Protein AF-A0A967CWK0-F1 (afdb_monomer)

Solvent-accessible surface area (backbone atoms only — not comparable to full-atom values): 31375 Å² total; per-residue (Å²): 132,84,83,87,78,74,75,62,47,34,50,54,44,72,67,56,54,50,52,50,52,51,23,53,53,64,68,41,52,66,60,40,43,67,44,40,36,73,80,15,38,43,35,36,60,64,51,96,44,101,83,12,30,82,33,66,23,46,69,48,46,38,55,54,49,50,56,49,41,71,51,25,74,66,44,36,68,54,73,76,48,75,49,72,56,63,35,23,36,38,39,32,30,33,40,35,30,44,42,84,87,68,47,76,45,78,35,36,28,33,40,40,38,31,41,50,77,72,16,36,40,34,38,42,41,46,60,61,51,83,69,86,66,60,23,59,32,31,40,35,59,11,37,33,40,84,77,83,80,68,83,69,46,79,30,22,42,31,26,41,96,93,35,82,76,47,77,36,90,75,86,66,56,45,81,34,77,43,87,26,66,97,36,79,40,58,70,62,37,70,45,78,74,35,77,46,65,61,49,53,60,68,39,39,57,43,64,95,41,37,81,79,48,33,41,32,39,25,22,12,41,50,6,53,34,78,28,28,33,50,84,92,46,48,71,59,51,41,43,32,44,26,57,61,70,70,43,56,49,69,55,48,66,73,38,50,80,85,84,48,43,44,45,60,46,41,52,57,50,59,69,69,45,66,63,73,47,47,79,46,36,30,44,6,34,26,19,41,39,36,56,73,59,34,78,53,20,57,79,41,65,76,50,75,67,47,45,51,53,50,22,49,52,51,44,51,31,44,74,77,63,31,52,23,40,11,26,24,45,30,79,79,50,28,33,75,86,70,43,62,33,32,35,54,51,52,53,71,68,54,54,49,48,39,47,42,39,32,36,76,69,75,45,47,33,44,32,36,28,54,56,52,50,56,64,71,68,26,51,53,50,52,52,50,51,40,48,53,31,64,78,37,70,38,56,74,44,73,69,62,94,55,62,51,90,94,55,71,69,62,70,57,48,57,54,51,48,52,41,51,52,50,50,31,63,75,69,71,54,76,82,79,85,67,81,93,75,83,74,82,84,71,93,72,84,90,76,86,83,91,80,80,91,76,84,83,87,79,82,88,78,86,86,84,82,88,86,86,88,81,88,78,89,84,81,87,86,89,81,85,91,87,87,86,86,87,81,90,84,85,84,88,83,84,91,76,95,77,84,90,78,88,78,86,79,82,80,87,84,80,80,92,87,78,85,83,84,86,86,85,85,83,84,88,81,81,88,81,87,91,133

Sequence (531 aa):
MPDITAANADVATPELMKSISAAFNSRDVDRIVDCFTDDATFWLARGPEPVGRTLRGKAEIRRTLADRFKVIPDMRWDHKEYIYAGNRAISVWTVRGKGADGEDLNYQGCDIYTFRGGKHLLENRRAEGPPLMTLDLVIRGGTVVDGSGKDRFTADVGIAGGRIVEIGRISTVADRTIDADGLIVSPGFIDGHTHMDAQVAWDPLGTCSCWHGVTSVIMSNCGFALAPCKPEDRDWYARCLSAVEDIPTAAMAAGIDWTWETFPEYLATVERLPKAINYGMYIGHSALRMYVMGKRALTEKASEDDMSRMAAAVKEALRVGAMGFSSSRASTHVTPDNTPVASRIAGWEEIDRIVAAMAELHAGIFQVGPDIGSGALHRAFLERLRKVALDYKRPIMFGVLAVRPGHDPLDQRHLLVEVLLAVRRSAGVAPDPRPADCRAETTAGRSGGSARPGGSRSRHEAARQGGAGGGSCHDRPAQTRLRQSVRHEGDRLERSDRGRACAQQWTASGRDHARPVVGQREPSLHPADSE

Mean predicted aligned error: 19.61 Å

pLDDT: mean 74.17, std 26.2, range [21.83, 98.75]

Nearest PDB structures (foldseek):
  3ebt-assembly1_A-2  TM=8.840E-01  e=2.440E-07  Burkholderia pseudomallei K96243
  6wf4-assembly1_A  TM=8.604E-01  e=1.559E-07  Streptomyces sp. RM-5-8
  5aig-assembly2_B  TM=8.682E-01  e=1.538E-05  unidentified
  3f14-assembly1_A-2  TM=7.577E-01  e=4.745E-06  Cytophaga hutchinsonii ATCC 33406
  2imj-assembly2_D  TM=7.901E-01  e=1.375E-05  Pseudomonas protegens Pf-5

Radius of gyration: 37.07 Å; Cα contacts (8 Å, |Δi|>4): 814; chains: 1; bounding box: 67×135×102 Å

Secondary structure (DSSP, 8-state):
-----S--TTS--HHHHHHHHHHHHHT-HHHHHHTEEEEEEEEEEEEEETTEEEEEHHHHHHHHHHHHHHH-TT-EEEEEEEEEETTEEEEEEEEEEE-TTSPEEEEEEEEEEEEETTEEEEEEEEEES-----EEEEEEEEEE--SSSSPPEEEEEEEETTEEEEEE---S-EEEEEE-TTSEE-PPEEES---TTTGGGT-TT-HHHHTTTEEEEEESGGG--S-S--GGGHHHHHHHHHHHH---HHHHHHH-----SSHHHHHHHHHHS--SSEEEEPEEHHHHHHHHHGGGGGTSPPPHHHHHHHHHHHHHHHHHT--EEEEE--TT-B-TTSPBPHHHH--HHHHHHHHHHHHHTT--EEEEE-S-SSHHHHHHHHHHHHHHHHHH---EEES-----TTS-TTHHHHHHHHHHHHHHHHTT-PPP---S------------------------------------------------------------------------------PPPP--PPPP-------

Foldseek 3Di:
DDDPPPPQLLFDDPVLVVQQQVQVQVLPLVSNLVQADQQAWEADCDDPDPRHDIATGSVRSSVVSVVVCVFWVNKHWAWDDWDTDGNKIKTWTWIFTAGNVRDTGTWIWIWIAGGDSSHGRYIHIGTPDPDLPAFQEKEAQAFEDEVPPDDTDTWIWTHHPNDTDDTHHDPRHYPYYHYHRVHYDYPQDEAEADACQQVLQAPQAPVVAVVVRHQEYEHCAALLHQPQADPVCNLQSLQLCCQQVVDDSVSSVVRDDPPHNHLLRSVVVSVPGRHRHHYAYANGNLRLQCSQPNPCLLPDEDDPVSLVSSLVSQLVNVVSHHQAYHHELDQSSAGNVSGHGSRNNYDLVSVLSNLLSCLVVVGHEYEYEANDQDDDVRVVRLVSVLVSCLVSVHHYHYNDRDHPPPDDSCVVVVSVVVSVVSSCVSVVNDDDPDPPDDDDPDDDDDDDDDDDDDDDDDDDDDDDDDDDDDDDDDDDDDDDDDDDDDDDDDDDDDDDDDDDDDDPDDDDDDDDDDDDDDDDDDDDDDDDDDD

Structure (mmCIF, N/CA/C/O backbone):
data_AF-A0A967CWK0-F1
#
_entry.id   AF-A0A967CWK0-F1
#
loop_
_atom_site.group_PDB
_atom_site.id
_atom_site.type_symbol
_atom_site.label_atom_id
_atom_site.label_alt_id
_atom_site.label_comp_id
_atom_site.label_asym_id
_atom_site.label_entity_id
_atom_site.label_seq_id
_atom_site.pdbx_PDB_ins_code
_atom_site.Cartn_x
_atom_site.Cartn_y
_atom_site.Cartn_z
_atom_site.occupancy
_atom_site.B_iso_or_equiv
_atom_site.auth_seq_id
_atom_site.auth_comp_id
_atom_site.auth_asym_id
_atom_site.auth_atom_id
_atom_site.pdbx_PDB_model_num
ATOM 1 N N . MET A 1 1 ? -15.024 66.962 28.556 1.00 33.16 1 MET A N 1
ATOM 2 C CA . MET A 1 1 ? -14.882 65.534 28.903 1.00 33.16 1 MET A CA 1
ATOM 3 C C . MET A 1 1 ? -16.048 64.803 28.266 1.00 33.16 1 MET A C 1
ATOM 5 O O . MET A 1 1 ? -17.166 65.227 28.532 1.00 33.16 1 MET A O 1
ATOM 9 N N . PRO A 1 2 ? -15.832 63.828 27.369 1.00 35.41 2 PRO A N 1
ATOM 10 C CA . PRO A 1 2 ? -16.929 63.048 26.814 1.00 35.41 2 PRO A CA 1
ATOM 11 C C . PRO A 1 2 ? -17.511 62.126 27.891 1.00 35.41 2 PRO A C 1
ATOM 13 O O . PRO A 1 2 ? -16.777 61.592 28.719 1.00 35.41 2 PRO A O 1
ATOM 16 N N . ASP A 1 3 ? -18.830 62.008 27.866 1.00 32.19 3 ASP A N 1
ATOM 17 C CA . ASP A 1 3 ? -19.709 61.280 28.779 1.00 32.19 3 ASP A CA 1
ATOM 18 C C . ASP A 1 3 ? -19.391 59.767 28.836 1.00 32.19 3 ASP A C 1
ATOM 20 O O . ASP A 1 3 ? -19.340 59.097 27.806 1.00 32.19 3 ASP A O 1
ATOM 24 N N . ILE A 1 4 ? -19.147 59.237 30.042 1.00 38.22 4 ILE A N 1
ATOM 25 C CA . ILE A 1 4 ? -18.705 57.851 30.331 1.00 38.22 4 ILE A CA 1
ATOM 26 C C . ILE A 1 4 ? -19.903 56.921 30.649 1.00 38.22 4 ILE A C 1
ATOM 28 O O . ILE A 1 4 ? -19.723 55.814 31.145 1.00 38.22 4 ILE A O 1
ATOM 32 N N . THR A 1 5 ? -21.152 57.314 30.377 1.00 40.16 5 THR A N 1
ATOM 33 C CA . THR A 1 5 ? -22.317 56.574 30.916 1.00 40.16 5 THR A CA 1
ATOM 34 C C . THR A 1 5 ? -23.108 55.697 29.941 1.00 40.16 5 THR A C 1
ATOM 36 O O . THR A 1 5 ? -24.008 54.979 30.376 1.00 40.16 5 THR A O 1
ATOM 39 N N . ALA A 1 6 ? -22.736 55.612 28.661 1.00 42.03 6 ALA A N 1
ATOM 40 C CA . ALA A 1 6 ? -23.249 54.553 27.788 1.00 42.03 6 ALA A CA 1
ATOM 41 C C . ALA A 1 6 ? -22.345 53.317 27.903 1.00 42.03 6 ALA A C 1
ATOM 43 O O . ALA A 1 6 ? -21.315 53.230 27.233 1.00 42.03 6 ALA A O 1
ATOM 44 N N . ALA A 1 7 ? -22.711 52.367 28.773 1.00 50.12 7 ALA A N 1
ATOM 45 C CA . ALA A 1 7 ? -22.095 51.043 28.796 1.00 50.12 7 ALA A CA 1
ATOM 46 C C . ALA A 1 7 ? -22.108 50.494 27.366 1.00 50.12 7 ALA A C 1
ATOM 48 O O . ALA A 1 7 ? -23.172 50.277 26.786 1.00 50.12 7 ALA A O 1
ATOM 49 N N . ASN A 1 8 ? -20.927 50.364 26.771 1.00 57.22 8 ASN A N 1
ATOM 50 C CA . ASN A 1 8 ? -20.788 49.926 25.396 1.00 57.22 8 ASN A CA 1
ATOM 51 C C . ASN A 1 8 ? -21.359 48.502 25.330 1.00 57.22 8 ASN A C 1
ATOM 53 O O . ASN A 1 8 ? -20.756 47.580 25.875 1.00 57.22 8 ASN A O 1
ATOM 57 N N . ALA A 1 9 ? -22.563 48.346 24.766 1.00 61.09 9 ALA A N 1
ATOM 58 C CA . ALA A 1 9 ? -23.364 47.118 24.851 1.00 61.09 9 ALA A CA 1
ATOM 59 C C . ALA A 1 9 ? -22.665 45.904 24.220 1.00 61.09 9 ALA A C 1
ATOM 61 O O . ALA A 1 9 ? -23.080 44.766 24.416 1.00 61.09 9 ALA A O 1
ATOM 62 N N . ASP A 1 10 ? -21.589 46.143 23.479 1.00 70.38 10 ASP A N 1
ATOM 63 C CA . ASP A 1 10 ? -20.758 45.111 22.886 1.00 70.38 10 ASP A CA 1
ATOM 64 C C . ASP A 1 10 ? -19.649 44.617 23.824 1.00 70.38 10 ASP A C 1
ATOM 66 O O . ASP A 1 10 ? -19.030 43.610 23.520 1.00 70.38 10 ASP A O 1
ATOM 70 N N . VAL A 1 11 ? -19.377 45.261 24.962 1.00 81.00 11 VAL A N 1
ATOM 71 C CA . VAL A 1 11 ? -18.294 44.855 25.873 1.00 81.00 11 VAL A CA 1
ATOM 72 C C . VAL A 1 11 ? -18.726 43.686 26.754 1.00 81.00 11 VAL A C 1
ATOM 74 O O . VAL A 1 11 ? -19.791 43.701 27.369 1.00 81.00 11 VAL A O 1
ATOM 77 N N . ALA A 1 12 ? -17.865 42.675 26.858 1.00 85.06 12 ALA A N 1
ATOM 78 C CA . ALA A 1 12 ? -18.079 41.561 27.765 1.00 85.06 12 ALA A CA 1
ATOM 79 C C . ALA A 1 12 ? -17.875 42.010 29.220 1.00 85.06 12 ALA A C 1
ATOM 81 O O . ALA A 1 12 ? -16.780 42.437 29.590 1.00 85.06 12 ALA A O 1
ATOM 82 N N . THR A 1 13 ? -18.910 41.886 30.055 1.00 87.50 13 THR A N 1
ATOM 83 C CA . THR A 1 13 ? -18.853 42.250 31.479 1.00 87.50 13 THR A CA 1
ATOM 84 C C . THR A 1 13 ? -19.020 41.033 32.394 1.00 87.50 13 THR A C 1
ATOM 86 O O . THR A 1 13 ? -19.634 40.033 31.998 1.00 87.50 13 THR A O 1
ATOM 89 N N . PRO A 1 14 ? -18.515 41.089 33.641 1.00 87.94 14 PRO A N 1
ATOM 90 C CA . PRO A 1 14 ? -18.753 40.041 34.630 1.00 87.94 14 PRO A CA 1
ATOM 91 C C . PRO A 1 14 ? -20.234 39.778 34.913 1.00 87.94 14 PRO A C 1
ATOM 93 O O . PRO A 1 14 ? -20.630 38.630 35.115 1.00 87.94 14 PRO A O 1
ATOM 96 N N . GLU A 1 15 ? -21.066 40.817 34.917 1.00 87.88 15 GLU A N 1
ATOM 97 C CA . GLU A 1 15 ? -22.509 40.719 35.145 1.00 87.88 15 GLU A CA 1
ATOM 98 C C . GLU A 1 15 ? -23.186 39.960 34.004 1.00 87.88 15 GLU A C 1
ATOM 100 O O . GLU A 1 15 ? -23.989 39.055 34.251 1.00 87.88 15 GLU A O 1
ATOM 105 N N . LEU A 1 16 ? -22.801 40.271 32.761 1.00 87.31 16 LEU A N 1
ATOM 106 C CA . LEU A 1 16 ? -23.281 39.575 31.575 1.00 87.31 16 LEU A CA 1
ATOM 107 C C . LEU A 1 16 ? -22.907 38.089 31.638 1.00 87.31 16 LEU A C 1
ATOM 109 O O . LEU A 1 16 ? -23.791 37.235 31.565 1.00 87.31 16 LEU A O 1
ATOM 113 N N . MET A 1 17 ? -21.635 37.766 31.892 1.00 90.44 17 MET A N 1
ATOM 114 C CA . MET A 1 17 ? -21.170 36.376 31.990 1.00 90.44 17 MET A CA 1
ATOM 115 C C . MET A 1 17 ? -21.852 35.584 33.112 1.00 90.44 17 MET A C 1
ATOM 117 O O . MET A 1 17 ? -22.215 34.420 32.918 1.00 90.44 17 MET A O 1
ATOM 121 N N . LYS A 1 18 ? -22.089 36.208 34.274 1.00 89.75 18 LYS A N 1
ATOM 122 C CA . LYS A 1 18 ? -22.857 35.592 35.369 1.00 89.75 18 LYS A CA 1
ATOM 123 C C . LYS A 1 18 ? -24.301 35.310 34.957 1.00 89.75 18 LYS A C 1
ATOM 125 O O . LYS A 1 18 ? -24.814 34.237 35.267 1.00 89.75 18 LYS A O 1
ATOM 130 N N . SER A 1 19 ? -24.946 36.244 34.255 1.00 90.12 19 SER A N 1
ATOM 131 C CA . SER A 1 19 ? -26.334 36.079 33.803 1.00 90.12 19 SER A CA 1
ATOM 132 C C . SER A 1 19 ? -26.490 34.923 32.808 1.00 90.12 19 SER A C 1
ATOM 134 O O . SER A 1 19 ? -27.403 34.110 32.955 1.00 90.12 19 SER A O 1
ATOM 136 N N . ILE A 1 20 ? -25.545 34.789 31.875 1.00 90.69 20 ILE A N 1
ATOM 137 C CA . ILE A 1 20 ? -25.480 33.707 30.886 1.00 90.69 20 ILE A CA 1
ATOM 138 C C . ILE A 1 20 ? -25.272 32.365 31.580 1.00 90.69 20 ILE A C 1
ATOM 140 O O . ILE A 1 20 ? -26.007 31.409 31.347 1.00 90.69 20 ILE A O 1
ATOM 144 N N . SER A 1 21 ? -24.309 32.299 32.494 1.00 91.19 21 SER A N 1
ATOM 145 C CA . SER A 1 21 ? -24.005 31.067 33.226 1.00 91.19 21 SER A CA 1
ATOM 146 C C . SER A 1 21 ? -25.194 30.613 34.077 1.00 91.19 21 SER A C 1
ATOM 148 O O . SER A 1 21 ? -25.504 29.425 34.152 1.00 91.19 21 SER A O 1
ATOM 150 N N . ALA A 1 22 ? -25.921 31.564 34.673 1.00 92.38 22 ALA A N 1
ATOM 151 C CA . ALA A 1 22 ? -27.171 31.286 35.371 1.00 92.38 22 ALA A CA 1
ATOM 152 C C . ALA A 1 22 ? -28.273 30.788 34.419 1.00 92.38 22 ALA A C 1
ATOM 154 O O . ALA A 1 22 ? -29.030 29.895 34.798 1.00 92.38 22 ALA A O 1
ATOM 155 N N . ALA A 1 23 ? -28.356 31.316 33.192 1.00 93.25 23 ALA A N 1
ATOM 156 C CA . ALA A 1 23 ? -29.273 30.810 32.174 1.00 93.25 23 ALA A CA 1
ATOM 157 C C . ALA A 1 23 ? -28.947 29.351 31.814 1.00 93.25 23 ALA A C 1
ATOM 159 O O . ALA A 1 23 ? -29.820 28.492 31.932 1.00 93.25 23 ALA A O 1
ATOM 160 N N . PHE A 1 24 ? -27.689 29.028 31.499 1.00 91.62 24 PHE A N 1
ATOM 161 C CA . PHE A 1 24 ? -27.274 27.653 31.191 1.00 91.62 24 PHE A CA 1
ATOM 162 C C . PHE A 1 24 ? -27.528 26.680 32.350 1.00 91.62 24 PHE A C 1
ATOM 164 O O . PHE A 1 24 ? -28.114 25.618 32.142 1.00 91.62 24 PHE A O 1
ATOM 171 N N . ASN A 1 25 ? -27.185 27.057 33.584 1.00 93.50 25 ASN A N 1
ATOM 172 C CA . ASN A 1 25 ? -27.411 26.214 34.765 1.00 93.50 25 ASN A CA 1
ATOM 173 C C . ASN A 1 25 ? -28.890 26.085 35.172 1.00 93.50 25 ASN A C 1
ATOM 175 O O . ASN A 1 25 ? -29.268 25.119 35.847 1.00 93.50 25 ASN A O 1
ATOM 179 N N . SER A 1 26 ? -29.750 27.012 34.737 1.00 94.12 26 SER A N 1
ATOM 180 C CA . SER A 1 26 ? -31.200 26.866 34.901 1.00 94.12 26 SER A CA 1
ATOM 181 C C . SER A 1 26 ? -31.781 25.749 34.033 1.00 94.12 26 SER A C 1
ATOM 183 O O . SER A 1 26 ? -32.836 25.226 34.378 1.00 94.12 26 SER A O 1
ATOM 185 N N . ARG A 1 27 ? -31.078 25.359 32.952 1.00 93.19 27 ARG A N 1
ATOM 186 C CA . ARG A 1 27 ? -31.524 24.383 31.937 1.00 93.19 27 ARG A CA 1
ATOM 187 C C . ARG A 1 27 ? -32.836 24.775 31.241 1.00 93.19 27 ARG A C 1
ATOM 189 O O . ARG A 1 27 ? -33.453 23.957 30.564 1.00 93.19 27 ARG A O 1
ATOM 196 N N . ASP A 1 28 ? -33.235 26.039 31.370 1.00 93.81 28 ASP A N 1
ATOM 197 C CA . ASP A 1 28 ? -34.345 26.643 30.644 1.00 93.81 28 ASP A CA 1
ATOM 198 C C . ASP A 1 28 ? -33.863 27.052 29.246 1.00 93.81 28 ASP A C 1
ATOM 200 O O . ASP A 1 28 ? -33.075 27.985 29.073 1.00 93.81 28 ASP A O 1
ATOM 204 N N . VAL A 1 29 ? -34.321 26.315 28.235 1.00 92.06 29 VAL A N 1
ATOM 205 C CA . VAL A 1 29 ? -33.901 26.511 26.844 1.00 92.06 29 VAL A CA 1
ATOM 206 C C . VAL A 1 29 ? -34.363 27.865 26.302 1.00 92.06 29 VAL A C 1
ATOM 208 O O . VAL A 1 29 ? -33.679 28.446 25.461 1.00 92.06 29 VAL A O 1
ATOM 211 N N . ASP A 1 30 ? -35.498 28.398 26.753 1.00 93.44 30 ASP A N 1
ATOM 212 C CA . ASP A 1 30 ? -35.963 29.724 26.338 1.00 93.44 30 ASP A CA 1
ATOM 213 C C . ASP A 1 30 ? -35.031 30.798 26.884 1.00 93.44 30 ASP A C 1
ATOM 215 O O . ASP A 1 30 ? -34.479 31.583 26.108 1.00 93.44 30 ASP A O 1
ATOM 219 N N . ARG A 1 31 ? -34.722 30.717 28.179 1.00 94.06 31 ARG A N 1
ATOM 220 C CA . ARG A 1 31 ? -33.795 31.639 28.838 1.00 94.06 31 ARG A CA 1
ATOM 221 C C . ARG A 1 31 ? -32.385 31.603 28.247 1.00 94.06 31 ARG A C 1
ATOM 223 O O . ARG A 1 31 ? -31.749 32.647 28.140 1.00 94.06 31 ARG A O 1
ATOM 230 N N . ILE A 1 32 ? -31.884 30.424 27.871 1.00 93.31 32 ILE A N 1
ATOM 231 C CA . ILE A 1 32 ? -30.559 30.285 27.242 1.00 93.31 32 ILE A CA 1
ATOM 232 C C . ILE A 1 32 ? -30.559 30.901 25.844 1.00 93.31 32 ILE A C 1
ATOM 234 O O . ILE A 1 32 ? -29.658 31.659 25.497 1.00 93.31 32 ILE A O 1
ATOM 238 N N . VAL A 1 33 ? -31.569 30.591 25.031 1.00 92.94 33 VAL A N 1
ATOM 239 C CA . VAL A 1 33 ? -31.654 31.065 23.643 1.00 92.94 33 VAL A CA 1
ATOM 240 C C . VAL A 1 33 ? -31.817 32.588 23.575 1.00 92.94 33 VAL A C 1
ATOM 242 O O . VAL A 1 33 ? -31.314 33.213 22.639 1.00 92.94 33 VAL A O 1
ATOM 245 N N . ASP A 1 34 ? -32.434 33.209 24.580 1.00 93.88 34 ASP A N 1
ATOM 246 C CA . ASP A 1 34 ? -32.561 34.668 24.675 1.00 93.88 34 ASP A CA 1
ATOM 247 C C . ASP A 1 34 ? -31.223 35.400 24.829 1.00 93.88 34 ASP A C 1
ATOM 249 O O . ASP A 1 34 ? -31.113 36.564 24.411 1.00 93.88 34 ASP A O 1
ATOM 253 N N . CYS A 1 35 ? -30.199 34.707 25.340 1.00 92.62 35 CYS A N 1
ATOM 254 C CA . CYS A 1 35 ? -28.832 35.208 25.413 1.00 92.62 35 CYS A CA 1
ATOM 255 C C . CYS A 1 35 ? -28.151 35.292 24.036 1.00 92.62 35 CYS A C 1
ATOM 257 O O . CYS A 1 35 ? -27.129 35.959 23.934 1.00 92.62 35 CYS A O 1
ATOM 259 N N . PHE A 1 36 ? -28.675 34.661 22.977 1.00 92.25 36 PHE A N 1
ATOM 260 C CA . PHE A 1 36 ? -28.081 34.671 21.632 1.00 92.25 36 PHE A CA 1
ATOM 261 C C . PHE A 1 36 ? -28.667 35.770 20.730 1.00 92.25 36 PHE A C 1
ATOM 263 O O . PHE A 1 36 ? -29.826 36.176 20.870 1.00 92.25 36 PHE A O 1
ATOM 270 N N . THR A 1 37 ? -27.882 36.255 19.765 1.00 91.88 37 THR A N 1
ATOM 271 C CA . THR A 1 37 ? -28.405 37.019 18.622 1.00 91.88 37 THR A CA 1
ATOM 272 C C . THR A 1 37 ? -29.183 36.092 17.682 1.00 91.88 37 THR A C 1
ATOM 274 O O . THR A 1 37 ? -29.052 34.869 17.740 1.00 91.88 37 THR A O 1
ATOM 277 N N . ASP A 1 38 ? -30.041 36.645 16.823 1.00 88.19 38 ASP A N 1
ATOM 278 C CA . ASP A 1 38 ? -30.875 35.820 15.932 1.00 88.19 38 ASP A CA 1
ATOM 279 C C . ASP A 1 38 ? -30.044 35.066 14.876 1.00 88.19 38 ASP A C 1
ATOM 281 O O . ASP A 1 38 ? -30.387 33.948 14.496 1.00 88.19 38 ASP A O 1
ATOM 285 N N . ASP A 1 39 ? -28.913 35.651 14.477 1.00 88.88 39 ASP A N 1
ATOM 286 C CA . ASP A 1 39 ? -27.907 35.132 13.542 1.00 88.88 39 ASP A CA 1
ATOM 287 C C . ASP A 1 39 ? -26.731 34.415 14.234 1.00 88.88 39 ASP A C 1
ATOM 289 O O . ASP A 1 39 ? -25.696 34.175 13.606 1.00 88.88 39 ASP A O 1
ATOM 293 N N . ALA A 1 40 ? -26.851 34.093 15.525 1.00 90.62 40 ALA A N 1
ATOM 294 C CA . ALA A 1 40 ? -25.731 33.555 16.281 1.00 90.62 40 ALA A CA 1
ATOM 295 C C . ALA A 1 40 ? -25.228 32.215 15.727 1.00 90.62 40 ALA A C 1
ATOM 297 O O . ALA A 1 40 ? -26.001 31.376 15.260 1.00 90.62 40 ALA A O 1
ATOM 298 N N . THR A 1 41 ? -23.921 31.986 15.826 1.00 89.88 41 THR A N 1
ATOM 299 C CA . THR A 1 41 ? -23.307 30.685 15.543 1.00 89.88 41 THR A CA 1
ATOM 300 C C . THR A 1 41 ? -22.800 30.066 16.841 1.00 89.88 41 THR A C 1
ATOM 302 O O . THR A 1 41 ? -22.044 30.696 17.579 1.00 89.88 41 THR A O 1
ATOM 305 N N . PHE A 1 42 ? -23.190 28.821 17.110 1.00 89.62 42 PHE A N 1
ATOM 306 C CA . PHE A 1 42 ? -22.768 28.081 18.295 1.00 89.62 42 PHE A CA 1
ATOM 307 C C . PHE A 1 42 ? -22.018 26.810 17.891 1.00 89.62 42 PHE A C 1
ATOM 309 O O . PHE A 1 42 ? -22.569 25.938 17.216 1.00 89.62 42 PHE A O 1
ATOM 316 N N . TRP A 1 43 ? -20.753 26.709 18.293 1.00 85.62 43 TRP A N 1
ATOM 317 C CA . TRP A 1 43 ? -19.911 25.542 18.053 1.00 85.62 43 TRP A CA 1
ATOM 318 C C . TRP A 1 43 ? -19.856 24.663 19.295 1.00 85.62 43 TRP A C 1
ATOM 320 O O . TRP A 1 43 ? -19.305 25.034 20.333 1.00 85.62 43 TRP A O 1
ATOM 330 N N . LEU A 1 44 ? -20.421 23.468 19.171 1.00 80.44 44 LEU A N 1
ATOM 331 C CA . LEU A 1 44 ? -20.357 22.441 20.193 1.00 80.44 44 LEU A CA 1
ATOM 332 C C . LEU A 1 44 ? -19.074 21.630 20.028 1.00 80.44 44 LEU A C 1
ATOM 334 O O . LEU A 1 44 ? -18.811 21.112 18.946 1.00 80.44 44 LEU A O 1
ATOM 338 N N . ALA A 1 45 ? -18.359 21.410 21.134 1.00 70.12 45 ALA A N 1
ATOM 339 C CA . ALA A 1 45 ? -17.169 20.552 21.186 1.00 70.12 45 ALA A CA 1
ATOM 340 C C . ALA A 1 45 ? -17.409 19.103 20.719 1.00 70.12 45 ALA A C 1
ATOM 342 O O . ALA A 1 45 ? -16.456 18.382 20.452 1.00 70.12 45 ALA A O 1
ATOM 343 N N . ARG A 1 46 ? -18.668 18.645 20.674 1.00 67.62 46 ARG A N 1
ATOM 344 C CA . ARG A 1 46 ? -19.044 17.300 20.226 1.00 67.62 46 ARG A CA 1
ATOM 345 C C . ARG A 1 46 ? -20.007 17.363 19.055 1.00 67.62 46 ARG A C 1
ATOM 347 O O . ARG A 1 46 ? -20.952 18.152 19.065 1.00 67.62 46 ARG A O 1
ATOM 354 N N . GLY A 1 47 ? -19.794 16.476 18.094 1.00 64.25 47 GLY A N 1
ATOM 355 C CA . GLY A 1 47 ? -20.599 16.348 16.893 1.00 64.25 47 GLY A CA 1
ATOM 356 C C . GLY A 1 47 ? -20.038 15.289 15.949 1.00 64.25 47 GLY A C 1
ATOM 357 O O . GLY A 1 47 ? -18.995 14.719 16.253 1.00 64.25 47 GLY A O 1
ATOM 358 N N . PRO A 1 48 ? -20.734 15.031 14.831 1.00 57.03 48 PRO A N 1
ATOM 359 C CA . PRO A 1 48 ? -20.308 14.049 13.835 1.00 57.03 48 PRO A CA 1
ATOM 360 C C . PRO A 1 48 ? -19.071 14.494 13.039 1.00 57.03 48 PRO A C 1
ATOM 362 O O . PRO A 1 48 ? -18.429 13.664 12.409 1.00 57.03 48 PRO A O 1
ATOM 365 N N . GLU A 1 49 ? -18.731 15.787 13.054 1.00 65.12 49 GLU A N 1
ATOM 366 C CA . GLU A 1 49 ? -17.572 16.309 12.331 1.00 65.12 49 GLU A CA 1
ATOM 367 C C . GLU A 1 49 ? -16.315 16.300 13.215 1.00 65.12 49 GLU A C 1
ATOM 369 O O . GLU A 1 49 ? -16.419 16.491 14.433 1.00 65.12 49 GLU A O 1
ATOM 374 N N . PRO A 1 50 ? -15.105 16.226 12.623 1.00 53.75 50 PRO A N 1
ATOM 375 C CA . PRO A 1 50 ? -13.837 16.318 13.357 1.00 53.75 50 PRO A CA 1
ATOM 376 C C . PRO A 1 50 ? -13.684 17.581 14.223 1.00 53.75 50 PRO A C 1
ATOM 378 O O . PRO A 1 50 ? -12.900 17.604 15.167 1.00 53.75 50 PRO A O 1
ATOM 381 N N . VAL A 1 51 ? -14.430 18.643 13.900 1.00 63.19 51 VAL A N 1
ATOM 382 C CA . VAL A 1 51 ? -14.438 19.929 14.620 1.00 63.19 51 VAL A CA 1
ATOM 383 C C . VAL A 1 51 ? -15.611 20.074 15.601 1.00 63.19 51 VAL A C 1
ATOM 385 O O . VAL A 1 51 ? -15.806 21.149 16.164 1.00 63.19 51 VAL A O 1
ATOM 388 N N . GLY A 1 52 ? -16.409 19.021 15.801 1.00 77.00 52 GLY A N 1
ATOM 389 C CA . GLY A 1 52 ? -17.619 19.040 16.621 1.00 77.00 52 GLY A CA 1
ATOM 390 C C . GLY A 1 52 ? -18.893 19.272 15.802 1.00 77.00 52 GLY A C 1
ATOM 391 O O . GLY A 1 52 ? -19.078 18.685 14.740 1.00 77.00 52 GLY A O 1
ATOM 392 N N . ARG A 1 53 ? -19.836 20.081 16.297 1.00 81.75 53 ARG A N 1
ATOM 393 C CA . ARG A 1 53 ? -21.069 20.437 15.562 1.00 81.75 53 ARG A CA 1
ATOM 394 C C . ARG A 1 53 ? -21.243 21.948 15.525 1.00 81.75 53 ARG A C 1
ATOM 396 O O . ARG A 1 53 ? -21.143 22.607 16.555 1.00 81.75 53 ARG A O 1
ATOM 403 N N . THR A 1 54 ? -21.565 22.486 14.351 1.00 87.88 54 THR A N 1
ATOM 404 C CA . THR A 1 54 ? -21.917 23.902 14.177 1.00 87.88 54 THR A CA 1
ATOM 405 C C . THR A 1 54 ? -23.427 24.063 14.120 1.00 87.88 54 THR A C 1
ATOM 407 O O . THR A 1 54 ? -24.058 23.416 13.294 1.00 87.88 54 THR A O 1
ATOM 410 N N . LEU A 1 55 ? -23.980 24.937 14.960 1.00 87.75 55 LEU A N 1
ATOM 411 C CA . LEU A 1 55 ? -25.391 25.323 14.958 1.00 87.75 55 LEU A CA 1
ATOM 412 C C . LEU A 1 55 ? -25.520 26.789 14.544 1.00 87.75 55 LEU A C 1
ATOM 414 O O . LEU A 1 55 ? -24.737 27.628 15.003 1.00 87.75 55 LEU A O 1
ATOM 418 N N . ARG A 1 56 ? -26.501 27.114 13.701 1.00 91.31 56 ARG A N 1
ATOM 419 C CA . ARG A 1 56 ? -26.728 28.472 13.196 1.00 91.31 56 ARG A CA 1
ATOM 420 C C . ARG A 1 56 ? -28.147 28.942 13.495 1.00 91.31 56 ARG A C 1
ATOM 422 O O . ARG A 1 56 ? -29.134 28.336 13.087 1.00 91.31 56 ARG A O 1
ATOM 429 N N . GLY A 1 57 ? -28.229 30.077 14.176 1.00 90.19 57 GLY A N 1
ATOM 430 C CA . GLY A 1 57 ? -29.470 30.725 14.567 1.00 90.19 57 GLY A CA 1
ATOM 431 C C . GLY A 1 57 ? -30.172 30.060 15.751 1.00 90.19 57 GLY A C 1
ATOM 432 O O . GLY A 1 57 ? -29.942 28.903 16.118 1.00 90.19 57 GLY A O 1
ATOM 433 N N . LYS A 1 58 ? -31.084 30.818 16.361 1.00 92.94 58 LYS A N 1
ATOM 434 C CA . LYS A 1 58 ? -31.776 30.427 17.599 1.00 92.94 58 LYS A CA 1
ATOM 435 C C . LYS A 1 58 ? -32.576 29.135 17.498 1.00 92.94 58 LYS A C 1
ATOM 437 O O . LYS A 1 58 ? -32.633 28.388 18.469 1.00 92.94 58 LYS A O 1
ATOM 442 N N . ALA A 1 59 ? -33.196 28.862 16.350 1.00 90.38 59 ALA A N 1
ATOM 443 C CA . ALA A 1 59 ? -34.037 27.680 16.173 1.00 90.38 59 ALA A CA 1
ATOM 444 C C . ALA A 1 59 ? -33.231 26.374 16.294 1.00 90.38 59 ALA A C 1
ATOM 446 O O . ALA A 1 59 ? -33.659 25.434 16.967 1.00 90.38 59 ALA A O 1
ATOM 447 N N . GLU A 1 60 ? -32.042 26.326 15.688 1.00 89.06 60 GLU A N 1
ATOM 448 C CA . GLU A 1 60 ? -31.182 25.143 15.726 1.00 89.06 60 GLU A CA 1
ATOM 449 C C . GLU A 1 60 ? -30.541 24.948 17.108 1.00 89.06 60 GLU A C 1
ATOM 451 O O . GLU A 1 60 ? -30.496 23.827 17.630 1.00 89.06 60 GLU A O 1
ATOM 456 N N . ILE A 1 61 ? -30.121 26.055 17.732 1.00 91.44 61 ILE A N 1
ATOM 457 C CA . ILE A 1 61 ? -29.600 26.084 19.105 1.00 91.44 61 ILE A CA 1
ATOM 458 C C . ILE A 1 61 ? -30.663 25.571 20.084 1.00 91.44 61 ILE A C 1
ATOM 460 O O . ILE A 1 61 ? -30.388 24.660 20.866 1.00 91.44 61 ILE A O 1
ATOM 464 N N . ARG A 1 62 ? -31.898 26.083 19.985 1.00 92.25 62 ARG A N 1
ATOM 465 C CA . ARG A 1 62 ? -33.046 25.672 20.805 1.00 92.25 62 ARG A CA 1
ATOM 466 C C . ARG A 1 62 ? -33.285 24.169 20.729 1.00 92.25 62 ARG A C 1
ATOM 468 O O . ARG A 1 62 ? -33.302 23.504 21.762 1.00 92.25 62 ARG A O 1
ATOM 475 N N . ARG A 1 63 ? -33.443 23.627 19.514 1.00 87.19 63 ARG A N 1
ATOM 476 C CA . ARG A 1 63 ? -33.709 22.192 19.310 1.00 87.19 63 ARG A CA 1
ATOM 477 C C . ARG A 1 63 ? -32.611 21.336 19.939 1.00 87.19 63 ARG A C 1
ATOM 479 O O . ARG A 1 63 ? -32.898 20.416 20.696 1.00 87.19 63 ARG A O 1
ATOM 486 N N . THR A 1 64 ? -31.354 21.683 19.668 1.00 84.94 64 THR A N 1
ATOM 487 C CA . THR A 1 64 ? -30.202 20.894 20.117 1.00 84.94 64 THR A CA 1
ATOM 488 C C . THR A 1 64 ? -30.035 20.917 21.638 1.00 84.94 64 THR A C 1
ATOM 490 O O . THR A 1 64 ? -29.763 19.878 22.239 1.00 84.94 64 THR A O 1
ATOM 493 N N . LEU A 1 65 ? -30.224 22.074 22.280 1.00 88.12 65 LEU A N 1
ATOM 494 C CA . LEU A 1 65 ? -30.170 22.184 23.740 1.00 88.12 65 LEU A CA 1
ATOM 495 C C . LEU A 1 65 ? -31.337 21.454 24.413 1.00 88.12 65 LEU A C 1
ATOM 497 O O . LEU A 1 65 ? -31.118 20.759 25.404 1.00 88.12 65 LEU A O 1
ATOM 501 N N . ALA A 1 66 ? -32.548 21.549 23.855 1.00 86.88 66 ALA A N 1
ATOM 502 C CA . ALA A 1 66 ? -33.712 20.833 24.370 1.00 86.88 66 ALA A CA 1
ATOM 503 C C . ALA A 1 66 ? -33.491 19.316 24.370 1.00 86.88 66 ALA A C 1
ATOM 505 O O . ALA A 1 66 ? -33.743 18.657 25.377 1.00 86.88 66 ALA A O 1
ATOM 506 N N . ASP A 1 67 ? -32.966 18.758 23.279 1.00 83.25 67 ASP A N 1
ATOM 507 C CA . ASP A 1 67 ? -32.653 17.330 23.216 1.00 83.25 67 ASP A CA 1
ATOM 508 C C . ASP A 1 67 ? -31.530 16.951 24.188 1.00 83.25 67 ASP A C 1
ATOM 510 O O . ASP A 1 67 ? -31.606 15.919 24.854 1.00 83.25 67 ASP A O 1
ATOM 514 N N . ARG A 1 68 ? -30.523 17.816 24.359 1.00 81.19 68 ARG A N 1
ATOM 515 C CA . ARG A 1 68 ? -29.426 17.570 25.302 1.00 81.19 68 ARG A CA 1
ATOM 516 C C . ARG A 1 68 ? -29.903 17.492 26.753 1.00 81.19 68 ARG A C 1
ATOM 518 O O . ARG A 1 68 ? -29.465 16.597 27.473 1.00 81.19 68 ARG A O 1
ATOM 525 N N . PHE A 1 69 ? -30.788 18.391 27.179 1.00 86.19 69 PHE A N 1
ATOM 526 C CA . PHE A 1 69 ? -31.304 18.396 28.552 1.00 86.19 69 PHE A CA 1
ATOM 527 C C . PHE A 1 69 ? -32.328 17.288 28.824 1.00 86.19 69 PHE A C 1
ATOM 529 O O . PHE A 1 69 ? -32.483 16.898 29.977 1.00 86.19 69 PHE A O 1
ATOM 536 N N . LYS A 1 70 ? -32.969 16.711 27.795 1.00 83.44 70 LYS A N 1
ATOM 537 C CA . LYS A 1 70 ? -33.738 15.461 27.959 1.00 83.44 70 LYS A CA 1
ATOM 538 C C . LYS A 1 70 ? -32.833 14.282 28.319 1.00 83.44 70 LYS A C 1
ATOM 540 O O . LYS A 1 70 ? -33.220 13.443 29.121 1.00 83.44 70 LYS A O 1
ATOM 545 N N . VAL A 1 71 ? -31.644 14.222 27.714 1.00 78.00 71 VAL A N 1
ATOM 546 C CA . VAL A 1 71 ? -30.673 13.136 27.928 1.00 78.00 71 VAL A CA 1
ATOM 547 C C . VAL A 1 71 ? -29.918 13.300 29.251 1.00 78.00 71 VAL A C 1
ATOM 549 O O . VAL A 1 71 ? -29.624 12.305 29.901 1.00 78.00 71 VAL A O 1
ATOM 552 N N . ILE A 1 72 ? -29.595 14.538 29.647 1.00 81.94 72 ILE A N 1
ATOM 553 C CA . ILE A 1 72 ? -28.819 14.850 30.862 1.00 81.94 72 ILE A CA 1
ATOM 554 C C . ILE A 1 72 ? -29.550 15.948 31.662 1.00 81.94 72 ILE A C 1
ATOM 556 O O . ILE A 1 72 ? -29.204 17.131 31.556 1.00 81.94 72 ILE A O 1
ATOM 560 N N . PRO A 1 73 ? -30.591 15.596 32.436 1.00 85.44 73 PRO A N 1
ATOM 561 C CA . PRO A 1 73 ? -31.470 16.575 33.088 1.00 85.44 73 PRO A CA 1
ATOM 562 C C . PRO A 1 73 ? -30.810 17.333 34.253 1.00 85.44 73 PRO A C 1
ATOM 564 O O . PRO A 1 73 ? -31.236 18.433 34.620 1.00 85.44 73 PRO A O 1
ATOM 567 N N . ASP A 1 74 ? -29.754 16.780 34.845 1.00 88.69 74 ASP A N 1
ATOM 568 C CA . ASP A 1 74 ? -28.986 17.377 35.942 1.00 88.69 74 ASP A CA 1
ATOM 569 C C . ASP A 1 74 ? -27.704 18.090 35.471 1.00 88.69 74 ASP A C 1
ATOM 571 O O . ASP A 1 74 ? -26.872 18.470 36.298 1.00 88.69 74 ASP A O 1
ATOM 575 N N . MET A 1 75 ? -27.550 18.306 34.156 1.00 87.56 75 MET A N 1
ATOM 576 C CA . MET A 1 75 ? -26.349 18.919 33.590 1.00 87.56 75 MET A CA 1
ATOM 577 C C . MET A 1 75 ? -26.122 20.338 34.132 1.00 87.56 75 MET A C 1
ATOM 579 O O . MET A 1 75 ? -27.009 21.191 34.063 1.00 87.56 75 MET A O 1
ATOM 583 N N . ARG A 1 76 ? -24.916 20.606 34.636 1.00 91.44 76 ARG A N 1
ATOM 584 C CA . ARG A 1 76 ? -24.504 21.907 35.177 1.00 91.44 76 ARG A CA 1
ATOM 585 C C . ARG A 1 76 ? -23.042 22.213 34.883 1.00 91.44 76 ARG A C 1
ATOM 587 O O . ARG A 1 76 ? -22.233 21.306 34.707 1.00 91.44 76 ARG A O 1
ATOM 594 N N . TRP A 1 77 ? -22.695 23.489 34.916 1.00 90.88 77 TRP A N 1
ATOM 595 C CA . TRP A 1 77 ? -21.351 24.008 34.717 1.00 90.88 77 TRP A CA 1
ATOM 596 C C . TRP A 1 77 ? -20.876 24.754 35.962 1.00 90.88 77 TRP A C 1
ATOM 598 O O . TRP A 1 77 ? -21.472 25.746 36.390 1.00 90.88 77 TRP A O 1
ATOM 608 N N . ASP A 1 78 ? -19.770 24.277 36.525 1.00 90.88 78 ASP A N 1
ATOM 609 C CA . ASP A 1 78 ? -19.049 24.919 37.616 1.00 90.88 78 ASP A CA 1
ATOM 610 C C . ASP A 1 78 ? -17.961 25.823 37.018 1.00 90.88 78 ASP A C 1
ATOM 612 O O . ASP A 1 78 ? -16.842 25.374 36.748 1.00 90.88 78 ASP A O 1
ATOM 616 N N . HIS A 1 79 ? -18.285 27.094 36.787 1.00 88.19 79 HIS A N 1
ATOM 617 C CA . HIS A 1 79 ? -17.350 28.066 36.217 1.00 88.19 79 HIS A CA 1
ATOM 618 C C . HIS A 1 79 ? -16.242 28.428 37.218 1.00 88.19 79 HIS A C 1
ATOM 620 O O . HIS A 1 79 ? -16.510 28.732 38.381 1.00 88.19 79 HIS A O 1
ATOM 626 N N . LYS A 1 80 ? -14.990 28.362 36.764 1.00 86.25 80 LYS A N 1
ATOM 627 C CA . LYS A 1 80 ? -13.766 28.563 37.552 1.00 86.25 80 LYS A CA 1
ATOM 628 C C . LYS A 1 80 ? -13.142 29.926 37.314 1.00 86.25 80 LYS A C 1
ATOM 630 O O . LYS A 1 80 ? -12.697 30.561 38.262 1.00 86.25 80 LYS A O 1
ATOM 635 N N . GLU A 1 81 ? -13.125 30.367 36.063 1.00 88.00 81 GLU A N 1
ATOM 636 C CA . GLU A 1 81 ? -12.433 31.583 35.655 1.00 88.00 81 GLU A CA 1
ATOM 637 C C . GLU A 1 81 ? -13.163 32.249 34.490 1.00 88.00 81 GLU A C 1
ATOM 639 O O . GLU A 1 81 ? -13.773 31.575 33.656 1.00 88.00 81 GLU A O 1
ATOM 644 N N . TYR A 1 82 ? -13.083 33.578 34.435 1.00 90.69 82 TYR A N 1
ATOM 645 C CA . TYR A 1 82 ? -13.486 34.357 33.272 1.00 90.69 82 TYR A CA 1
ATOM 646 C C . TYR A 1 82 ? -12.367 35.314 32.872 1.00 90.69 82 TYR A C 1
ATOM 648 O O . TYR A 1 82 ? -11.831 36.026 33.720 1.00 90.69 82 TYR A O 1
ATOM 656 N N . ILE A 1 83 ? -12.072 35.369 31.577 1.00 89.50 83 ILE A N 1
ATOM 657 C CA . ILE A 1 83 ? -11.093 36.277 30.973 1.00 89.50 83 ILE A CA 1
ATOM 658 C C . ILE A 1 83 ? -11.842 37.172 29.988 1.00 89.50 83 ILE A C 1
ATOM 660 O O . ILE A 1 83 ? -12.631 36.671 29.191 1.00 89.50 83 ILE A O 1
ATOM 664 N N . TYR A 1 84 ? -11.599 38.482 30.019 1.00 89.44 84 TYR A N 1
ATOM 665 C CA . TYR A 1 84 ? -12.336 39.468 29.221 1.00 89.44 84 TYR A CA 1
ATOM 666 C C . TYR A 1 84 ? -11.387 40.242 28.305 1.00 89.44 84 TYR A C 1
ATOM 668 O O . TYR A 1 84 ? -10.307 40.651 28.730 1.00 89.44 84 TYR A O 1
ATOM 676 N N . ALA A 1 85 ? -11.797 40.470 27.057 1.00 85.56 85 ALA A N 1
ATOM 677 C CA . ALA A 1 85 ? -11.053 41.267 26.086 1.00 85.56 85 ALA A CA 1
ATOM 678 C C . ALA A 1 85 ? -12.018 41.974 25.121 1.00 85.56 85 ALA A C 1
ATOM 680 O O . ALA A 1 85 ? -12.444 41.404 24.115 1.00 85.56 85 ALA A O 1
ATOM 681 N N . GLY A 1 86 ? -12.371 43.228 25.424 1.00 87.75 86 GLY A N 1
ATOM 682 C CA . GLY A 1 86 ? -13.308 44.011 24.611 1.00 87.75 86 GLY A CA 1
ATOM 683 C C . GLY A 1 86 ? -14.674 43.329 24.514 1.00 87.75 86 GLY A C 1
ATOM 684 O O . GLY A 1 86 ? -15.311 43.076 25.533 1.00 87.75 86 GLY A O 1
ATOM 685 N N . ASN A 1 87 ? -15.107 42.994 23.297 1.00 89.88 87 ASN A N 1
ATOM 686 C CA . ASN A 1 87 ? -16.353 42.263 23.053 1.00 89.88 87 ASN A CA 1
ATOM 687 C C . ASN A 1 87 ? -16.227 40.737 23.136 1.00 89.88 87 ASN A C 1
ATOM 689 O O . ASN A 1 87 ? -17.122 40.015 22.695 1.00 89.88 87 ASN A O 1
ATOM 693 N N . ARG A 1 88 ? -15.115 40.221 23.663 1.00 89.94 88 ARG A N 1
ATOM 694 C CA . ARG A 1 88 ? -14.888 38.788 23.837 1.00 89.94 88 ARG A CA 1
ATOM 695 C C . ARG A 1 88 ? -14.737 38.426 25.302 1.00 89.94 88 ARG A C 1
ATOM 697 O O . ARG A 1 88 ? -14.184 39.196 26.088 1.00 89.94 88 ARG A O 1
ATOM 704 N N . ALA A 1 89 ? -15.169 37.218 25.639 1.00 91.44 89 ALA A N 1
ATOM 705 C CA . ALA A 1 89 ? -14.847 36.592 26.912 1.00 91.44 89 ALA A CA 1
ATOM 706 C C . ALA A 1 89 ? -14.468 35.128 26.719 1.00 91.44 89 ALA A C 1
ATOM 708 O O . ALA A 1 89 ? -14.902 34.488 25.767 1.00 91.44 89 ALA A O 1
ATOM 709 N N . ILE A 1 90 ? -13.690 34.592 27.647 1.00 89.62 90 ILE A N 1
ATOM 710 C CA . ILE A 1 90 ? -13.466 33.160 27.809 1.00 89.62 90 ILE A CA 1
ATOM 711 C C . ILE A 1 90 ? -14.013 32.793 29.179 1.00 89.62 90 ILE A C 1
ATOM 713 O O . ILE A 1 90 ? -13.694 33.465 30.156 1.00 89.62 90 ILE A O 1
ATOM 717 N N . SER A 1 91 ? -14.823 31.744 29.263 1.00 90.06 91 SER A N 1
ATOM 718 C CA . SER A 1 91 ? -15.203 31.138 30.537 1.00 90.06 91 SER A CA 1
ATOM 719 C C . SER A 1 91 ? -14.576 29.764 30.647 1.00 90.06 91 SER A C 1
ATOM 721 O O . SER A 1 91 ? -14.806 28.953 29.764 1.00 90.06 91 SER A O 1
ATOM 723 N N . VAL A 1 92 ? -13.827 29.489 31.711 1.00 88.06 92 VAL A N 1
ATOM 724 C CA . VAL A 1 92 ? -13.301 28.154 32.033 1.00 88.06 92 VAL A CA 1
ATOM 725 C C . VAL A 1 92 ? -14.222 27.509 33.060 1.00 88.06 92 VAL A C 1
ATOM 727 O O . VAL A 1 92 ? -14.564 28.136 34.062 1.00 88.06 92 VAL A O 1
ATOM 730 N N . TRP A 1 93 ? -14.622 26.260 32.851 1.00 89.44 93 TRP A N 1
ATOM 731 C CA . TRP A 1 93 ? -15.607 25.567 33.679 1.00 89.44 93 TRP A CA 1
ATOM 732 C C . TRP A 1 93 ? -15.339 24.069 33.793 1.00 89.44 93 TRP A C 1
ATOM 734 O O . TRP A 1 93 ? -14.555 23.493 33.045 1.00 89.44 93 TRP A O 1
ATOM 744 N N . THR A 1 94 ? -16.032 23.420 34.725 1.00 85.50 94 THR A N 1
ATOM 745 C CA . THR A 1 94 ? -16.173 21.960 34.784 1.00 85.50 94 THR A CA 1
ATOM 746 C C . THR A 1 94 ? -17.639 21.593 34.581 1.00 85.50 94 THR A C 1
ATOM 748 O O . THR A 1 94 ? -18.487 22.075 35.328 1.00 85.50 94 THR A O 1
ATOM 751 N N . VAL A 1 95 ? -17.958 20.751 33.595 1.00 86.88 95 VAL A N 1
ATOM 752 C CA . VAL A 1 95 ? -19.328 20.253 33.400 1.00 86.88 95 VAL A CA 1
ATOM 753 C C . VAL A 1 95 ? -19.563 19.018 34.261 1.00 86.88 95 VAL A C 1
ATOM 755 O O . VAL A 1 95 ? -18.698 18.143 34.343 1.00 86.88 95 VAL A O 1
ATOM 758 N N . ARG A 1 96 ? -20.741 18.949 34.881 1.00 87.00 96 ARG A N 1
ATOM 759 C CA . ARG A 1 96 ? -21.223 17.820 35.678 1.00 87.00 96 ARG A CA 1
ATOM 760 C C . ARG A 1 96 ? -22.628 17.410 35.269 1.00 87.00 96 ARG A C 1
ATOM 762 O O . ARG A 1 96 ? -23.384 18.246 34.788 1.00 87.00 96 ARG A O 1
ATOM 769 N N . GLY A 1 97 ? -22.970 16.149 35.489 1.00 86.44 97 GLY A N 1
ATOM 770 C CA . GLY A 1 97 ? -24.301 15.579 35.267 1.00 86.44 97 GLY A CA 1
ATOM 771 C C . GLY A 1 97 ? -24.218 14.063 35.113 1.00 86.44 97 GLY A C 1
ATOM 772 O O . GLY A 1 97 ? -23.113 13.523 35.050 1.00 86.44 97 GLY A O 1
ATOM 773 N N . LYS A 1 98 ? -25.361 13.389 35.019 1.00 83.50 98 LYS A N 1
ATOM 774 C CA . LYS A 1 98 ? -25.449 11.950 34.761 1.00 83.50 98 LYS A CA 1
ATOM 775 C C . LYS A 1 98 ? -25.982 11.672 33.361 1.00 83.50 98 LYS A C 1
ATOM 777 O O . LYS A 1 98 ? -27.075 12.106 33.001 1.00 83.50 98 LYS A O 1
ATOM 782 N N . GLY A 1 99 ? -25.188 10.960 32.563 1.00 72.56 99 GLY A N 1
ATOM 783 C CA . GLY A 1 99 ? -25.591 10.498 31.236 1.00 72.56 99 GLY A CA 1
ATOM 784 C C . GLY A 1 99 ? -26.709 9.452 31.294 1.00 72.56 99 GLY A C 1
ATOM 785 O O . GLY A 1 99 ? -26.997 8.898 32.355 1.00 72.56 99 GLY A O 1
ATOM 786 N N . ALA A 1 100 ? -27.306 9.141 30.139 1.00 64.62 100 ALA A N 1
ATOM 787 C CA . ALA A 1 100 ? -28.381 8.147 30.026 1.00 64.62 100 ALA A CA 1
ATOM 788 C C . ALA A 1 100 ? -27.987 6.750 30.552 1.00 64.62 100 ALA A C 1
ATOM 790 O O . ALA A 1 100 ? -28.835 6.044 31.090 1.00 64.62 100 ALA A O 1
ATOM 791 N N . ASP A 1 101 ? -26.699 6.400 30.480 1.00 64.50 101 ASP A N 1
ATOM 792 C CA . ASP A 1 101 ? -26.154 5.113 30.934 1.00 64.50 101 ASP A CA 1
ATOM 793 C C . ASP A 1 101 ? -25.662 5.144 32.399 1.00 64.50 101 ASP A C 1
ATOM 795 O O . ASP A 1 101 ? -25.021 4.209 32.876 1.00 64.50 101 ASP A O 1
ATOM 799 N N . GLY A 1 102 ? -25.934 6.233 33.132 1.00 71.38 102 GLY A N 1
ATOM 800 C CA . GLY A 1 102 ? -25.534 6.419 34.533 1.00 71.38 102 GLY A CA 1
ATOM 801 C C . GLY A 1 102 ? -24.105 6.937 34.748 1.00 71.38 102 GLY A C 1
ATOM 802 O O . GLY A 1 102 ? -23.707 7.141 35.898 1.00 71.38 102 GLY A O 1
ATOM 803 N N . GLU A 1 103 ? -23.356 7.184 33.669 1.00 66.62 103 GLU A N 1
ATOM 804 C CA . GLU A 1 103 ? -21.999 7.740 33.700 1.00 66.62 103 GLU A CA 1
ATOM 805 C C . GLU A 1 103 ? -21.964 9.164 34.284 1.00 66.62 103 GLU A C 1
ATOM 807 O O . GLU A 1 103 ? -22.788 10.013 33.936 1.00 66.62 103 GLU A O 1
ATOM 812 N N . ASP A 1 104 ? -20.974 9.439 35.139 1.00 77.19 104 ASP A N 1
ATOM 813 C CA . ASP A 1 104 ? -20.712 10.772 35.680 1.00 77.19 104 ASP A CA 1
ATOM 814 C C . ASP A 1 104 ? -19.919 11.636 34.690 1.00 77.19 104 ASP A C 1
ATOM 816 O O . ASP A 1 104 ? -18.751 11.379 34.398 1.00 77.19 104 ASP A O 1
ATOM 820 N N . LEU A 1 105 ? -20.522 12.732 34.227 1.00 76.00 105 LEU A N 1
ATOM 821 C CA . LEU A 1 105 ? -19.804 13.762 33.485 1.00 76.00 105 LEU A CA 1
ATOM 822 C C . LEU A 1 105 ? -18.921 14.552 34.461 1.00 76.00 105 LEU A C 1
ATOM 824 O O . LEU A 1 105 ? -19.405 15.079 35.464 1.00 76.00 105 LEU A O 1
ATOM 828 N N . ASN A 1 106 ? -17.626 14.663 34.162 1.00 82.06 106 ASN A N 1
ATOM 829 C CA . ASN A 1 106 ? -16.683 15.478 34.931 1.00 82.06 106 ASN A CA 1
ATOM 830 C C . ASN A 1 106 ? -15.532 15.954 34.034 1.00 82.06 106 ASN A C 1
ATOM 832 O O . ASN A 1 106 ? -14.400 15.488 34.153 1.00 82.06 106 ASN A O 1
ATOM 836 N N . TYR A 1 107 ? -15.835 16.864 33.109 1.00 78.50 107 TYR A N 1
ATOM 837 C CA . TYR A 1 107 ? -14.861 17.366 32.133 1.00 78.50 107 TYR A CA 1
ATOM 838 C C . TYR A 1 107 ? -14.604 18.847 32.352 1.00 78.50 107 TYR A C 1
ATOM 840 O O . TYR A 1 107 ? -15.547 19.615 32.562 1.00 78.50 107 TYR A O 1
ATOM 848 N N . GLN A 1 108 ? -13.340 19.255 32.278 1.00 81.81 108 GLN A N 1
ATOM 849 C CA . GLN A 1 108 ? -12.997 20.665 32.218 1.00 81.81 108 GLN A CA 1
ATOM 850 C C . GLN A 1 108 ? -13.203 21.171 30.791 1.00 81.81 108 GLN A C 1
ATOM 852 O O . GLN A 1 108 ? -13.153 20.414 29.826 1.00 81.81 108 GLN A O 1
ATOM 857 N N . GLY A 1 109 ? -13.477 22.454 30.643 1.00 81.62 109 GLY A N 1
ATOM 858 C CA . GLY A 1 109 ? -13.569 23.087 29.346 1.00 81.62 109 GLY A CA 1
ATOM 859 C C . GLY A 1 109 ? -13.541 24.590 29.444 1.00 81.62 109 GLY A C 1
ATOM 860 O O . GLY A 1 109 ? -13.485 25.159 30.533 1.00 81.62 109 GLY A O 1
ATOM 861 N N . CYS A 1 110 ? -13.588 25.227 28.289 1.00 86.56 110 CYS A N 1
ATOM 862 C CA . CYS A 1 110 ? -13.841 26.633 28.161 1.00 86.56 110 CYS A CA 1
ATOM 863 C C . CYS A 1 110 ? -14.831 26.923 27.036 1.00 86.56 110 CYS A C 1
ATOM 865 O O . CYS A 1 110 ? -14.903 26.199 26.045 1.00 86.56 110 CYS A O 1
ATOM 867 N N . ASP A 1 111 ? -15.586 28.001 27.195 1.00 87.19 111 ASP A N 1
ATOM 868 C CA . ASP A 1 111 ? -16.381 28.600 26.132 1.00 87.19 111 ASP A CA 1
ATOM 869 C C . ASP A 1 111 ? -15.748 29.951 25.763 1.00 87.19 111 ASP A C 1
ATOM 871 O O . ASP A 1 111 ? -15.402 30.746 26.641 1.00 87.19 111 ASP A O 1
ATOM 875 N N . ILE A 1 112 ? -15.567 30.207 24.467 1.00 88.81 112 ILE A N 1
ATOM 876 C CA . ILE A 1 112 ? -15.062 31.474 23.925 1.00 88.81 112 ILE A CA 1
ATOM 877 C C . ILE A 1 112 ? -16.233 32.218 23.302 1.00 88.81 112 ILE A C 1
ATOM 879 O O . ILE A 1 112 ? -16.813 31.763 22.321 1.00 88.81 112 ILE A O 1
ATOM 883 N N . TYR A 1 113 ? -16.533 33.387 23.840 1.00 89.88 113 TYR A N 1
ATOM 884 C CA . TYR A 1 113 ? -17.666 34.214 23.473 1.00 89.88 113 TYR A CA 1
ATOM 885 C C . TYR A 1 113 ? -17.234 35.419 22.644 1.00 89.88 113 TYR A C 1
ATOM 887 O O . TYR A 1 113 ? -16.209 36.043 22.916 1.00 89.88 113 TYR A O 1
ATOM 895 N N . THR A 1 114 ? -18.060 35.787 21.669 1.00 90.56 114 THR A N 1
ATOM 896 C CA . THR A 1 114 ? -18.080 37.116 21.047 1.00 90.56 114 THR A CA 1
ATOM 897 C C . THR A 1 114 ? -19.468 37.714 21.222 1.00 90.56 114 THR A C 1
ATOM 899 O O . THR A 1 114 ? -20.463 37.062 20.892 1.00 90.56 114 THR A O 1
ATOM 902 N N . PHE A 1 115 ? -19.529 38.945 21.723 1.00 89.12 115 PHE A N 1
ATOM 903 C CA . PHE A 1 115 ? -20.765 39.651 22.032 1.00 89.12 115 PHE A CA 1
ATOM 904 C C . PHE A 1 115 ? -21.100 40.724 20.999 1.00 89.12 115 PHE A C 1
ATOM 906 O O . PHE A 1 115 ? -20.214 41.360 20.421 1.00 89.12 115 PHE A O 1
ATOM 913 N N . ARG A 1 116 ? -22.407 40.911 20.792 1.00 88.50 116 ARG A N 1
ATOM 914 C CA . ARG A 1 116 ? -22.999 42.033 20.062 1.00 88.50 116 ARG A CA 1
ATOM 915 C C . ARG A 1 116 ? -24.343 42.392 20.696 1.00 88.50 116 ARG A C 1
ATOM 917 O O . ARG A 1 116 ? -25.204 41.524 20.830 1.00 88.50 116 ARG A O 1
ATOM 924 N N . GLY A 1 117 ? -24.525 43.645 21.100 1.00 83.25 117 GLY A N 1
ATOM 925 C CA . GLY A 1 117 ? -25.742 44.141 21.746 1.00 83.25 117 GLY A CA 1
ATOM 926 C C . GLY A 1 117 ? -26.106 43.389 23.031 1.00 83.25 117 GLY A C 1
ATOM 927 O O . GLY A 1 117 ? -27.275 43.084 23.248 1.00 83.25 117 GLY A O 1
ATOM 928 N N . GLY A 1 118 ? -25.111 43.021 23.843 1.00 79.62 118 GLY A N 1
ATOM 929 C CA . GLY A 1 118 ? -25.289 42.283 25.097 1.00 79.62 118 GLY A CA 1
ATOM 930 C C . GLY A 1 118 ? -25.656 40.807 24.920 1.00 79.62 118 GLY A C 1
ATOM 931 O O . GLY A 1 118 ? -26.089 40.173 25.878 1.00 79.62 118 GLY A O 1
ATOM 932 N N . LYS A 1 119 ? -25.515 40.255 23.707 1.00 83.38 119 LYS A N 1
ATOM 933 C CA . LYS A 1 119 ? -25.889 38.876 23.361 1.00 83.38 119 LYS A CA 1
ATOM 934 C C . LYS A 1 119 ? -24.760 38.122 22.667 1.00 83.38 119 LYS A C 1
ATOM 936 O O . LYS A 1 119 ? -23.888 38.732 22.052 1.00 83.38 119 LYS A O 1
ATOM 941 N N . HIS A 1 120 ? -24.791 36.795 22.741 1.00 82.75 120 HIS A N 1
ATOM 942 C CA . HIS A 1 120 ? -23.875 35.898 22.045 1.00 82.75 120 HIS A CA 1
ATOM 943 C C . HIS A 1 120 ? -24.074 35.979 20.539 1.00 82.75 120 HIS A C 1
ATOM 945 O O . HIS A 1 120 ? -25.135 35.625 20.031 1.00 82.75 120 HIS A O 1
ATOM 951 N N . LEU A 1 121 ? -23.029 36.384 19.830 1.00 80.69 121 LEU A N 1
ATOM 952 C CA . LEU A 1 121 ? -22.951 36.279 18.378 1.00 80.69 121 LEU A CA 1
ATOM 953 C C . LEU A 1 121 ? -22.220 34.998 17.956 1.00 80.69 121 LEU A C 1
ATOM 955 O O . LEU A 1 121 ? -22.618 34.324 17.008 1.00 80.69 121 LEU A O 1
ATOM 959 N N . LEU A 1 122 ? -21.145 34.664 18.671 1.00 70.44 122 LEU A N 1
ATOM 960 C CA . LEU A 1 122 ? -20.338 33.474 18.430 1.00 70.44 122 LEU A CA 1
ATOM 961 C C . LEU A 1 122 ? -19.941 32.851 19.765 1.00 70.44 122 LEU A C 1
ATOM 963 O O . LEU A 1 122 ? -19.407 33.552 20.624 1.00 70.44 122 LEU A O 1
ATOM 967 N N . GLU A 1 123 ? -20.154 31.549 19.912 1.00 76.06 123 GLU A N 1
ATOM 968 C CA . GLU A 1 123 ? -19.681 30.782 21.064 1.00 76.06 123 GLU A CA 1
ATOM 969 C C . GLU A 1 123 ? -18.922 29.534 20.597 1.00 76.06 123 GLU A C 1
ATOM 971 O O . GLU A 1 123 ? -19.431 28.758 19.786 1.00 76.06 123 GLU A O 1
ATOM 976 N N . ASN A 1 124 ? -17.695 29.352 21.092 1.00 71.81 124 ASN A N 1
ATOM 977 C CA . ASN A 1 124 ? -16.85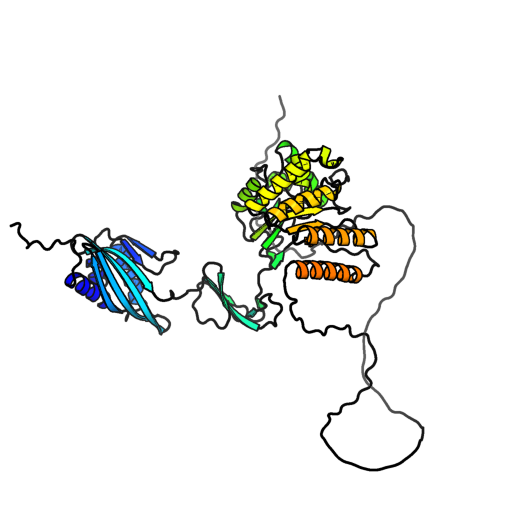3 28.189 20.818 1.00 71.81 124 ASN A CA 1
ATOM 978 C C . ASN A 1 124 ? -16.598 27.390 22.090 1.00 71.81 124 ASN A C 1
ATOM 980 O O . ASN A 1 124 ? -15.873 27.867 22.961 1.00 71.81 124 ASN A O 1
ATOM 984 N N . ARG A 1 125 ? -17.123 26.169 22.162 1.00 67.75 125 ARG A N 1
ATOM 985 C CA . ARG A 1 125 ? -16.885 25.267 23.286 1.00 67.75 125 ARG A CA 1
ATOM 986 C C . ARG A 1 125 ? -15.659 24.390 23.038 1.00 67.75 125 ARG A C 1
ATOM 988 O O . ARG A 1 125 ? -15.634 23.623 22.080 1.00 67.75 125 ARG A O 1
ATOM 995 N N . ARG A 1 126 ? -14.677 24.420 23.940 1.00 58.47 126 ARG A N 1
ATOM 996 C CA . ARG A 1 126 ? -13.532 23.495 23.983 1.00 58.47 126 ARG A CA 1
ATOM 997 C C . ARG A 1 126 ? -13.469 22.806 25.338 1.00 58.47 126 ARG A C 1
ATOM 999 O O . ARG A 1 126 ? -13.106 23.430 26.320 1.00 58.47 126 ARG A O 1
ATOM 1006 N N . ALA A 1 127 ? -13.810 21.524 25.411 1.00 54.69 127 ALA A N 1
ATOM 1007 C CA . ALA A 1 127 ? -13.550 20.740 26.616 1.00 54.69 127 ALA A CA 1
ATOM 1008 C C . ALA A 1 127 ? -12.078 20.285 26.637 1.00 54.69 127 ALA A C 1
ATOM 1010 O O . ALA A 1 127 ? -11.615 19.717 25.651 1.00 54.69 127 ALA A O 1
ATOM 1011 N N . GLU A 1 128 ? -11.361 20.510 27.740 1.00 42.09 128 GLU A N 1
ATOM 1012 C CA . GLU A 1 128 ? -10.134 19.780 28.066 1.00 42.09 128 GLU A CA 1
ATOM 1013 C C . GLU A 1 128 ? -10.491 18.606 28.981 1.00 42.09 128 GLU A C 1
ATOM 1015 O O . GLU A 1 128 ? -10.694 18.695 30.191 1.00 42.09 128 GLU A O 1
ATOM 1020 N N . GLY A 1 129 ? -10.638 17.481 28.310 1.00 44.56 129 GLY A N 1
ATOM 1021 C CA . GLY A 1 129 ? -10.961 16.160 28.804 1.00 44.56 129 GLY A CA 1
ATOM 1022 C C . GLY A 1 129 ? -11.160 15.323 27.548 1.00 44.56 129 GLY A C 1
ATOM 1023 O O . GLY A 1 129 ? -11.624 15.880 26.544 1.00 44.56 129 GLY A O 1
ATOM 1024 N N . PRO A 1 130 ? -10.774 14.037 27.528 1.00 39.88 130 PRO A N 1
ATOM 1025 C CA . PRO A 1 130 ? -11.001 13.236 26.338 1.00 39.88 130 PRO A CA 1
ATOM 1026 C C . PRO A 1 130 ? -12.493 13.355 25.983 1.00 39.88 130 PRO A C 1
ATOM 1028 O O . PRO A 1 130 ? -13.335 13.296 26.892 1.00 39.88 130 PRO A O 1
ATOM 1031 N N . PRO A 1 131 ? -12.862 13.591 24.707 1.00 43.28 131 PRO A N 1
ATOM 1032 C CA . PRO A 1 131 ? -14.250 13.392 24.307 1.00 43.28 131 PRO A CA 1
ATOM 1033 C C . PRO A 1 131 ? -14.680 12.021 24.845 1.00 43.28 131 PRO A C 1
ATOM 1035 O O . PRO A 1 131 ? -13.836 11.131 24.947 1.00 43.28 131 PRO A O 1
ATOM 1038 N N . LEU A 1 132 ? -15.956 11.836 25.219 1.00 46.62 132 LEU A N 1
ATOM 1039 C CA . LEU A 1 132 ? -16.467 10.467 25.340 1.00 46.62 132 LEU A CA 1
ATOM 1040 C C . LEU A 1 132 ? -16.160 9.849 23.992 1.00 46.62 132 LEU A C 1
ATOM 1042 O O . LEU A 1 132 ? -16.752 10.269 22.994 1.00 46.62 132 LEU A O 1
ATOM 1046 N N . MET A 1 133 ? -15.141 8.997 23.963 1.00 50.81 133 MET A N 1
ATOM 1047 C CA . MET A 1 133 ? -14.738 8.321 22.756 1.00 50.81 133 MET A CA 1
ATOM 1048 C C . MET A 1 133 ? -15.909 7.406 22.490 1.00 50.81 133 MET A C 1
ATOM 1050 O O . MET A 1 133 ? -16.088 6.417 23.175 1.00 50.81 133 MET A O 1
ATOM 1054 N N . THR A 1 134 ? -16.799 7.818 21.605 1.00 68.75 134 THR A N 1
ATOM 1055 C CA . THR A 1 134 ? -17.691 6.856 20.986 1.00 68.75 134 THR A CA 1
ATOM 1056 C C . THR A 1 134 ? -16.817 6.183 19.947 1.00 68.75 134 THR A C 1
ATOM 1058 O O . THR A 1 134 ? -16.091 6.852 19.211 1.00 68.75 134 THR A O 1
ATOM 1061 N N . LEU A 1 135 ? -16.747 4.861 20.014 1.00 82.62 135 LEU A N 1
ATOM 1062 C CA . LEU A 1 135 ? -16.024 4.086 19.020 1.00 82.62 135 LEU A CA 1
ATOM 1063 C C . LEU A 1 135 ? -16.884 4.037 17.754 1.00 82.62 135 LEU A C 1
ATOM 1065 O O . LEU A 1 135 ? -18.097 3.871 17.840 1.00 82.62 135 LEU A O 1
ATOM 1069 N N . ASP A 1 136 ? -16.274 4.106 16.579 1.00 89.88 136 ASP A N 1
ATOM 1070 C CA . ASP A 1 136 ? -16.998 3.855 15.327 1.00 89.88 136 ASP A CA 1
ATOM 1071 C C . ASP A 1 136 ? -17.432 2.378 15.274 1.00 89.88 136 ASP A C 1
ATOM 1073 O O . ASP A 1 136 ? -18.511 2.017 14.800 1.00 89.88 136 ASP A O 1
ATOM 1077 N N . LEU A 1 137 ? -16.558 1.495 15.768 1.00 95.56 137 LEU A N 1
ATOM 1078 C CA . LEU A 1 137 ? -16.739 0.052 15.758 1.00 95.56 137 LEU A CA 1
ATOM 1079 C C . LEU A 1 137 ? -16.072 -0.582 16.981 1.00 95.56 137 LEU A C 1
ATOM 1081 O O . LEU A 1 137 ? -14.934 -0.265 17.319 1.00 95.56 137 LEU A O 1
ATOM 1085 N N . VAL A 1 138 ? -16.754 -1.548 17.591 1.00 97.19 138 VAL A N 1
ATOM 1086 C CA . VAL A 1 138 ? -16.149 -2.505 18.522 1.00 97.19 138 VAL A CA 1
ATOM 1087 C C . VAL A 1 138 ? -16.358 -3.933 18.022 1.00 97.19 138 VAL A C 1
ATOM 1089 O O . VAL A 1 138 ? -17.464 -4.318 17.644 1.00 97.19 138 VAL A O 1
ATOM 1092 N N . ILE A 1 139 ? -15.291 -4.726 18.016 1.00 98.19 139 ILE A N 1
ATOM 1093 C CA . ILE A 1 139 ? -15.325 -6.172 17.771 1.00 98.19 139 ILE A CA 1
ATOM 1094 C C . ILE A 1 139 ? -15.214 -6.848 19.135 1.00 98.19 139 ILE A C 1
ATOM 1096 O O . ILE A 1 139 ? -14.216 -6.632 19.816 1.00 98.19 139 ILE A O 1
ATOM 1100 N N . ARG A 1 140 ? -16.227 -7.607 19.565 1.00 97.25 140 ARG A N 1
ATOM 1101 C CA . ARG A 1 140 ? -16.343 -8.114 20.942 1.00 97.25 140 ARG A CA 1
ATOM 1102 C C . ARG A 1 140 ? -16.048 -9.599 21.072 1.00 97.25 140 ARG A C 1
ATOM 1104 O O . ARG A 1 140 ? -16.425 -10.375 20.203 1.00 97.25 140 ARG A O 1
ATOM 1111 N N . GLY A 1 141 ? -15.423 -9.982 22.185 1.00 94.25 141 GLY A N 1
ATOM 1112 C CA . GLY A 1 141 ? -15.257 -11.382 22.596 1.00 94.25 141 GLY A CA 1
ATOM 1113 C C . GLY A 1 141 ? -14.330 -12.221 21.710 1.00 94.25 141 GLY A C 1
ATOM 1114 O O . GLY A 1 141 ? -14.240 -13.432 21.894 1.00 94.25 141 GLY A O 1
ATOM 1115 N N . GLY A 1 142 ? -13.627 -11.595 20.765 1.00 97.56 142 GLY A N 1
ATOM 1116 C CA . GLY A 1 142 ? -12.790 -12.289 19.798 1.00 97.56 142 GLY A CA 1
ATOM 1117 C C . GLY A 1 142 ? -11.521 -12.882 20.404 1.00 97.56 142 GLY A C 1
ATOM 1118 O O . GLY A 1 142 ? -10.975 -12.391 21.395 1.00 97.56 142 GLY A O 1
ATOM 1119 N N . THR A 1 143 ? -10.999 -13.926 19.761 1.00 98.50 143 THR A N 1
ATOM 1120 C CA . THR A 1 143 ? -9.636 -14.404 20.018 1.00 98.50 143 THR A CA 1
ATOM 1121 C C . THR A 1 143 ? -8.661 -13.626 19.136 1.00 98.50 143 THR A C 1
ATOM 1123 O O . THR A 1 143 ? -8.553 -13.873 17.933 1.00 98.50 143 THR A O 1
ATOM 1126 N N . VAL A 1 144 ? -7.954 -12.671 19.732 1.00 98.25 144 VAL A N 1
ATOM 1127 C CA . VAL A 1 144 ? -7.021 -11.777 19.046 1.00 98.25 144 VAL A CA 1
ATOM 1128 C C . VAL A 1 144 ? -5.705 -12.491 18.737 1.00 98.25 144 VAL A C 1
ATOM 1130 O O . VAL A 1 144 ? -5.070 -13.080 19.616 1.00 98.25 144 VAL A O 1
ATOM 1133 N N . VAL A 1 145 ? -5.286 -12.399 17.474 1.00 97.94 145 VAL A N 1
ATOM 1134 C CA . VAL A 1 145 ? -3.954 -12.767 16.975 1.00 97.94 145 VAL A CA 1
ATOM 1135 C C . VAL A 1 145 ? -3.346 -11.514 16.351 1.00 97.94 1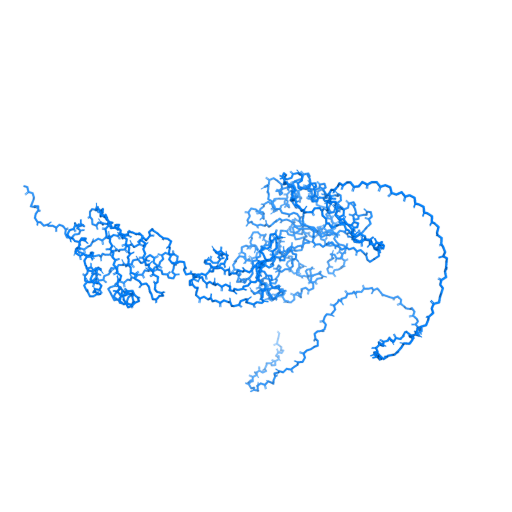45 VAL A C 1
ATOM 1137 O O . VAL A 1 145 ? -3.621 -11.190 15.200 1.00 97.94 145 VAL A O 1
ATOM 1140 N N . ASP A 1 146 ? -2.534 -10.787 17.117 1.00 93.88 146 ASP A N 1
ATOM 1141 C CA . ASP A 1 146 ? -2.094 -9.418 16.789 1.00 93.88 146 ASP A CA 1
ATOM 1142 C C . ASP A 1 146 ? -0.987 -9.321 15.716 1.00 93.88 146 ASP A C 1
ATOM 1144 O O . ASP A 1 146 ? -0.575 -8.225 15.341 1.00 93.88 146 ASP A O 1
ATOM 1148 N N . GLY A 1 147 ? -0.494 -10.459 15.218 1.00 93.19 147 GLY A N 1
ATOM 1149 C CA . GLY A 1 147 ? 0.580 -10.527 14.223 1.00 93.19 147 GLY A CA 1
ATOM 1150 C C . GLY A 1 147 ? 1.999 -10.369 14.788 1.00 93.19 147 GLY A C 1
ATOM 1151 O O . GLY A 1 147 ? 2.960 -10.486 14.032 1.00 93.19 147 GLY A O 1
ATOM 1152 N N . SER A 1 148 ? 2.166 -10.171 16.100 1.00 91.06 148 SER A N 1
ATOM 1153 C CA . SER A 1 148 ? 3.485 -10.052 16.746 1.00 91.06 148 SER A CA 1
ATOM 1154 C C . SER A 1 148 ? 4.232 -11.385 16.888 1.00 91.06 148 SER A C 1
ATOM 1156 O O . SER A 1 148 ? 5.415 -11.398 17.224 1.00 91.06 148 SER A O 1
ATOM 1158 N N . GLY A 1 149 ? 3.546 -12.508 16.658 1.00 91.62 149 GLY A N 1
ATOM 1159 C CA . GLY A 1 149 ? 4.062 -13.860 16.892 1.00 91.62 149 GLY A CA 1
ATOM 1160 C C . GLY A 1 149 ? 3.898 -14.360 18.332 1.00 91.62 149 GLY A C 1
ATOM 1161 O O . GLY A 1 149 ? 4.311 -15.479 18.624 1.00 91.62 149 GLY A O 1
ATOM 1162 N N . LYS A 1 150 ? 3.299 -13.557 19.221 1.00 92.38 150 LYS A N 1
ATOM 1163 C CA . LYS A 1 150 ? 2.917 -13.968 20.579 1.00 92.38 150 LYS A CA 1
ATOM 1164 C C . LYS A 1 150 ? 1.687 -14.881 20.576 1.00 92.38 150 LYS A C 1
ATOM 1166 O O . LYS A 1 150 ? 0.986 -15.009 19.571 1.00 92.38 150 LYS A O 1
ATOM 1171 N N . ASP A 1 151 ? 1.422 -15.486 21.732 1.00 95.25 151 ASP A N 1
ATOM 1172 C CA . ASP A 1 151 ? 0.223 -16.290 21.953 1.00 95.25 151 ASP A CA 1
ATOM 1173 C C . ASP A 1 151 ? -1.057 -15.466 21.764 1.00 95.25 151 ASP A C 1
ATOM 1175 O O . ASP A 1 151 ? -1.127 -14.282 22.103 1.00 95.25 151 ASP A O 1
ATOM 1179 N N . ARG A 1 152 ? -2.091 -16.128 21.240 1.00 97.25 152 ARG A N 1
ATOM 1180 C CA . ARG A 1 152 ? -3.431 -15.553 21.084 1.00 97.25 152 ARG A CA 1
ATOM 1181 C C . ARG A 1 152 ? -4.073 -15.267 22.447 1.00 97.25 152 ARG A C 1
ATOM 1183 O O . ARG A 1 152 ? -3.860 -16.024 23.394 1.00 97.25 152 ARG A O 1
ATOM 1190 N N . PHE A 1 153 ? -4.926 -14.251 22.529 1.00 97.12 153 PHE A N 1
ATOM 1191 C CA . PHE A 1 153 ? -5.644 -13.895 23.760 1.00 97.12 153 PHE A CA 1
ATOM 1192 C C . PHE A 1 153 ? -7.062 -13.396 23.467 1.00 97.12 153 PHE A C 1
ATOM 1194 O O . PHE A 1 153 ? -7.330 -12.877 22.389 1.00 97.12 153 PHE A O 1
ATOM 1201 N N . THR A 1 154 ? -7.986 -13.553 24.414 1.00 97.88 154 THR A N 1
ATOM 1202 C CA . THR A 1 154 ? -9.361 -13.052 24.265 1.00 97.88 154 THR A CA 1
ATOM 1203 C C . THR A 1 154 ? -9.426 -11.570 24.612 1.00 97.88 154 THR A C 1
ATOM 1205 O O . THR A 1 154 ? -8.997 -11.176 25.698 1.00 97.88 154 THR A O 1
ATOM 1208 N N . ALA A 1 155 ? -9.969 -10.757 23.708 1.00 95.94 155 ALA A N 1
ATOM 1209 C CA . ALA A 1 155 ? -10.169 -9.328 23.920 1.00 95.94 155 ALA A CA 1
ATOM 1210 C C . ALA A 1 155 ? -11.203 -8.751 22.942 1.00 95.94 155 ALA A C 1
ATOM 1212 O O . ALA A 1 155 ? -11.452 -9.301 21.870 1.00 95.94 155 ALA A O 1
ATOM 1213 N N . ASP A 1 156 ? -11.753 -7.599 23.307 1.00 96.94 156 ASP A N 1
ATOM 1214 C CA . ASP A 1 156 ? -12.441 -6.699 22.394 1.00 96.94 156 ASP A CA 1
ATOM 1215 C C . ASP A 1 156 ? -11.414 -5.803 21.671 1.00 96.94 156 ASP A C 1
ATOM 1217 O O . ASP A 1 156 ? -10.342 -5.498 22.207 1.00 96.94 156 ASP A O 1
ATOM 1221 N N . VAL A 1 157 ? -11.755 -5.345 20.465 1.00 97.62 157 VAL A N 1
ATOM 1222 C CA . VAL A 1 157 ? -10.959 -4.394 19.672 1.00 97.62 157 VAL A CA 1
ATOM 1223 C C . VAL A 1 157 ? -11.823 -3.189 19.315 1.00 97.62 157 VAL A C 1
ATOM 1225 O O . VAL A 1 157 ? -12.840 -3.331 18.634 1.00 97.62 157 VAL A O 1
ATOM 1228 N N . GLY A 1 158 ? -11.421 -2.008 19.781 1.00 95.19 158 GLY A N 1
ATOM 1229 C CA . GLY A 1 158 ? -12.120 -0.740 19.589 1.00 95.19 158 GLY A CA 1
ATOM 1230 C C . GLY A 1 158 ? -11.464 0.116 18.514 1.00 95.19 158 GLY A C 1
ATOM 1231 O O . GLY A 1 158 ? -10.242 0.294 18.501 1.00 95.19 158 GLY A O 1
ATOM 1232 N N . ILE A 1 159 ? -12.281 0.653 17.611 1.00 95.50 159 ILE A N 1
ATOM 1233 C CA . ILE A 1 159 ? -11.853 1.413 16.437 1.00 95.50 159 ILE A CA 1
ATOM 1234 C C . ILE A 1 159 ? -12.531 2.782 16.445 1.00 95.50 159 ILE A C 1
ATOM 1236 O O . ILE A 1 159 ? -13.744 2.869 16.626 1.00 95.50 159 ILE A O 1
ATOM 1240 N N . ALA A 1 160 ? -11.750 3.839 16.224 1.00 88.81 160 ALA A N 1
ATOM 1241 C CA . ALA A 1 160 ? -12.234 5.207 16.062 1.00 88.81 160 ALA A CA 1
ATOM 1242 C C . ALA A 1 160 ? -11.372 5.966 15.043 1.00 88.81 160 ALA A C 1
ATOM 1244 O O . ALA A 1 160 ? -10.144 5.830 15.026 1.00 88.81 160 ALA A O 1
ATOM 1245 N N . GLY A 1 161 ? -12.002 6.749 14.168 1.00 86.06 161 GLY A N 1
ATOM 1246 C CA . GLY A 1 161 ? -11.334 7.483 13.094 1.00 86.06 161 GLY A CA 1
ATOM 1247 C C . GLY A 1 161 ? -10.517 6.579 12.165 1.00 86.06 161 GLY A C 1
ATOM 1248 O O . GLY A 1 161 ? -9.423 6.957 11.744 1.00 86.06 161 GLY A O 1
ATOM 1249 N N . GLY A 1 162 ? -10.992 5.352 11.913 1.00 89.19 162 GLY A N 1
ATOM 1250 C CA . GLY A 1 162 ? -10.286 4.359 11.090 1.00 89.19 162 GLY A CA 1
ATOM 1251 C C . GLY A 1 162 ? -9.005 3.787 11.715 1.00 89.19 162 GLY A C 1
ATOM 1252 O O . GLY A 1 162 ? -8.200 3.174 11.014 1.00 89.19 162 GLY A O 1
ATOM 1253 N N . ARG A 1 163 ? -8.782 3.981 13.021 1.00 91.88 163 ARG A N 1
ATOM 1254 C CA . ARG A 1 163 ? -7.623 3.454 13.756 1.00 91.88 163 ARG A CA 1
ATOM 1255 C C . ARG A 1 163 ? -8.074 2.567 14.902 1.00 91.88 163 ARG A C 1
ATOM 1257 O O . ARG A 1 163 ? -9.099 2.827 15.519 1.00 91.88 163 ARG A O 1
ATOM 1264 N N . ILE A 1 164 ? -7.272 1.557 15.223 1.00 94.12 164 ILE A N 1
ATOM 1265 C CA . ILE A 1 164 ? -7.426 0.806 16.472 1.00 94.12 164 ILE A CA 1
ATOM 1266 C C . ILE A 1 164 ? -6.995 1.728 17.617 1.00 94.12 164 ILE A C 1
ATOM 1268 O O . ILE A 1 164 ? -5.860 2.206 17.618 1.00 94.12 164 ILE A O 1
ATOM 1272 N N . VAL A 1 165 ? -7.898 1.991 18.561 1.00 90.94 165 VAL A N 1
ATOM 1273 C CA . VAL A 1 165 ? -7.659 2.899 19.699 1.00 90.94 165 VAL A CA 1
ATOM 1274 C C . VAL A 1 165 ? -7.626 2.177 21.042 1.00 90.94 165 VAL A C 1
ATOM 1276 O O . VAL A 1 165 ? -7.040 2.690 21.991 1.00 90.94 165 VAL A O 1
ATOM 1279 N N . GLU A 1 166 ? -8.202 0.976 21.123 1.00 87.75 166 GLU A N 1
ATOM 1280 C CA . GLU A 1 166 ? -8.259 0.187 22.352 1.00 87.75 166 GLU A CA 1
ATOM 1281 C C . GLU A 1 166 ? -8.266 -1.316 22.029 1.00 87.75 166 GLU A C 1
ATOM 1283 O O . GLU A 1 166 ? -8.919 -1.752 21.080 1.00 87.75 166 GLU A O 1
ATOM 1288 N N . ILE A 1 167 ? -7.536 -2.115 22.813 1.00 93.31 167 ILE A N 1
ATOM 1289 C CA . ILE A 1 167 ? -7.582 -3.585 22.785 1.00 93.31 167 ILE A CA 1
ATOM 1290 C C . ILE A 1 167 ? -7.642 -4.064 24.232 1.00 93.31 167 ILE A C 1
ATOM 1292 O O . ILE A 1 167 ? -6.776 -3.718 25.036 1.00 93.31 167 ILE A O 1
ATOM 1296 N N . GLY A 1 168 ? -8.644 -4.869 24.569 1.00 90.69 168 GLY A N 1
ATOM 1297 C CA . GLY A 1 168 ? -8.844 -5.354 25.930 1.00 90.69 168 GLY A CA 1
ATOM 1298 C C . GLY A 1 168 ? -10.318 -5.533 26.240 1.00 90.69 168 GLY A C 1
ATOM 1299 O O . GLY A 1 168 ? -11.091 -5.924 25.379 1.00 90.69 168 GLY A O 1
ATOM 1300 N N . ARG A 1 169 ? -10.730 -5.263 27.477 1.00 88.81 169 ARG A N 1
ATOM 1301 C CA . ARG A 1 169 ? -12.151 -5.267 27.836 1.00 88.81 169 ARG A CA 1
ATOM 1302 C C . ARG A 1 169 ? -12.712 -3.864 27.650 1.00 88.81 169 ARG A C 1
ATOM 1304 O O . ARG A 1 169 ? -12.333 -2.976 28.405 1.00 88.81 169 ARG A O 1
ATOM 1311 N N . ILE A 1 170 ? -13.634 -3.689 26.707 1.00 85.56 170 ILE A N 1
ATOM 1312 C CA . ILE A 1 170 ? -14.086 -2.358 26.289 1.00 85.56 170 ILE A CA 1
ATOM 1313 C C . ILE A 1 170 ? -15.513 -2.108 26.780 1.00 85.56 170 ILE A C 1
ATOM 1315 O O . ILE A 1 170 ? -16.473 -2.700 26.281 1.00 85.56 170 ILE A O 1
ATOM 1319 N N . SER A 1 171 ? -15.672 -1.204 27.748 1.00 79.38 171 SER A N 1
ATOM 1320 C CA . SER A 1 171 ? -16.988 -0.707 28.196 1.00 79.38 171 SER A CA 1
ATOM 1321 C C . SER A 1 171 ? -17.485 0.496 27.393 1.00 79.38 171 SER A C 1
ATOM 1323 O O . SER A 1 171 ? -18.640 0.888 27.520 1.00 79.38 171 SER A O 1
ATOM 1325 N N . THR A 1 172 ? -16.611 1.076 26.578 1.00 79.56 172 THR A N 1
ATOM 1326 C CA . THR A 1 172 ? -16.877 2.231 25.727 1.00 79.56 172 THR A CA 1
ATOM 1327 C C . THR A 1 172 ? -17.997 1.938 24.720 1.00 79.56 172 THR A C 1
ATOM 1329 O O . THR A 1 172 ? -18.022 0.871 24.096 1.00 79.56 172 THR A O 1
ATOM 1332 N N . VAL A 1 173 ? -18.938 2.876 24.565 1.00 79.44 173 VAL A N 1
ATOM 1333 C CA . VAL A 1 173 ? -20.045 2.769 23.599 1.00 79.44 173 VAL A CA 1
ATOM 1334 C C . VAL A 1 173 ? -19.498 2.883 22.177 1.00 79.44 173 VAL A C 1
ATOM 1336 O O . VAL A 1 173 ? -18.619 3.703 21.912 1.00 79.44 173 VAL A O 1
ATOM 1339 N N . ALA A 1 174 ? -20.030 2.067 21.266 1.00 85.88 174 ALA A N 1
ATOM 1340 C CA . ALA A 1 174 ? -19.669 2.078 19.856 1.00 85.88 174 ALA A CA 1
ATOM 1341 C C . ALA A 1 174 ? -20.907 2.240 18.968 1.00 85.88 174 ALA A C 1
ATOM 1343 O O . ALA A 1 174 ? -21.949 1.658 19.276 1.00 85.88 174 ALA A O 1
ATOM 1344 N N . ASP A 1 175 ? -20.774 2.943 17.844 1.00 87.75 175 ASP A N 1
ATOM 1345 C CA . ASP A 1 175 ? -21.840 3.095 16.843 1.00 87.75 175 ASP A CA 1
ATOM 1346 C C . ASP A 1 175 ? -22.221 1.749 16.218 1.00 87.75 175 ASP A C 1
ATOM 1348 O O . ASP A 1 175 ? -23.384 1.485 15.900 1.00 87.75 175 ASP A O 1
ATOM 1352 N N . ARG A 1 176 ? -21.232 0.863 16.070 1.00 93.62 176 ARG A N 1
ATOM 1353 C CA . ARG A 1 176 ? -21.415 -0.489 15.558 1.00 93.62 176 ARG A CA 1
ATOM 1354 C C . ARG A 1 176 ? -20.696 -1.502 16.437 1.00 93.62 176 ARG A C 1
ATOM 1356 O O . ARG A 1 176 ? -19.568 -1.292 16.870 1.00 93.62 176 ARG A O 1
ATOM 1363 N N . THR A 1 177 ? -21.344 -2.637 16.672 1.00 96.00 177 THR A N 1
ATOM 1364 C CA . THR A 1 177 ? -20.760 -3.778 17.386 1.00 96.00 177 THR A CA 1
ATOM 1365 C C . THR A 1 177 ? -20.756 -5.001 16.476 1.00 96.00 177 THR A C 1
ATOM 1367 O O . THR A 1 177 ? -21.755 -5.285 15.818 1.00 96.00 177 THR A O 1
ATOM 1370 N N . ILE A 1 178 ? -19.635 -5.717 16.437 1.00 97.56 178 ILE A N 1
ATOM 1371 C CA . ILE A 1 178 ? -19.510 -7.045 15.831 1.00 97.56 178 ILE A CA 1
ATOM 1372 C C . ILE A 1 178 ? -19.276 -8.042 16.963 1.00 97.56 178 ILE A C 1
ATOM 1374 O O . ILE A 1 178 ? -18.349 -7.861 17.749 1.00 97.56 178 ILE A O 1
ATOM 1378 N N . ASP A 1 179 ? -20.101 -9.081 17.038 1.00 97.25 179 ASP A N 1
ATOM 1379 C CA . ASP A 1 179 ? -19.864 -10.223 17.920 1.00 97.25 179 ASP A CA 1
ATOM 1380 C C . ASP A 1 179 ? -18.881 -11.186 17.242 1.00 97.25 179 ASP A C 1
ATOM 1382 O O . ASP A 1 179 ? -19.131 -11.654 16.129 1.00 97.25 179 ASP A O 1
ATOM 1386 N N . ALA A 1 180 ? -17.738 -11.414 17.883 1.00 98.00 180 ALA A N 1
ATOM 1387 C CA . ALA A 1 180 ? -16.673 -12.282 17.404 1.00 98.00 180 ALA A CA 1
ATOM 1388 C C . ALA A 1 180 ? -16.401 -13.450 18.363 1.00 98.00 180 ALA A C 1
ATOM 1390 O O . ALA A 1 180 ? -15.323 -14.046 18.293 1.00 98.00 180 ALA A O 1
ATOM 1391 N N . ASP A 1 181 ? -17.352 -13.796 19.240 1.00 96.69 181 ASP A N 1
ATOM 1392 C CA . ASP A 1 181 ? -17.223 -14.985 20.080 1.00 96.69 181 ASP A CA 1
ATOM 1393 C C . ASP A 1 181 ? -16.987 -16.243 19.225 1.00 96.69 181 ASP A C 1
ATOM 1395 O O . ASP A 1 181 ? -17.593 -16.452 18.171 1.00 96.69 181 ASP A O 1
ATOM 1399 N N . GLY A 1 182 ? -16.024 -17.063 19.644 1.00 97.00 182 GLY A N 1
ATOM 1400 C CA . GLY A 1 182 ? -15.571 -18.232 18.883 1.00 97.00 182 GLY A CA 1
ATOM 1401 C C . GLY A 1 182 ? -14.818 -17.933 17.573 1.00 97.00 182 GLY A C 1
ATOM 1402 O O . GLY A 1 182 ? -14.413 -18.880 16.894 1.00 97.00 182 GLY A O 1
ATOM 1403 N N . LEU A 1 183 ? -14.584 -16.664 17.216 1.00 98.31 183 LEU A N 1
ATOM 1404 C CA . LEU A 1 183 ? -13.870 -16.252 16.000 1.00 98.31 183 LEU A CA 1
ATOM 1405 C C . LEU A 1 183 ? -12.469 -15.691 16.296 1.00 98.31 183 LEU A C 1
ATOM 1407 O O . LEU A 1 183 ? -12.122 -15.322 17.422 1.00 98.31 183 LEU A O 1
ATOM 1411 N N . ILE A 1 184 ? -11.644 -15.629 15.246 1.00 98.19 184 ILE A N 1
ATOM 1412 C CA . ILE A 1 184 ? -10.323 -14.993 15.275 1.00 98.19 184 ILE A CA 1
ATOM 1413 C C . ILE A 1 184 ? -10.445 -13.542 14.817 1.00 98.19 184 ILE A C 1
ATOM 1415 O O . ILE A 1 184 ? -11.061 -13.261 13.790 1.00 98.19 184 ILE A O 1
ATOM 1419 N N . VAL A 1 185 ? -9.787 -12.642 15.545 1.00 98.31 185 VAL A N 1
ATOM 1420 C CA . VAL A 1 185 ? -9.586 -11.247 15.141 1.00 98.31 185 VAL A CA 1
ATOM 1421 C C . VAL A 1 185 ? -8.098 -11.046 14.880 1.00 98.31 185 VAL A C 1
ATOM 1423 O O . VAL A 1 185 ? -7.280 -11.177 15.789 1.00 98.31 185 VAL A O 1
ATOM 1426 N N . SER A 1 186 ? -7.730 -10.752 13.636 1.00 98.19 186 SER A N 1
ATOM 1427 C CA . SER A 1 186 ? -6.342 -10.510 13.231 1.00 98.19 186 SER A CA 1
ATOM 1428 C C . SER A 1 186 ? -6.208 -9.173 12.505 1.00 98.19 186 SER A C 1
ATOM 1430 O O . SER A 1 186 ? -7.212 -8.629 12.034 1.00 98.19 186 SER A O 1
ATOM 1432 N N . PRO A 1 187 ? -4.980 -8.649 12.338 1.00 98.06 187 PRO A N 1
ATOM 1433 C CA . PRO A 1 187 ? -4.714 -7.699 11.271 1.00 98.06 187 PRO A CA 1
ATOM 1434 C C . PRO A 1 187 ? -5.221 -8.254 9.937 1.00 98.06 187 PRO A C 1
ATOM 1436 O O . PRO A 1 187 ? -5.151 -9.465 9.693 1.00 98.06 187 PRO A O 1
ATOM 1439 N N . GLY A 1 188 ? -5.721 -7.368 9.078 1.00 97.75 188 GLY A N 1
ATOM 1440 C CA . GLY A 1 188 ? -6.033 -7.736 7.704 1.00 97.75 188 GLY A CA 1
ATOM 1441 C C . GLY A 1 188 ? -4.775 -8.205 6.977 1.00 97.75 188 GLY A C 1
ATOM 1442 O O . GLY A 1 188 ? -3.668 -7.722 7.243 1.00 97.75 188 GLY A O 1
ATOM 1443 N N . PHE A 1 189 ? -4.923 -9.190 6.095 1.00 98.00 189 PHE A N 1
ATOM 1444 C CA . PHE A 1 189 ? -3.768 -9.780 5.432 1.00 98.00 189 PHE A CA 1
ATOM 1445 C C . PHE A 1 189 ? -3.168 -8.807 4.417 1.00 98.00 189 PHE A C 1
ATOM 1447 O O . PHE A 1 189 ? -3.874 -8.019 3.781 1.00 98.00 189 PHE A O 1
ATOM 1454 N N . ILE A 1 190 ? -1.845 -8.877 4.278 1.00 96.44 190 ILE A N 1
ATOM 1455 C CA . ILE A 1 190 ? -1.090 -8.117 3.286 1.00 96.44 190 ILE A CA 1
ATOM 1456 C C . ILE A 1 190 ? -0.633 -9.101 2.220 1.00 96.44 190 ILE A C 1
ATOM 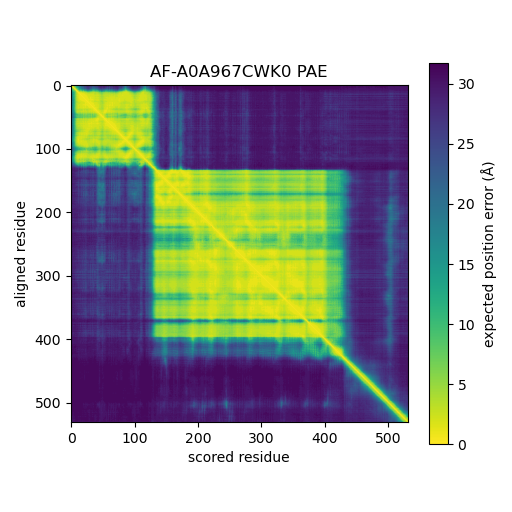1458 O O . ILE A 1 190 ? 0.227 -9.944 2.484 1.00 96.44 190 ILE A O 1
ATOM 1462 N N . ASP A 1 191 ? -1.197 -8.983 1.024 1.00 94.31 191 ASP A N 1
ATOM 1463 C CA . ASP A 1 191 ? -0.712 -9.722 -0.130 1.00 94.31 191 ASP A CA 1
ATOM 1464 C C . ASP A 1 191 ? 0.469 -8.969 -0.748 1.00 94.31 191 ASP A C 1
ATOM 1466 O O . ASP A 1 191 ? 0.325 -7.918 -1.373 1.00 94.31 191 ASP A O 1
ATOM 1470 N N . GLY A 1 192 ? 1.672 -9.489 -0.523 1.00 92.06 192 GLY A N 1
ATOM 1471 C CA . GLY A 1 192 ? 2.905 -8.877 -1.003 1.00 92.06 192 GLY A CA 1
ATOM 1472 C C . GLY A 1 192 ? 3.185 -9.091 -2.492 1.00 92.06 192 GLY A C 1
ATOM 1473 O O . GLY A 1 192 ? 4.206 -8.588 -2.960 1.00 92.06 192 GLY A O 1
ATOM 1474 N N . HIS A 1 193 ? 2.363 -9.858 -3.220 1.00 92.75 193 HIS A N 1
ATOM 1475 C CA . HIS A 1 193 ? 2.701 -10.283 -4.575 1.00 92.75 193 HIS A CA 1
ATOM 1476 C C . HIS A 1 193 ? 1.484 -10.413 -5.495 1.00 92.75 193 HIS A C 1
ATOM 1478 O O . HIS A 1 193 ? 1.027 -11.510 -5.805 1.00 92.75 193 HIS A O 1
ATOM 1484 N N . THR A 1 194 ? 1.001 -9.275 -5.988 1.00 92.19 194 THR A N 1
ATOM 1485 C CA . THR A 1 194 ? -0.140 -9.219 -6.907 1.00 92.19 194 THR A CA 1
ATOM 1486 C C . THR A 1 194 ? 0.224 -8.614 -8.263 1.00 92.19 194 THR A C 1
ATOM 1488 O O . THR A 1 194 ? 1.251 -7.941 -8.410 1.00 92.19 194 THR A O 1
ATOM 1491 N N . HIS A 1 195 ? -0.669 -8.831 -9.230 1.00 91.44 195 HIS A N 1
ATOM 1492 C CA . HIS A 1 195 ? -0.670 -8.234 -10.568 1.00 91.44 195 HIS A CA 1
ATOM 1493 C C . HIS A 1 195 ? -1.986 -7.474 -10.827 1.00 91.44 195 HIS A C 1
ATOM 1495 O O . HIS A 1 195 ? -2.583 -7.541 -11.898 1.00 91.44 195 HIS A O 1
ATOM 1501 N N . MET A 1 196 ? -2.464 -6.752 -9.805 1.00 91.94 196 MET A N 1
ATOM 1502 C CA . MET A 1 196 ? -3.725 -5.994 -9.841 1.00 91.94 196 MET A CA 1
ATOM 1503 C C . MET A 1 196 ? -3.615 -4.632 -10.546 1.00 91.94 196 MET A C 1
ATOM 1505 O O . MET A 1 196 ? -4.555 -3.841 -10.499 1.00 91.94 196 MET A O 1
ATOM 1509 N N . ASP A 1 197 ? -2.495 -4.371 -11.224 1.00 90.62 197 ASP A N 1
ATOM 1510 C CA . ASP A 1 197 ? -2.188 -3.138 -11.951 1.00 90.62 197 ASP A CA 1
ATOM 1511 C C . ASP A 1 197 ? -3.338 -2.697 -12.866 1.00 90.62 197 ASP A C 1
ATOM 1513 O O . ASP A 1 197 ? -3.747 -1.537 -12.884 1.00 90.62 197 ASP A O 1
ATOM 1517 N N . ALA A 1 198 ? -3.884 -3.645 -13.622 1.00 89.44 198 ALA A N 1
ATOM 1518 C CA . ALA A 1 198 ? -5.041 -3.409 -14.469 1.00 89.44 198 ALA A CA 1
ATOM 1519 C C . ALA A 1 198 ? -6.340 -3.429 -13.652 1.00 89.44 198 ALA A C 1
ATOM 1521 O O . ALA A 1 198 ? -7.164 -2.524 -13.759 1.00 89.44 198 ALA A O 1
ATOM 1522 N N . GLN A 1 199 ? -6.496 -4.444 -12.801 1.00 90.69 199 GLN A N 1
ATOM 1523 C CA . GLN A 1 199 ? -7.750 -4.754 -12.116 1.00 90.69 199 GLN A CA 1
ATOM 1524 C C . GLN A 1 199 ? -8.260 -3.643 -11.199 1.00 90.69 199 GLN A C 1
ATOM 1526 O O . GLN A 1 199 ? -9.474 -3.467 -11.080 1.00 90.69 199 GLN A O 1
ATOM 1531 N N . VAL A 1 200 ? -7.358 -2.858 -10.607 1.00 93.38 200 VAL A N 1
ATOM 1532 C CA . VAL A 1 200 ? -7.720 -1.701 -9.777 1.00 93.38 200 VAL A CA 1
ATOM 1533 C C . VAL A 1 200 ? -8.612 -0.691 -10.516 1.00 93.38 200 VAL A C 1
ATOM 1535 O O . VAL A 1 200 ? -9.349 0.050 -9.872 1.00 93.38 200 VAL A O 1
ATOM 1538 N N . ALA A 1 201 ? -8.590 -0.676 -11.855 1.00 91.75 201 ALA A N 1
ATOM 1539 C CA . ALA A 1 201 ? -9.390 0.233 -12.669 1.00 91.75 201 ALA A CA 1
ATOM 1540 C C . ALA A 1 201 ? -10.887 -0.131 -12.737 1.00 91.75 201 ALA A C 1
ATOM 1542 O O . ALA A 1 201 ? -11.713 0.769 -12.880 1.00 91.75 201 ALA A O 1
ATOM 1543 N N . TRP A 1 202 ? -11.258 -1.412 -12.605 1.00 91.19 202 TRP A N 1
ATOM 1544 C CA . TRP A 1 202 ? -12.655 -1.860 -12.757 1.00 91.19 202 TRP A CA 1
ATOM 1545 C C . TRP A 1 202 ? -13.229 -2.612 -11.552 1.00 91.19 202 TRP A C 1
ATOM 1547 O O . TRP A 1 202 ? -14.449 -2.739 -11.451 1.00 91.19 202 TRP A O 1
ATOM 1557 N N . ASP A 1 203 ? -12.392 -3.109 -10.638 1.00 93.38 203 ASP A N 1
ATOM 1558 C CA . ASP A 1 203 ? -12.832 -3.803 -9.424 1.00 93.38 203 ASP A CA 1
ATOM 1559 C C . ASP A 1 203 ? -12.492 -2.979 -8.168 1.00 93.38 203 ASP A C 1
ATOM 1561 O O . ASP A 1 203 ? -11.467 -3.216 -7.518 1.00 93.38 203 ASP A O 1
ATOM 1565 N N . PRO A 1 204 ? -13.356 -2.022 -7.775 1.00 94.12 204 PRO A N 1
ATOM 1566 C CA . PRO A 1 204 ? -13.097 -1.152 -6.630 1.00 94.12 204 PRO A CA 1
ATOM 1567 C C . PRO A 1 204 ? -13.064 -1.909 -5.298 1.00 94.12 204 PRO A C 1
ATOM 1569 O O . PRO A 1 204 ? -12.529 -1.405 -4.311 1.00 94.12 204 PRO A O 1
ATOM 1572 N N . LEU A 1 205 ? -13.629 -3.117 -5.231 1.00 95.69 205 LEU A N 1
ATOM 1573 C CA . LEU A 1 205 ? -13.602 -3.920 -4.012 1.00 95.69 205 LEU A CA 1
ATOM 1574 C C . LEU A 1 205 ? -12.324 -4.760 -3.898 1.00 95.69 205 LEU A C 1
ATOM 1576 O O . LEU A 1 205 ? -11.998 -5.195 -2.793 1.00 95.69 205 LEU A O 1
ATOM 1580 N N . GLY A 1 206 ? -11.610 -4.992 -5.004 1.00 94.50 206 GLY A N 1
ATOM 1581 C CA . GLY A 1 206 ? -10.489 -5.931 -5.057 1.00 94.50 206 GLY A CA 1
ATOM 1582 C C . GLY A 1 206 ? -10.935 -7.347 -4.688 1.00 94.50 206 GLY A C 1
ATOM 1583 O O . GLY A 1 206 ? -10.322 -7.991 -3.835 1.00 94.50 206 GLY A O 1
ATOM 1584 N N . THR A 1 207 ? -12.048 -7.801 -5.273 1.00 94.00 207 THR A N 1
ATOM 1585 C CA . THR A 1 207 ? -12.785 -9.016 -4.880 1.00 94.00 207 THR A CA 1
ATOM 1586 C C . THR A 1 207 ? -11.950 -10.291 -4.902 1.00 94.00 207 THR A C 1
ATOM 1588 O O . THR A 1 207 ? -12.145 -11.154 -4.049 1.00 94.00 207 THR A O 1
ATOM 1591 N N . CYS A 1 208 ? -10.965 -10.387 -5.800 1.00 90.38 208 CYS A N 1
ATOM 1592 C CA . CYS A 1 208 ? -10.034 -11.519 -5.858 1.00 90.38 208 CYS A CA 1
ATOM 1593 C C . CYS A 1 208 ? -9.143 -11.654 -4.612 1.00 90.38 208 CYS A C 1
ATOM 1595 O O . CYS A 1 208 ? -8.564 -12.714 -4.397 1.00 90.38 208 CYS A O 1
ATOM 1597 N N . SER A 1 209 ? -9.042 -10.603 -3.794 1.00 94.50 209 SER A N 1
ATOM 1598 C CA . SER A 1 209 ? -8.186 -10.557 -2.608 1.00 94.50 209 SER A CA 1
ATOM 1599 C C . SER A 1 209 ? -9.007 -10.356 -1.334 1.00 94.50 209 SER A C 1
ATOM 1601 O O . SER A 1 209 ? -8.834 -11.088 -0.356 1.00 94.50 209 SER A O 1
ATOM 1603 N N . CYS A 1 210 ? -9.946 -9.405 -1.321 1.00 94.88 210 CYS A N 1
ATOM 1604 C CA . CYS A 1 210 ? -10.639 -9.019 -0.090 1.00 94.88 210 CYS A CA 1
ATOM 1605 C C . CYS A 1 210 ? -11.524 -10.133 0.493 1.00 94.88 210 CYS A C 1
ATOM 1607 O O . CYS A 1 210 ? -11.623 -10.258 1.714 1.00 94.88 210 CYS A O 1
ATOM 1609 N N . TRP A 1 211 ? -12.082 -11.015 -0.345 1.00 95.25 211 TRP A N 1
ATOM 1610 C CA . TRP A 1 211 ? -12.842 -12.188 0.110 1.00 95.25 211 TRP A CA 1
ATOM 1611 C C . TRP A 1 211 ? -11.995 -13.205 0.883 1.00 95.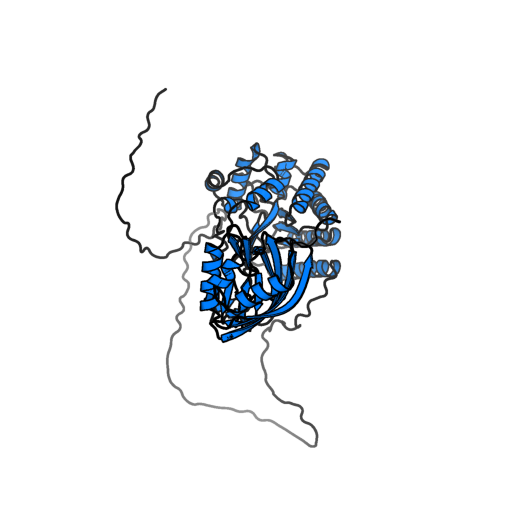25 211 TRP A C 1
ATOM 1613 O O . TRP A 1 211 ? -12.536 -14.007 1.640 1.00 95.25 211 TRP A O 1
ATOM 1623 N N . HIS A 1 212 ? -10.670 -13.137 0.751 1.00 95.38 212 HIS A N 1
ATOM 1624 C CA . HIS A 1 212 ? -9.721 -13.964 1.494 1.00 95.38 212 HIS A CA 1
ATOM 1625 C C . HIS A 1 212 ? -9.199 -13.281 2.770 1.00 95.38 212 HIS A C 1
ATOM 1627 O O . HIS A 1 212 ? -8.302 -13.815 3.419 1.00 95.38 212 HIS A O 1
ATOM 1633 N N . GLY A 1 213 ? -9.740 -12.115 3.145 1.00 95.94 213 GLY A N 1
ATOM 1634 C CA . GLY A 1 213 ? -9.298 -11.340 4.311 1.00 95.94 213 GLY A CA 1
ATOM 1635 C C . GLY A 1 213 ? -8.117 -10.402 4.036 1.00 95.94 213 GLY A C 1
ATOM 1636 O O . GLY A 1 213 ? -7.547 -9.846 4.976 1.00 95.94 213 GLY A O 1
ATOM 1637 N N . VAL A 1 214 ? -7.740 -10.213 2.765 1.00 98.06 214 VAL A N 1
ATOM 1638 C CA . VAL A 1 214 ? -6.689 -9.267 2.362 1.00 98.06 214 VAL A CA 1
ATOM 1639 C C . VAL A 1 214 ? -7.220 -7.840 2.424 1.00 98.06 214 VAL A C 1
ATOM 1641 O O . VAL A 1 214 ? -8.242 -7.517 1.823 1.00 98.06 214 VAL A O 1
ATOM 1644 N N . THR A 1 215 ? -6.499 -6.966 3.121 1.00 98.12 215 THR A N 1
ATOM 1645 C CA . THR A 1 215 ? -6.828 -5.534 3.226 1.00 98.12 215 THR A CA 1
ATOM 1646 C C . THR A 1 215 ? -5.802 -4.639 2.548 1.00 98.12 215 THR A C 1
ATOM 1648 O O . THR A 1 215 ? -6.036 -3.439 2.417 1.00 98.12 215 THR A O 1
ATOM 1651 N N . SER A 1 216 ? -4.661 -5.195 2.140 1.00 98.12 216 SER A N 1
ATOM 1652 C CA . SER A 1 216 ? -3.595 -4.462 1.462 1.00 98.12 216 SER A CA 1
ATOM 1653 C C . SER A 1 216 ? -2.911 -5.352 0.437 1.00 98.12 216 SER A C 1
ATOM 1655 O O . SER A 1 216 ? -2.586 -6.496 0.746 1.00 98.12 216 SER A O 1
ATOM 1657 N N . VAL A 1 217 ? -2.641 -4.817 -0.749 1.00 97.06 217 VAL A N 1
ATOM 1658 C CA . VAL A 1 217 ? -1.924 -5.521 -1.817 1.00 97.06 217 VAL A CA 1
ATOM 1659 C C . VAL A 1 217 ? -0.704 -4.726 -2.266 1.00 97.06 217 VAL A C 1
ATOM 1661 O O . VAL A 1 217 ? -0.720 -3.493 -2.266 1.00 97.06 217 VAL A O 1
ATOM 1664 N N . ILE A 1 218 ? 0.354 -5.429 -2.663 1.00 95.69 218 ILE A N 1
ATOM 1665 C CA . ILE A 1 218 ? 1.502 -4.857 -3.366 1.00 95.69 218 ILE A CA 1
ATOM 1666 C C . ILE A 1 218 ? 1.467 -5.361 -4.807 1.00 95.69 218 ILE A C 1
ATOM 1668 O O . ILE A 1 218 ? 1.548 -6.570 -5.038 1.00 95.69 218 ILE A O 1
ATOM 1672 N N . MET A 1 219 ? 1.321 -4.451 -5.767 1.00 94.69 219 MET A N 1
ATOM 1673 C CA . MET A 1 219 ? 1.200 -4.760 -7.196 1.00 94.69 219 MET A CA 1
ATOM 1674 C C . MET A 1 219 ? 2.442 -4.357 -7.999 1.00 94.69 219 MET A C 1
ATOM 1676 O O . MET A 1 219 ? 3.441 -3.901 -7.427 1.00 94.69 219 MET A O 1
ATOM 1680 N N . SER A 1 220 ? 2.396 -4.549 -9.320 1.00 93.94 220 SER A N 1
ATOM 1681 C CA . SER A 1 220 ? 3.515 -4.293 -10.231 1.00 93.94 220 SER A CA 1
ATOM 1682 C C . SER A 1 220 ? 4.724 -5.188 -9.966 1.00 93.94 220 SER A C 1
ATOM 1684 O O . SER A 1 220 ? 5.873 -4.747 -10.016 1.00 93.94 220 SER A O 1
ATOM 1686 N N . ASN A 1 221 ? 4.493 -6.451 -9.614 1.00 92.94 221 ASN A N 1
ATOM 1687 C CA . ASN A 1 221 ? 5.558 -7.403 -9.324 1.00 92.94 221 ASN A CA 1
ATOM 1688 C C . ASN A 1 221 ? 6.257 -7.905 -10.595 1.00 92.94 221 ASN A C 1
ATOM 1690 O O . ASN A 1 221 ? 5.795 -7.727 -11.718 1.00 92.94 221 ASN A O 1
ATOM 1694 N N . CYS A 1 222 ? 7.407 -8.558 -10.425 1.00 90.88 222 CYS A N 1
ATOM 1695 C CA . CYS A 1 222 ? 8.095 -9.294 -11.486 1.00 90.88 222 CYS A CA 1
ATOM 1696 C C . CYS A 1 222 ? 8.523 -8.445 -12.697 1.00 90.88 222 CYS A C 1
ATOM 1698 O O . CYS A 1 222 ? 8.813 -8.976 -13.770 1.00 90.88 222 CYS A O 1
ATOM 1700 N N . GLY A 1 223 ? 8.594 -7.125 -12.530 1.00 88.94 223 GLY A N 1
ATOM 1701 C CA . GLY A 1 223 ? 8.863 -6.183 -13.607 1.00 88.94 223 GLY A CA 1
ATOM 1702 C C . GLY A 1 223 ? 7.700 -5.976 -14.578 1.00 88.94 223 GLY A C 1
ATOM 1703 O O . GLY A 1 223 ? 7.876 -5.220 -15.535 1.00 88.94 223 GLY A O 1
ATOM 1704 N N . PHE A 1 224 ? 6.549 -6.612 -14.341 1.00 85.88 224 PHE A N 1
ATOM 1705 C CA . PHE A 1 224 ? 5.318 -6.419 -15.097 1.00 85.88 224 PHE A CA 1
ATOM 1706 C C . PHE A 1 224 ? 4.476 -5.352 -14.424 1.00 85.88 224 PHE A C 1
ATOM 1708 O O . PHE A 1 224 ? 3.963 -5.552 -13.330 1.00 85.88 224 PHE A O 1
ATOM 1715 N N . ALA A 1 225 ? 4.372 -4.210 -15.089 1.00 88.75 225 ALA A N 1
ATOM 1716 C CA . ALA A 1 225 ? 3.603 -3.072 -14.625 1.00 88.75 225 ALA A CA 1
ATOM 1717 C C . ALA A 1 225 ? 2.972 -2.365 -15.824 1.00 88.75 225 ALA A C 1
ATOM 1719 O O . ALA A 1 225 ? 3.502 -2.444 -16.936 1.00 88.75 225 ALA A O 1
ATOM 1720 N N . LEU A 1 226 ? 1.879 -1.638 -15.589 1.00 90.06 226 LEU A N 1
ATOM 1721 C CA . LEU A 1 226 ? 1.255 -0.773 -16.602 1.00 90.06 226 LEU A CA 1
ATOM 1722 C C . LEU A 1 226 ? 1.940 0.590 -16.754 1.00 90.06 226 LEU A C 1
ATOM 1724 O O . LEU A 1 226 ? 1.618 1.335 -17.679 1.00 90.06 226 LEU A O 1
ATOM 1728 N N . ALA A 1 227 ? 2.860 0.937 -15.853 1.00 92.88 227 ALA A N 1
ATOM 1729 C CA . ALA A 1 227 ? 3.565 2.209 -15.879 1.00 92.88 227 ALA A CA 1
ATOM 1730 C C . ALA A 1 227 ? 5.070 2.040 -15.596 1.00 92.88 227 ALA A C 1
ATOM 1732 O O . ALA A 1 227 ? 5.455 1.221 -14.752 1.00 92.88 227 ALA A O 1
ATOM 1733 N N . PRO A 1 228 ? 5.930 2.839 -16.254 1.00 95.06 228 PRO A N 1
ATOM 1734 C CA . PRO A 1 228 ? 5.600 3.813 -17.305 1.00 95.06 228 PRO A CA 1
ATOM 1735 C C . PRO A 1 228 ? 5.258 3.140 -18.651 1.00 95.06 228 PRO A C 1
ATOM 1737 O O . PRO A 1 228 ? 5.759 2.056 -18.946 1.00 95.06 228 PRO A O 1
ATOM 1740 N N . CYS A 1 229 ? 4.414 3.776 -19.465 1.00 94.12 229 CYS A N 1
ATOM 1741 C CA . CYS A 1 229 ? 3.971 3.268 -20.766 1.00 94.12 229 CYS A CA 1
ATOM 1742 C C . CYS A 1 229 ? 3.625 4.420 -21.719 1.00 94.12 229 CYS A C 1
ATOM 1744 O O . CYS A 1 229 ? 2.697 5.183 -21.457 1.00 94.12 229 CYS A O 1
ATOM 1746 N N . LYS A 1 230 ? 4.314 4.499 -22.863 1.00 93.56 230 LYS A N 1
ATOM 1747 C CA . LYS A 1 230 ? 3.996 5.481 -23.908 1.00 93.56 230 LYS A CA 1
ATOM 1748 C C . LYS A 1 230 ? 2.656 5.171 -24.579 1.00 93.56 230 LYS A C 1
ATOM 1750 O O . LYS A 1 230 ? 2.311 3.988 -24.681 1.00 93.56 230 LYS A O 1
ATOM 1755 N N . PRO A 1 231 ? 1.920 6.181 -25.077 1.00 92.00 231 PRO A N 1
ATOM 1756 C CA . PRO A 1 231 ? 0.645 5.976 -25.760 1.00 92.00 231 PRO A CA 1
ATOM 1757 C C . PRO A 1 231 ? 0.693 4.942 -26.889 1.00 92.00 231 PRO A C 1
ATOM 1759 O O . PRO A 1 231 ? -0.190 4.090 -26.971 1.00 92.00 231 PRO A O 1
ATOM 1762 N N . GLU A 1 232 ? 1.742 4.964 -27.709 1.00 90.50 232 GLU A N 1
ATOM 1763 C CA . GLU A 1 232 ? 1.921 4.059 -28.847 1.00 90.50 232 GLU A CA 1
ATOM 1764 C C . GLU A 1 232 ? 2.196 2.594 -28.461 1.00 90.50 232 GLU A C 1
ATOM 1766 O O . GLU A 1 232 ? 2.024 1.701 -29.292 1.00 90.50 232 GLU A O 1
ATOM 1771 N N . ASP A 1 233 ? 2.588 2.327 -27.211 1.00 87.94 233 ASP A N 1
ATOM 1772 C CA . ASP A 1 233 ? 2.966 0.989 -26.741 1.00 87.94 233 ASP A CA 1
ATOM 1773 C C . ASP A 1 233 ? 1.861 0.296 -25.913 1.00 87.94 233 ASP A C 1
ATOM 1775 O O . ASP A 1 233 ? 1.967 -0.900 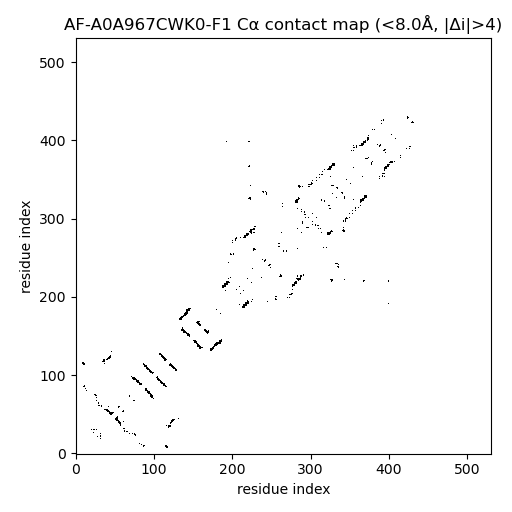-25.631 1.00 87.94 233 ASP A O 1
ATOM 1779 N N . ARG A 1 234 ? 0.773 0.994 -25.548 1.00 88.56 234 ARG A N 1
ATOM 1780 C CA . ARG A 1 234 ? -0.289 0.504 -24.633 1.00 88.56 234 ARG A CA 1
ATOM 1781 C C . ARG A 1 234 ? -0.873 -0.851 -25.038 1.00 88.56 234 ARG A C 1
ATOM 1783 O O . ARG A 1 234 ? -0.931 -1.778 -24.229 1.00 88.56 234 ARG A O 1
ATOM 1790 N N . ASP A 1 235 ? -1.223 -0.997 -26.313 1.00 81.94 235 ASP A N 1
ATOM 1791 C CA . ASP A 1 235 ? -1.753 -2.242 -26.881 1.00 81.94 235 ASP A CA 1
ATOM 1792 C C . ASP A 1 235 ? -0.777 -3.413 -26.746 1.00 81.94 235 ASP A C 1
ATOM 1794 O O . ASP A 1 235 ? -1.166 -4.563 -26.523 1.00 81.94 235 ASP A O 1
ATOM 1798 N N . TRP A 1 236 ? 0.515 -3.135 -26.908 1.00 78.50 236 TRP A N 1
ATOM 1799 C CA . TRP A 1 236 ? 1.553 -4.145 -26.782 1.00 78.50 236 TRP A CA 1
ATOM 1800 C C . TRP A 1 236 ? 1.726 -4.594 -25.328 1.00 78.50 236 TRP A C 1
ATOM 1802 O O . TRP A 1 236 ? 1.814 -5.798 -25.075 1.00 78.50 236 TRP A O 1
ATOM 1812 N N . TYR A 1 237 ? 1.695 -3.665 -24.370 1.00 78.00 237 TYR A N 1
ATOM 1813 C CA . TYR A 1 237 ? 1.743 -4.004 -22.945 1.00 78.00 237 TYR A CA 1
ATOM 1814 C C . TYR A 1 237 ? 0.530 -4.803 -22.485 1.00 78.00 237 TYR A C 1
ATOM 1816 O O . TYR A 1 237 ? 0.700 -5.794 -21.773 1.00 78.00 237 TYR A O 1
ATOM 1824 N N . ALA A 1 238 ? -0.671 -4.436 -22.936 1.00 77.25 238 ALA A N 1
ATOM 1825 C CA . ALA A 1 238 ? -1.882 -5.192 -22.632 1.00 77.25 238 ALA A CA 1
ATOM 1826 C C . ALA A 1 238 ? -1.778 -6.644 -23.138 1.00 77.25 238 ALA A C 1
ATOM 1828 O O . ALA A 1 238 ? -2.165 -7.584 -22.444 1.00 77.25 238 ALA A O 1
ATOM 1829 N N . ARG A 1 239 ? -1.179 -6.872 -24.314 1.00 76.94 239 ARG A N 1
ATOM 1830 C CA . ARG A 1 239 ? -0.912 -8.239 -24.795 1.00 76.94 239 ARG A CA 1
ATOM 1831 C C . ARG A 1 239 ? 0.153 -8.963 -23.967 1.00 76.94 239 ARG A C 1
ATOM 1833 O O . ARG A 1 239 ? -0.014 -10.147 -23.697 1.00 76.94 239 ARG A O 1
ATOM 1840 N N . CYS A 1 240 ? 1.216 -8.281 -23.538 1.00 75.69 240 CYS A N 1
ATOM 1841 C CA . CYS A 1 240 ? 2.234 -8.881 -22.666 1.00 75.69 240 CYS A CA 1
ATOM 1842 C C . CYS A 1 240 ? 1.649 -9.342 -21.324 1.00 75.69 240 CYS A C 1
ATOM 1844 O O . CYS A 1 240 ? 1.936 -10.454 -20.892 1.00 75.69 240 CYS A O 1
ATOM 1846 N N . LEU A 1 241 ? 0.805 -8.520 -20.693 1.00 76.56 241 LEU A N 1
ATOM 1847 C CA . LEU A 1 241 ? 0.119 -8.895 -19.454 1.00 76.56 241 LEU A CA 1
ATOM 1848 C C . LEU A 1 241 ? -0.841 -10.065 -19.671 1.00 76.56 241 LEU A C 1
ATOM 1850 O O . LEU A 1 241 ? -0.873 -10.973 -18.853 1.00 76.56 241 LEU A O 1
ATOM 1854 N N . SER A 1 242 ? -1.554 -10.103 -20.799 1.00 79.44 242 SER A N 1
ATOM 1855 C CA . SER A 1 242 ? -2.402 -11.250 -21.139 1.00 79.44 242 SER A CA 1
ATOM 1856 C C . SER A 1 242 ? -1.606 -12.548 -21.295 1.00 79.44 242 SER A C 1
ATOM 1858 O O . SER A 1 242 ? -2.073 -13.594 -20.864 1.00 79.44 242 SER A O 1
ATOM 1860 N N . ALA A 1 243 ? -0.402 -12.495 -21.872 1.00 71.94 243 ALA A N 1
ATOM 1861 C CA . ALA A 1 243 ? 0.421 -13.684 -22.095 1.00 71.94 243 ALA A CA 1
ATOM 1862 C C . ALA A 1 243 ? 0.990 -14.297 -20.801 1.00 71.94 243 ALA A C 1
ATOM 1864 O O . ALA A 1 243 ? 1.259 -15.497 -20.772 1.00 71.94 243 ALA A O 1
ATOM 1865 N N . VAL A 1 244 ? 1.201 -13.489 -19.756 1.00 70.75 244 VAL A N 1
ATOM 1866 C CA . VAL A 1 244 ? 1.865 -13.935 -18.517 1.00 70.75 244 VAL A CA 1
ATOM 1867 C C . VAL A 1 244 ? 0.901 -14.044 -17.342 1.00 70.75 244 VAL A C 1
ATOM 1869 O O . VAL A 1 244 ? 0.958 -15.026 -16.609 1.00 70.75 244 VAL A O 1
ATOM 1872 N N . GLU A 1 245 ? 0.010 -13.067 -17.190 1.00 78.19 245 GLU A N 1
ATOM 1873 C CA . GLU A 1 245 ? -0.910 -12.944 -16.052 1.00 78.19 245 GLU A CA 1
ATOM 1874 C C . GLU A 1 245 ? -2.339 -13.396 -16.396 1.00 78.19 245 GLU A C 1
ATOM 1876 O O . GLU A 1 245 ? -3.239 -13.281 -15.570 1.00 78.19 245 GLU A O 1
ATOM 1881 N N . ASP A 1 246 ? -2.563 -13.880 -17.626 1.00 79.69 246 ASP A N 1
ATOM 1882 C CA . ASP A 1 246 ? -3.857 -14.365 -18.135 1.00 79.69 246 ASP A CA 1
ATOM 1883 C C . ASP A 1 246 ? -5.003 -13.336 -18.008 1.00 79.69 246 ASP A C 1
ATOM 1885 O O . ASP A 1 246 ? -6.185 -13.673 -17.944 1.00 79.69 246 ASP A O 1
ATOM 1889 N N . ILE A 1 247 ? -4.660 -12.039 -17.987 1.00 79.38 247 ILE A N 1
ATOM 1890 C CA . ILE A 1 247 ? -5.632 -10.939 -17.966 1.00 79.38 247 ILE A CA 1
ATOM 1891 C C . ILE A 1 247 ? -6.124 -10.700 -19.399 1.00 79.38 247 ILE A C 1
ATOM 1893 O O . ILE A 1 247 ? -5.322 -10.316 -20.256 1.00 79.38 247 ILE A O 1
ATOM 1897 N N . PRO A 1 248 ? -7.426 -10.853 -19.702 1.00 83.00 248 PRO A N 1
ATOM 1898 C CA . PRO A 1 248 ? -7.913 -10.679 -21.065 1.00 83.00 248 PRO A CA 1
ATOM 1899 C C . PRO A 1 248 ? -7.666 -9.259 -21.588 1.00 83.00 248 PRO A C 1
ATOM 1901 O O . PRO A 1 248 ? -8.072 -8.276 -20.966 1.00 83.00 248 PRO A O 1
ATOM 1904 N N . THR A 1 249 ? -7.073 -9.128 -22.781 1.00 82.00 249 THR A N 1
ATOM 1905 C CA . THR A 1 249 ? -6.835 -7.813 -23.411 1.00 82.00 249 THR A CA 1
ATOM 1906 C C . THR A 1 249 ? -8.124 -7.004 -23.583 1.00 82.00 249 THR A C 1
ATOM 1908 O O . THR A 1 249 ? -8.108 -5.793 -23.396 1.00 82.00 249 THR A O 1
ATOM 1911 N N . ALA A 1 250 ? -9.255 -7.663 -23.861 1.00 83.50 250 ALA A N 1
ATOM 1912 C CA . ALA A 1 250 ? -10.559 -7.006 -23.955 1.00 83.50 250 ALA A CA 1
ATOM 1913 C C . ALA A 1 250 ? -11.018 -6.394 -22.619 1.00 83.50 250 ALA A C 1
ATOM 1915 O O . ALA A 1 250 ? -11.586 -5.306 -22.613 1.00 83.50 250 ALA A O 1
ATOM 1916 N N . ALA A 1 251 ? -10.734 -7.055 -21.490 1.00 83.81 251 ALA A N 1
ATOM 1917 C CA . ALA A 1 251 ? -11.046 -6.520 -20.165 1.00 83.81 251 ALA A CA 1
ATOM 1918 C C . ALA A 1 251 ? -10.188 -5.286 -19.859 1.00 83.81 251 ALA A C 1
ATOM 1920 O O . ALA A 1 251 ? -10.711 -4.276 -19.403 1.00 83.81 251 ALA A O 1
ATOM 1921 N N . MET A 1 252 ? -8.894 -5.332 -20.196 1.00 85.19 252 MET A N 1
ATOM 1922 C CA . MET A 1 252 ? -8.006 -4.172 -20.074 1.00 85.19 252 MET A CA 1
ATOM 1923 C C . MET A 1 252 ? -8.454 -3.006 -20.959 1.00 85.19 252 MET A C 1
ATOM 1925 O O . MET A 1 252 ? -8.510 -1.879 -20.485 1.00 85.19 252 MET A O 1
ATOM 1929 N N . ALA A 1 253 ? -8.820 -3.265 -22.216 1.00 84.06 253 ALA A N 1
ATOM 1930 C CA . ALA A 1 253 ? -9.286 -2.229 -23.135 1.00 84.06 253 ALA A CA 1
ATOM 1931 C C . ALA A 1 253 ? -10.608 -1.579 -22.688 1.00 84.06 253 ALA A C 1
ATOM 1933 O O . ALA A 1 253 ? -10.805 -0.390 -22.911 1.00 84.06 253 ALA A O 1
ATOM 1934 N N . ALA A 1 254 ? -11.507 -2.345 -22.063 1.00 85.94 254 ALA A N 1
ATOM 1935 C CA . ALA A 1 254 ? -12.786 -1.834 -21.571 1.00 85.94 254 ALA A CA 1
ATOM 1936 C C . ALA A 1 254 ? -12.681 -1.154 -20.197 1.00 85.94 254 ALA A C 1
ATOM 1938 O O . ALA A 1 254 ? -13.431 -0.223 -19.916 1.00 85.94 254 ALA A O 1
ATOM 1939 N N . GLY A 1 255 ? -11.800 -1.653 -19.326 1.00 85.75 255 GLY A N 1
ATOM 1940 C CA . GLY A 1 255 ? -11.718 -1.242 -17.926 1.00 85.75 255 GLY A CA 1
ATOM 1941 C C . GLY A 1 255 ? -10.664 -0.178 -17.630 1.00 85.75 255 GLY A C 1
ATOM 1942 O O . GLY A 1 255 ? -10.753 0.466 -16.590 1.00 85.75 255 GLY A O 1
ATOM 1943 N N . ILE A 1 256 ? -9.670 0.011 -18.504 1.00 89.62 256 ILE A N 1
ATOM 1944 C CA . ILE A 1 256 ? -8.593 0.980 -18.289 1.00 89.62 256 ILE A CA 1
ATOM 1945 C C . ILE A 1 256 ? -8.856 2.261 -19.081 1.00 89.62 256 ILE A C 1
ATOM 1947 O O . ILE A 1 256 ? -8.783 2.273 -20.309 1.00 89.62 256 ILE A O 1
ATOM 1951 N N . ASP A 1 257 ? -9.056 3.363 -18.359 1.00 87.81 257 ASP A N 1
ATOM 1952 C CA . ASP A 1 257 ? -8.979 4.711 -18.920 1.00 87.81 257 ASP A CA 1
ATOM 1953 C C . ASP A 1 257 ? -7.526 5.207 -18.873 1.00 87.81 257 ASP A C 1
ATOM 1955 O O . ASP A 1 257 ? -7.006 5.572 -17.818 1.00 87.81 257 ASP A O 1
ATOM 1959 N N . TRP A 1 258 ? -6.834 5.158 -20.013 1.00 88.94 258 TRP A N 1
ATOM 1960 C CA . TRP A 1 258 ? -5.407 5.464 -20.107 1.00 88.94 258 TRP A CA 1
ATOM 1961 C C . TRP A 1 258 ? -5.113 6.972 -20.037 1.00 88.94 258 TRP A C 1
ATOM 1963 O O . TRP A 1 258 ? -4.798 7.618 -21.043 1.00 88.94 258 TRP A O 1
ATOM 1973 N N . THR A 1 259 ? -5.137 7.517 -18.823 1.00 90.06 259 THR A N 1
ATOM 1974 C CA . THR A 1 259 ? -4.879 8.938 -18.529 1.00 90.06 259 THR A CA 1
ATOM 1975 C C . THR A 1 259 ? -3.456 9.228 -18.045 1.00 90.06 259 THR A C 1
ATOM 1977 O O . THR A 1 259 ? -3.205 10.293 -17.486 1.00 90.06 259 THR A O 1
ATOM 1980 N N . TRP A 1 260 ? -2.530 8.283 -18.216 1.00 94.44 260 TRP A N 1
ATOM 1981 C CA . TRP A 1 260 ? -1.141 8.392 -17.767 1.00 94.44 260 TRP A CA 1
ATOM 1982 C C . TRP A 1 260 ? -0.152 7.916 -18.832 1.00 94.44 260 TRP A C 1
ATOM 1984 O O . TRP A 1 260 ? -0.493 7.148 -19.741 1.00 94.44 260 TRP A O 1
ATOM 1994 N N . GLU A 1 261 ? 1.093 8.352 -18.675 1.00 95.69 261 GLU A N 1
ATOM 1995 C CA . GLU A 1 261 ? 2.262 7.853 -19.394 1.00 95.69 261 GLU A CA 1
ATOM 1996 C C . GLU A 1 261 ? 3.377 7.457 -18.413 1.00 95.69 261 GLU A C 1
ATOM 1998 O O . GLU A 1 261 ? 4.005 6.404 -18.543 1.00 95.69 261 GLU A O 1
ATOM 2003 N N . THR A 1 262 ? 3.596 8.264 -17.378 1.00 96.94 262 THR A N 1
ATOM 2004 C CA . THR A 1 262 ? 4.652 8.062 -16.381 1.00 96.94 262 THR A CA 1
ATOM 2005 C C . THR A 1 262 ? 4.156 7.305 -15.144 1.00 96.94 262 THR A C 1
ATOM 2007 O O . THR A 1 262 ? 2.957 7.173 -14.893 1.00 96.94 262 THR A O 1
ATOM 2010 N N . PHE A 1 263 ? 5.088 6.806 -14.323 1.00 97.56 263 PHE A N 1
ATOM 2011 C CA . PHE A 1 263 ? 4.734 6.185 -13.043 1.00 97.56 263 PHE A CA 1
ATOM 2012 C C . PHE A 1 263 ? 4.036 7.162 -12.071 1.00 97.56 263 PHE A C 1
ATOM 2014 O O . PHE A 1 263 ? 3.008 6.775 -11.517 1.00 97.56 263 PHE A O 1
ATOM 2021 N N . PRO A 1 264 ? 4.516 8.409 -11.861 1.00 97.81 264 PRO A N 1
ATOM 2022 C CA . PRO A 1 264 ? 3.809 9.373 -11.014 1.00 97.81 264 PRO A CA 1
ATOM 2023 C C . PRO A 1 264 ? 2.357 9.623 -11.429 1.00 97.81 264 PRO A C 1
ATOM 2025 O O . PRO A 1 264 ? 1.475 9.671 -10.575 1.00 97.81 264 PRO A O 1
ATOM 2028 N N . GLU A 1 265 ? 2.089 9.730 -12.731 1.00 97.62 265 GLU A N 1
ATOM 2029 C CA . GLU A 1 265 ? 0.730 9.917 -13.252 1.00 97.62 265 GLU A CA 1
ATOM 2030 C C . GLU A 1 265 ? -0.155 8.689 -13.013 1.00 97.62 265 GLU A C 1
ATOM 2032 O O . GLU A 1 265 ? -1.327 8.827 -12.653 1.00 97.62 265 GLU A O 1
ATOM 2037 N N . TYR A 1 266 ? 0.399 7.482 -13.164 1.00 96.12 266 TYR A N 1
ATOM 2038 C CA . TYR A 1 266 ? -0.325 6.252 -12.851 1.00 96.12 266 TYR A CA 1
ATOM 2039 C C . TYR A 1 266 ? -0.655 6.153 -11.358 1.00 96.12 266 TYR A C 1
ATOM 2041 O O . TYR A 1 266 ? -1.802 5.889 -11.002 1.00 96.12 266 TYR A O 1
ATOM 2049 N N . LEU A 1 267 ? 0.307 6.443 -10.475 1.00 96.62 267 LEU A N 1
ATOM 2050 C CA . LEU A 1 267 ? 0.080 6.455 -9.029 1.00 96.62 267 LEU A CA 1
ATOM 2051 C C . LEU A 1 267 ? -1.022 7.456 -8.643 1.00 96.62 267 LEU A C 1
ATOM 2053 O O . LEU A 1 267 ? -1.936 7.099 -7.901 1.00 96.62 267 LEU A O 1
ATOM 2057 N N . ALA A 1 268 ? -0.989 8.669 -9.203 1.00 96.56 268 ALA A N 1
ATOM 2058 C CA . ALA A 1 268 ? -2.030 9.678 -8.998 1.00 96.56 268 ALA A CA 1
ATOM 2059 C C . ALA A 1 268 ? -3.401 9.233 -9.545 1.00 96.56 268 ALA A C 1
ATOM 2061 O O . ALA A 1 268 ? -4.448 9.557 -8.977 1.00 96.56 268 ALA A O 1
ATOM 2062 N N . THR A 1 269 ? -3.414 8.459 -10.634 1.00 95.75 269 THR A N 1
ATOM 2063 C CA . THR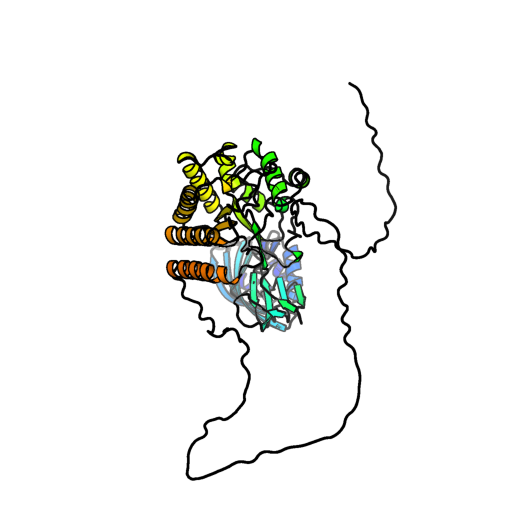 A 1 269 ? -4.641 7.856 -11.170 1.00 95.75 269 THR A CA 1
ATOM 2064 C C . THR A 1 269 ? -5.209 6.835 -10.182 1.00 95.75 269 THR A C 1
ATOM 2066 O O . THR A 1 269 ? -6.374 6.944 -9.801 1.00 95.75 269 THR A O 1
ATOM 2069 N N . VAL A 1 270 ? -4.386 5.908 -9.681 1.00 95.50 270 VAL A N 1
ATOM 2070 C CA . VAL A 1 270 ? -4.791 4.898 -8.683 1.00 95.50 270 VAL A CA 1
ATOM 2071 C C . VAL A 1 270 ? -5.253 5.538 -7.368 1.00 95.50 270 VAL A C 1
ATOM 2073 O O . VAL A 1 270 ? -6.210 5.071 -6.742 1.00 95.50 270 VAL A O 1
ATOM 2076 N N . GLU A 1 271 ? -4.630 6.639 -6.946 1.00 95.50 271 GLU A N 1
ATOM 2077 C CA . GLU A 1 271 ? -5.037 7.390 -5.753 1.00 95.50 271 GLU A CA 1
ATOM 2078 C C . GLU A 1 271 ? -6.481 7.905 -5.851 1.00 95.50 271 GLU A C 1
ATOM 2080 O O . GLU A 1 271 ? -7.225 7.833 -4.870 1.00 95.50 271 GLU A O 1
ATOM 2085 N N . ARG A 1 272 ? -6.918 8.331 -7.039 1.00 95.38 272 ARG A N 1
ATOM 2086 C CA . ARG A 1 272 ? -8.280 8.828 -7.286 1.00 95.38 272 ARG A CA 1
ATOM 2087 C C . ARG A 1 272 ? -9.333 7.733 -7.431 1.00 95.38 272 ARG A C 1
ATOM 2089 O O . ARG A 1 272 ? -10.513 8.011 -7.227 1.00 95.38 272 ARG A O 1
ATOM 2096 N N . LEU A 1 273 ? -8.937 6.524 -7.828 1.00 95.00 273 LEU A N 1
ATOM 2097 C CA . LEU A 1 273 ? -9.887 5.435 -8.043 1.00 95.00 273 LEU A CA 1
ATOM 2098 C C . LEU A 1 273 ? -10.567 5.028 -6.721 1.00 95.00 273 LEU A C 1
ATOM 2100 O O . LEU A 1 273 ? -9.899 4.975 -5.675 1.00 95.00 273 LEU A O 1
ATOM 2104 N N . PRO A 1 274 ? -11.881 4.726 -6.745 1.00 94.62 274 PRO A N 1
ATOM 2105 C CA . PRO A 1 274 ? -12.563 4.153 -5.594 1.00 94.62 274 PRO A CA 1
ATOM 2106 C C . PRO A 1 274 ? -11.955 2.785 -5.274 1.00 94.62 274 PRO A C 1
ATOM 2108 O O . PRO A 1 274 ? -11.804 1.945 -6.156 1.00 94.62 274 PRO A O 1
ATOM 2111 N N . LYS A 1 275 ? -11.594 2.565 -4.008 1.00 94.69 275 LYS A N 1
ATOM 2112 C CA . LYS A 1 275 ? -10.918 1.344 -3.555 1.00 94.69 275 LYS A CA 1
ATOM 2113 C C . LYS A 1 275 ? -11.323 0.981 -2.130 1.00 94.69 275 LYS A C 1
ATOM 2115 O O . LYS A 1 275 ? -11.362 1.850 -1.262 1.00 94.69 275 LYS A O 1
ATOM 2120 N N . ALA A 1 276 ? -11.616 -0.297 -1.900 1.00 96.00 276 ALA A N 1
ATOM 2121 C CA . ALA A 1 276 ? -11.956 -0.843 -0.584 1.00 96.00 276 ALA A CA 1
ATOM 2122 C C . ALA A 1 276 ? -10.732 -1.353 0.197 1.00 96.00 276 ALA A C 1
ATOM 2124 O O . ALA A 1 276 ? -10.770 -1.408 1.424 1.00 96.00 276 ALA A O 1
ATOM 2125 N N . ILE A 1 277 ? -9.658 -1.724 -0.508 1.00 97.06 277 ILE A N 1
ATOM 2126 C CA . ILE A 1 277 ? -8.390 -2.192 0.069 1.00 97.06 277 ILE A CA 1
ATOM 2127 C C . ILE A 1 277 ? -7.252 -1.218 -0.252 1.00 97.06 277 ILE A C 1
ATOM 2129 O O . ILE A 1 277 ? -7.364 -0.377 -1.147 1.00 97.06 277 ILE A O 1
ATOM 2133 N N . ASN A 1 278 ? -6.147 -1.331 0.480 1.00 97.38 278 ASN A N 1
ATOM 2134 C CA . ASN A 1 278 ? -4.957 -0.515 0.258 1.00 97.38 278 ASN A CA 1
ATOM 2135 C C . ASN A 1 278 ? -4.108 -1.079 -0.887 1.00 97.38 278 ASN A C 1
ATOM 2137 O O . ASN A 1 278 ? -3.984 -2.294 -1.030 1.00 97.38 278 ASN A O 1
ATOM 2141 N N . TYR A 1 279 ? -3.453 -0.195 -1.637 1.00 97.25 279 TYR A N 1
ATOM 2142 C CA . TYR A 1 279 ? -2.562 -0.561 -2.736 1.00 97.25 279 TYR A CA 1
ATOM 2143 C C . TYR A 1 279 ? -1.193 0.094 -2.539 1.00 97.25 279 TYR A C 1
ATOM 2145 O O . TYR A 1 279 ? -1.096 1.309 -2.380 1.00 97.25 279 TYR A O 1
ATOM 2153 N N . GLY A 1 280 ? -0.137 -0.714 -2.568 1.00 96.75 280 GLY A N 1
ATOM 2154 C CA . GLY A 1 280 ? 1.236 -0.280 -2.812 1.00 96.75 280 GLY A CA 1
ATOM 2155 C C . GLY A 1 280 ? 1.715 -0.835 -4.151 1.00 96.75 280 GLY A C 1
ATOM 2156 O O . GLY A 1 280 ? 1.192 -1.840 -4.626 1.00 96.75 280 GLY A O 1
ATOM 2157 N N . MET A 1 281 ? 2.703 -0.207 -4.783 1.00 96.44 281 MET A N 1
ATOM 2158 C CA . MET A 1 281 ? 3.182 -0.663 -6.092 1.00 96.44 281 MET A CA 1
ATOM 2159 C C . MET A 1 281 ? 4.674 -0.417 -6.290 1.00 96.44 281 MET A C 1
ATOM 2161 O O . MET A 1 281 ? 5.244 0.541 -5.756 1.00 96.44 281 MET A O 1
ATOM 2165 N N . TYR A 1 282 ? 5.302 -1.293 -7.063 1.00 97.94 282 TYR A N 1
ATOM 2166 C CA . TYR A 1 282 ? 6.659 -1.113 -7.570 1.00 97.94 282 TYR A CA 1
ATOM 2167 C C . TYR A 1 282 ? 6.647 -0.404 -8.929 1.00 97.94 282 TYR A C 1
ATOM 2169 O O . TYR A 1 282 ? 5.674 -0.486 -9.668 1.00 97.94 282 TYR A O 1
ATOM 2177 N N . ILE A 1 283 ? 7.752 0.233 -9.314 1.00 97.62 283 ILE A N 1
ATOM 2178 C CA . ILE A 1 283 ? 7.982 0.535 -10.734 1.00 97.62 283 ILE A CA 1
ATOM 2179 C C . ILE A 1 283 ? 8.533 -0.717 -11.432 1.00 97.62 283 ILE A C 1
ATOM 2181 O O . ILE A 1 283 ? 9.525 -1.304 -10.984 1.00 97.62 283 ILE A O 1
ATOM 2185 N N . GLY A 1 284 ? 7.875 -1.146 -12.512 1.00 95.56 284 GLY A N 1
ATOM 2186 C CA . GLY A 1 284 ? 8.195 -2.394 -13.207 1.00 95.56 284 GLY A CA 1
ATOM 2187 C C . GLY A 1 284 ? 9.353 -2.265 -14.196 1.00 95.56 284 GLY A C 1
ATOM 2188 O O . GLY A 1 284 ? 9.347 -1.401 -15.068 1.00 95.56 284 GLY A O 1
ATOM 2189 N N . HIS A 1 285 ? 10.340 -3.158 -14.112 1.00 96.56 285 HIS A N 1
ATOM 2190 C CA . HIS A 1 285 ? 11.529 -3.137 -14.966 1.00 96.56 285 HIS A CA 1
ATOM 2191 C C . HIS A 1 285 ? 11.256 -3.320 -16.460 1.00 96.56 285 HIS A C 1
ATOM 2193 O O . HIS A 1 285 ? 11.850 -2.609 -17.269 1.00 96.56 285 HIS A O 1
ATOM 2199 N N . SER A 1 286 ? 10.384 -4.256 -16.853 1.00 94.19 286 SER A N 1
ATOM 2200 C CA . SER A 1 286 ? 10.080 -4.453 -18.277 1.00 94.19 286 SER A CA 1
ATOM 2201 C C . SER A 1 286 ? 9.379 -3.224 -18.848 1.00 94.19 286 SER A C 1
ATOM 2203 O O . SER A 1 286 ? 9.721 -2.794 -19.948 1.00 94.19 286 SER A O 1
ATOM 2205 N N . ALA A 1 287 ? 8.472 -2.624 -18.068 1.00 94.19 287 ALA A N 1
ATOM 2206 C CA . ALA A 1 287 ? 7.828 -1.361 -18.407 1.00 94.19 287 ALA A CA 1
ATOM 2207 C C . ALA A 1 287 ? 8.844 -0.230 -18.565 1.00 94.19 287 ALA A C 1
ATOM 2209 O O . ALA A 1 287 ? 8.906 0.412 -19.609 1.00 94.19 287 ALA A O 1
ATOM 2210 N N . LEU A 1 288 ? 9.725 -0.075 -17.583 1.00 96.94 288 LEU A N 1
ATOM 2211 C CA . LEU A 1 288 ? 10.756 0.948 -17.575 1.00 96.94 288 LEU A CA 1
ATOM 2212 C C . LEU A 1 288 ? 11.743 0.833 -18.751 1.00 96.94 288 LEU A C 1
ATOM 2214 O O . LEU A 1 288 ? 12.035 1.835 -19.406 1.00 96.94 288 LEU A O 1
ATOM 2218 N N . ARG A 1 289 ? 12.229 -0.377 -19.055 1.00 96.62 289 ARG A N 1
ATOM 2219 C CA . ARG A 1 289 ? 13.138 -0.609 -20.189 1.00 96.62 289 ARG A CA 1
ATOM 2220 C C . ARG A 1 289 ? 12.485 -0.252 -21.513 1.00 96.62 289 ARG A C 1
ATOM 2222 O O . ARG A 1 289 ? 13.068 0.478 -22.304 1.00 96.62 289 ARG A O 1
ATOM 2229 N N . MET A 1 290 ? 11.278 -0.751 -21.750 1.00 93.88 290 MET A N 1
ATOM 2230 C CA . MET A 1 290 ? 10.527 -0.463 -22.972 1.00 93.88 290 MET A CA 1
ATOM 2231 C C . MET A 1 290 ? 10.212 1.037 -23.097 1.00 93.88 290 MET A C 1
ATOM 2233 O O . MET A 1 290 ? 10.367 1.595 -24.177 1.00 93.88 290 MET A O 1
ATOM 2237 N N . TYR A 1 291 ? 9.904 1.731 -22.000 1.00 95.81 291 TYR A N 1
ATOM 2238 C CA . TYR A 1 291 ? 9.688 3.179 -22.006 1.00 95.81 291 TYR A CA 1
ATOM 2239 C C . TYR A 1 291 ? 10.944 3.979 -22.407 1.00 95.81 291 TYR A C 1
ATOM 2241 O O . TYR A 1 291 ? 10.889 4.877 -23.254 1.00 95.81 291 TYR A O 1
ATOM 2249 N N . VAL A 1 292 ? 12.104 3.642 -21.829 1.00 97.25 292 VAL A N 1
ATOM 2250 C CA . VAL A 1 292 ? 13.372 4.353 -22.076 1.00 97.25 292 VAL A CA 1
ATOM 2251 C C . VAL A 1 292 ? 13.984 3.984 -23.425 1.00 97.25 292 VAL A C 1
ATOM 2253 O O . VAL A 1 292 ? 14.450 4.868 -24.155 1.00 97.25 292 VAL A O 1
ATOM 2256 N N . MET A 1 293 ? 13.974 2.691 -23.751 1.00 96.88 293 MET A N 1
ATOM 2257 C CA . MET A 1 293 ? 14.690 2.136 -24.892 1.00 96.88 293 MET A CA 1
ATOM 2258 C C . MET A 1 293 ? 13.804 1.941 -26.129 1.00 96.88 293 MET A C 1
ATOM 2260 O O . MET A 1 293 ? 14.304 1.980 -27.252 1.00 96.88 293 MET A O 1
ATOM 2264 N N . GLY A 1 294 ? 12.497 1.752 -25.962 1.00 93.38 294 GLY A N 1
ATOM 2265 C CA . GLY A 1 294 ? 11.611 1.263 -27.017 1.00 93.38 294 GLY A CA 1
ATOM 2266 C C . GLY A 1 294 ? 11.861 -0.216 -27.326 1.00 93.38 294 GLY A C 1
ATOM 2267 O O . GLY A 1 294 ? 12.417 -0.957 -26.514 1.00 93.38 294 GLY A O 1
ATOM 2268 N N . LYS A 1 295 ? 11.501 -0.652 -28.539 1.00 91.62 295 LYS A N 1
ATOM 2269 C CA . LYS A 1 295 ? 11.539 -2.070 -28.958 1.00 91.62 295 LYS A CA 1
ATOM 2270 C C . LYS A 1 295 ? 12.907 -2.748 -28.821 1.00 91.62 295 LYS A C 1
ATOM 2272 O O . LYS A 1 295 ? 12.952 -3.953 -28.591 1.00 91.62 295 LYS A O 1
ATOM 2277 N N . ARG A 1 296 ? 14.013 -1.996 -28.886 1.00 95.38 296 ARG A N 1
ATOM 2278 C CA . ARG A 1 296 ? 15.365 -2.546 -28.664 1.00 95.38 296 ARG A CA 1
ATOM 2279 C C . ARG A 1 296 ? 15.539 -3.165 -27.273 1.00 95.38 296 ARG A C 1
ATOM 2281 O O . ARG A 1 296 ? 16.361 -4.057 -27.112 1.00 95.38 296 ARG A O 1
ATOM 2288 N N . ALA A 1 297 ? 14.729 -2.776 -26.281 1.00 94.25 297 ALA A N 1
ATOM 2289 C CA . ALA A 1 297 ? 14.729 -3.397 -24.953 1.00 94.25 297 ALA A CA 1
ATOM 2290 C C . ALA A 1 297 ? 14.501 -4.916 -24.973 1.00 94.25 297 ALA A C 1
ATOM 2292 O O . ALA A 1 297 ? 14.912 -5.587 -24.023 1.00 94.25 297 ALA A O 1
ATOM 2293 N N . LEU A 1 298 ? 13.844 -5.436 -26.017 1.00 92.50 298 LEU A N 1
ATOM 2294 C CA . LEU A 1 298 ? 13.516 -6.853 -26.188 1.00 92.50 298 LEU A CA 1
ATOM 2295 C C . LEU A 1 298 ? 14.706 -7.696 -26.668 1.00 92.50 298 LEU A C 1
ATOM 2297 O O . LEU A 1 298 ? 14.660 -8.919 -26.576 1.00 92.50 298 LEU A O 1
ATOM 2301 N N . THR A 1 299 ? 15.773 -7.069 -27.167 1.00 95.25 299 THR A N 1
ATOM 2302 C CA . THR A 1 299 ? 16.903 -7.783 -27.787 1.00 95.25 299 THR A CA 1
ATOM 2303 C C . THR A 1 299 ? 18.274 -7.276 -27.352 1.00 95.25 299 THR A C 1
ATOM 2305 O O . THR A 1 299 ? 19.249 -8.020 -27.424 1.00 95.25 299 THR A O 1
ATOM 2308 N N . GLU A 1 300 ? 18.374 -6.036 -26.882 1.00 97.25 300 GLU A N 1
ATOM 2309 C CA . GLU A 1 300 ? 19.643 -5.365 -26.601 1.00 97.25 300 GLU A CA 1
ATOM 2310 C C . GLU A 1 300 ? 19.832 -5.070 -25.111 1.00 97.25 300 GLU A C 1
ATOM 2312 O O . GLU A 1 300 ? 18.880 -4.888 -24.350 1.00 97.25 300 GLU A O 1
ATOM 2317 N N . LYS A 1 301 ? 21.092 -4.978 -24.679 1.00 97.94 301 LYS A N 1
ATOM 2318 C CA . LYS A 1 301 ? 21.428 -4.450 -23.350 1.00 97.94 301 LYS A CA 1
ATOM 2319 C C . LYS A 1 301 ? 21.263 -2.928 -23.330 1.00 97.94 301 LYS A C 1
ATOM 2321 O O . LYS A 1 301 ? 21.405 -2.277 -24.360 1.00 97.94 301 LYS A O 1
ATOM 2326 N N . ALA A 1 302 ? 20.969 -2.378 -22.155 1.00 98.06 302 ALA A N 1
ATOM 2327 C CA . ALA A 1 302 ? 20.904 -0.935 -21.963 1.00 98.06 302 ALA A CA 1
ATOM 2328 C C . ALA A 1 302 ? 22.290 -0.295 -22.158 1.00 98.06 302 ALA A C 1
ATOM 2330 O O . ALA A 1 302 ? 23.302 -0.864 -21.746 1.00 98.06 302 ALA A O 1
ATOM 2331 N N . SER A 1 303 ? 22.330 0.881 -22.785 1.00 98.25 303 SER A N 1
ATOM 2332 C CA . SER A 1 303 ? 23.512 1.749 -22.809 1.00 98.25 303 SER A CA 1
ATOM 2333 C C . SER A 1 303 ? 23.643 2.548 -21.504 1.00 98.25 303 SER A C 1
ATOM 2335 O O . SER A 1 303 ? 22.717 2.588 -20.693 1.00 98.25 303 SER A O 1
ATOM 2337 N N . GLU A 1 304 ? 24.766 3.244 -21.314 1.00 97.69 304 GLU A N 1
ATOM 2338 C CA . GLU A 1 304 ? 24.965 4.143 -20.164 1.00 97.69 304 GLU A CA 1
ATOM 2339 C C . GLU A 1 304 ? 23.892 5.237 -20.048 1.00 97.69 304 GLU A C 1
ATOM 2341 O O . GLU A 1 304 ? 23.444 5.563 -18.942 1.00 97.69 304 GLU A O 1
ATOM 2346 N N . ASP A 1 305 ? 23.448 5.786 -21.183 1.00 98.31 305 ASP A N 1
ATOM 2347 C CA . ASP A 1 305 ? 22.373 6.782 -21.211 1.00 98.31 305 ASP A CA 1
ATOM 2348 C C . ASP A 1 305 ? 21.043 6.162 -20.767 1.00 98.31 305 ASP A C 1
ATOM 2350 O O . ASP A 1 305 ? 20.355 6.702 -19.898 1.00 98.31 305 ASP A O 1
ATOM 2354 N N . ASP A 1 306 ? 20.726 4.967 -21.275 1.00 98.50 306 ASP A N 1
ATOM 2355 C CA . ASP A 1 306 ? 19.509 4.251 -20.894 1.00 98.50 306 ASP A CA 1
ATOM 2356 C C . ASP A 1 306 ? 19.482 3.956 -19.397 1.00 98.50 306 ASP A C 1
ATOM 2358 O O . ASP A 1 306 ? 18.494 4.243 -18.723 1.00 98.50 306 ASP A O 1
ATOM 2362 N N . MET A 1 307 ? 20.577 3.417 -18.856 1.00 98.62 307 MET A N 1
ATOM 2363 C CA . MET A 1 307 ? 20.675 3.106 -17.432 1.00 98.62 307 MET A CA 1
ATOM 2364 C C . MET A 1 307 ? 20.565 4.366 -16.569 1.00 98.62 307 MET A C 1
ATOM 2366 O O . MET A 1 307 ? 19.926 4.336 -15.515 1.00 98.62 307 MET A O 1
ATOM 2370 N N . SER A 1 308 ? 21.124 5.491 -17.022 1.00 98.50 308 SER A N 1
ATOM 2371 C CA . SER A 1 308 ? 21.010 6.778 -16.330 1.00 98.50 308 SER A CA 1
ATOM 2372 C C . SER A 1 308 ? 19.571 7.306 -16.332 1.00 98.50 308 SER A C 1
ATOM 2374 O O . SER A 1 308 ? 19.077 7.749 -15.292 1.00 98.50 308 SER A O 1
ATOM 2376 N N . ARG A 1 309 ? 18.858 7.194 -17.459 1.00 98.62 309 ARG A N 1
ATOM 2377 C CA . ARG A 1 309 ? 17.439 7.572 -17.577 1.00 98.62 309 ARG A CA 1
ATOM 2378 C C . ARG A 1 309 ? 16.528 6.661 -16.751 1.00 98.62 309 ARG A C 1
ATOM 2380 O O . ARG A 1 309 ? 15.637 7.155 -16.063 1.00 98.62 309 ARG A O 1
ATOM 2387 N N . MET A 1 310 ? 16.781 5.352 -16.747 1.00 98.75 310 MET A N 1
ATOM 2388 C CA . MET A 1 310 ? 16.045 4.394 -15.915 1.00 98.75 310 MET A CA 1
ATOM 2389 C C . MET A 1 310 ? 16.252 4.665 -14.423 1.00 98.75 310 MET A C 1
ATOM 2391 O O . MET A 1 310 ? 15.285 4.734 -13.667 1.00 98.75 310 MET A O 1
ATOM 2395 N N . ALA A 1 311 ? 17.495 4.903 -13.998 1.00 98.62 311 ALA A N 1
ATOM 2396 C CA . ALA A 1 311 ? 17.807 5.292 -12.626 1.00 98.62 311 ALA A CA 1
ATOM 2397 C C . ALA A 1 311 ? 17.089 6.589 -12.209 1.00 98.62 311 ALA A C 1
ATOM 2399 O O . ALA A 1 311 ? 16.577 6.675 -11.092 1.00 98.62 311 ALA A O 1
ATOM 2400 N N . ALA A 1 312 ? 17.018 7.587 -13.097 1.00 98.62 312 ALA A N 1
ATOM 2401 C CA . ALA A 1 312 ? 16.296 8.831 -12.837 1.00 98.62 312 ALA A CA 1
ATOM 2402 C C . ALA A 1 312 ? 14.788 8.597 -12.639 1.00 98.62 312 ALA A C 1
ATOM 2404 O O . ALA A 1 312 ? 14.230 9.079 -11.652 1.00 98.62 312 ALA A O 1
ATOM 2405 N N . ALA A 1 313 ? 14.158 7.797 -13.504 1.00 98.50 313 ALA A N 1
ATOM 2406 C CA . ALA A 1 313 ? 12.740 7.454 -13.396 1.00 98.50 313 ALA A CA 1
ATOM 2407 C C . ALA A 1 313 ? 12.420 6.670 -12.110 1.00 98.50 313 ALA A C 1
ATOM 2409 O O . ALA A 1 313 ? 11.417 6.938 -11.454 1.00 98.50 313 ALA A O 1
ATOM 2410 N N . VAL A 1 314 ? 13.293 5.748 -11.682 1.00 98.62 314 VAL A N 1
ATOM 2411 C CA . VAL A 1 314 ? 13.120 5.048 -10.394 1.00 98.62 314 VAL A CA 1
ATOM 2412 C C . VAL A 1 314 ? 13.240 6.013 -9.215 1.00 98.62 314 VAL A C 1
ATOM 2414 O O . VAL A 1 314 ? 12.449 5.930 -8.277 1.00 98.62 314 VAL A O 1
ATOM 2417 N N . LYS A 1 315 ? 14.183 6.965 -9.251 1.00 98.62 315 LYS A N 1
ATOM 2418 C CA . LYS A 1 315 ? 14.288 8.001 -8.207 1.00 98.62 315 LYS A CA 1
ATOM 2419 C C . LYS A 1 315 ? 13.037 8.872 -8.144 1.00 98.62 315 LYS A C 1
ATOM 2421 O O . LYS A 1 315 ? 12.606 9.228 -7.053 1.00 98.62 315 LYS A O 1
ATOM 2426 N N . GLU A 1 316 ? 12.470 9.239 -9.286 1.00 98.50 316 GLU A N 1
ATOM 2427 C CA . GLU A 1 316 ? 11.210 9.980 -9.351 1.00 98.50 316 GLU A CA 1
ATOM 2428 C C . GLU A 1 316 ? 10.048 9.167 -8.768 1.00 98.50 316 GLU A C 1
ATOM 2430 O O . GLU A 1 316 ? 9.371 9.648 -7.862 1.00 98.50 316 GLU A O 1
ATOM 2435 N N . ALA A 1 317 ? 9.893 7.911 -9.194 1.00 98.31 317 ALA A N 1
ATOM 2436 C CA . ALA A 1 317 ? 8.873 7.000 -8.682 1.00 98.31 317 ALA A CA 1
ATOM 2437 C C . ALA A 1 317 ? 8.951 6.841 -7.154 1.00 98.31 317 ALA A C 1
ATOM 2439 O O . ALA A 1 317 ? 7.940 6.932 -6.459 1.00 98.31 317 ALA A O 1
ATOM 2440 N N . LEU A 1 318 ? 10.158 6.673 -6.604 1.00 98.19 318 LEU A N 1
ATOM 2441 C CA . LEU A 1 318 ? 10.370 6.594 -5.156 1.00 98.19 318 LEU A CA 1
ATOM 2442 C C . LEU A 1 318 ? 9.960 7.873 -4.420 1.00 98.19 318 LEU A C 1
ATOM 2444 O O . LEU A 1 318 ? 9.395 7.787 -3.333 1.00 98.19 318 LEU A O 1
ATOM 2448 N N . ARG A 1 319 ? 10.227 9.055 -4.991 1.00 98.19 319 ARG A N 1
ATOM 2449 C CA . ARG A 1 319 ? 9.871 10.337 -4.359 1.00 98.19 319 ARG A CA 1
ATOM 2450 C C . ARG A 1 319 ? 8.366 10.543 -4.246 1.00 98.19 319 ARG A C 1
ATOM 2452 O O . ARG A 1 319 ? 7.933 11.184 -3.296 1.00 98.19 319 ARG A O 1
ATOM 2459 N N . VAL A 1 320 ? 7.592 10.008 -5.189 1.00 97.38 320 VAL A N 1
ATOM 2460 C CA . VAL A 1 320 ? 6.124 10.115 -5.174 1.00 97.38 320 VAL A CA 1
ATOM 2461 C C . VAL A 1 320 ? 5.436 8.977 -4.416 1.00 97.38 320 VAL A C 1
ATOM 2463 O O . VAL A 1 320 ? 4.238 9.060 -4.188 1.00 97.38 320 VAL A O 1
ATOM 2466 N N . GLY A 1 321 ? 6.174 7.946 -3.981 1.00 97.06 321 GLY A N 1
ATOM 2467 C CA . GLY A 1 321 ? 5.650 6.901 -3.092 1.00 97.06 321 GLY A CA 1
ATOM 2468 C C . GLY A 1 321 ? 5.724 5.464 -3.614 1.00 97.06 321 GLY A C 1
ATOM 2469 O O . GLY A 1 321 ? 5.090 4.587 -3.031 1.00 97.06 321 GLY A O 1
ATOM 2470 N N . ALA A 1 322 ? 6.487 5.179 -4.676 1.00 97.62 322 ALA A N 1
ATOM 2471 C CA . ALA A 1 322 ? 6.733 3.795 -5.083 1.00 97.62 322 ALA A CA 1
ATOM 2472 C C . ALA A 1 322 ? 7.353 2.981 -3.936 1.00 97.62 322 ALA A C 1
ATOM 2474 O O . ALA A 1 322 ? 8.293 3.422 -3.272 1.00 97.62 322 ALA A O 1
ATOM 2475 N N . MET A 1 323 ? 6.903 1.736 -3.772 1.00 96.88 323 MET A N 1
ATOM 2476 C CA . MET A 1 323 ? 7.460 0.801 -2.785 1.00 96.88 323 MET A CA 1
ATOM 2477 C C . MET A 1 323 ? 8.888 0.366 -3.135 1.00 96.88 323 MET A C 1
ATOM 2479 O O . MET A 1 323 ? 9.598 -0.207 -2.305 1.00 96.88 323 MET A O 1
ATOM 2483 N N . GLY A 1 324 ? 9.319 0.614 -4.371 1.00 96.88 324 GLY A N 1
ATOM 2484 C CA . GLY A 1 324 ? 10.614 0.216 -4.895 1.00 96.88 324 GLY A CA 1
ATOM 2485 C C . GLY A 1 324 ? 10.551 -0.139 -6.370 1.00 96.88 324 GLY A C 1
ATOM 2486 O O . GLY A 1 324 ? 9.728 0.392 -7.111 1.00 96.88 324 GLY A O 1
ATOM 2487 N N . PHE A 1 325 ? 11.401 -1.076 -6.767 1.00 96.81 325 PHE A N 1
ATOM 2488 C CA . PHE A 1 325 ? 11.593 -1.511 -8.144 1.00 96.81 325 PHE A CA 1
ATOM 2489 C C . PHE A 1 325 ? 11.420 -3.026 -8.232 1.00 96.81 325 PHE A C 1
ATOM 2491 O O . PHE A 1 325 ? 11.947 -3.752 -7.386 1.00 96.81 325 PHE A O 1
ATOM 2498 N N . SER A 1 326 ? 10.709 -3.504 -9.252 1.00 96.44 326 SER A N 1
ATOM 2499 C CA . SER A 1 326 ? 10.490 -4.932 -9.487 1.00 96.44 326 SER A CA 1
ATOM 2500 C C . SER A 1 326 ? 11.114 -5.384 -10.804 1.00 96.44 326 SER A C 1
ATOM 2502 O O . SER A 1 326 ? 11.095 -4.657 -11.792 1.00 96.44 326 SER A O 1
ATOM 2504 N N . SER A 1 327 ? 11.651 -6.601 -10.851 1.00 94.69 327 SER A N 1
ATOM 2505 C CA . SER A 1 327 ? 12.247 -7.193 -12.054 1.00 94.69 327 SER A CA 1
ATOM 2506 C C . SER A 1 327 ? 11.922 -8.682 -12.148 1.00 94.69 327 SER A C 1
ATOM 2508 O O . SER A 1 327 ? 11.474 -9.304 -11.187 1.00 94.69 327 SER A O 1
ATOM 2510 N N . SER A 1 328 ? 12.184 -9.300 -13.294 1.00 91.12 328 SER A N 1
ATOM 2511 C CA . SER A 1 328 ? 12.155 -10.753 -13.399 1.00 91.12 328 SER A CA 1
ATOM 2512 C C . SER A 1 328 ? 13.231 -11.292 -14.316 1.00 91.12 328 SER A C 1
ATOM 2514 O O . SER A 1 328 ? 13.564 -10.704 -15.350 1.00 91.12 328 SER A O 1
ATOM 2516 N N . ARG A 1 329 ? 13.731 -12.464 -13.924 1.00 88.00 329 ARG A N 1
ATOM 2517 C CA . ARG A 1 329 ? 14.576 -13.331 -14.738 1.00 88.00 329 ARG A CA 1
ATOM 2518 C C . ARG A 1 329 ? 13.898 -14.658 -15.091 1.00 88.00 329 ARG A C 1
ATOM 2520 O O . ARG A 1 329 ? 14.512 -15.484 -15.755 1.00 88.00 329 ARG A O 1
ATOM 2527 N N . ALA A 1 330 ? 12.653 -14.865 -14.666 1.00 84.06 330 ALA A N 1
ATOM 2528 C CA . ALA A 1 330 ? 11.964 -16.143 -14.779 1.00 84.06 330 ALA A CA 1
ATOM 2529 C C . ALA A 1 330 ? 11.775 -16.583 -16.230 1.00 84.06 330 ALA A C 1
ATOM 2531 O O . ALA A 1 330 ? 11.299 -15.832 -17.079 1.00 84.06 330 ALA A O 1
ATOM 2532 N N . SER A 1 331 ? 12.110 -17.845 -16.503 1.00 82.56 331 SER A N 1
ATOM 2533 C CA . SER A 1 331 ? 11.978 -18.432 -17.844 1.00 82.56 331 SER A CA 1
ATOM 2534 C C . SER A 1 331 ? 10.549 -18.426 -18.401 1.00 82.56 331 SER A C 1
ATOM 2536 O O . SER A 1 331 ? 10.385 -18.367 -19.618 1.00 82.56 331 SER A O 1
ATOM 2538 N N . THR A 1 332 ? 9.542 -18.432 -17.524 1.00 81.38 332 THR A N 1
ATOM 2539 C CA . THR A 1 332 ? 8.111 -18.356 -17.851 1.00 81.38 332 THR A CA 1
ATOM 2540 C C . THR A 1 332 ? 7.649 -16.954 -18.235 1.00 81.38 332 THR A C 1
ATOM 2542 O O . THR A 1 332 ? 6.565 -16.808 -18.778 1.00 81.38 332 THR A O 1
ATOM 2545 N N . HIS A 1 333 ? 8.447 -15.918 -17.966 1.00 86.12 333 HIS A N 1
ATOM 2546 C CA . HIS A 1 333 ? 8.066 -14.543 -18.268 1.00 86.12 333 HIS A CA 1
ATOM 2547 C C . HIS A 1 333 ? 8.450 -14.260 -19.713 1.00 86.12 333 HIS A C 1
ATOM 2549 O O . HIS A 1 333 ? 9.616 -13.987 -20.030 1.00 86.12 333 HIS A O 1
ATOM 2555 N N . VAL A 1 334 ? 7.468 -14.418 -20.591 1.00 85.94 334 VAL A N 1
ATOM 2556 C CA . VAL A 1 334 ? 7.608 -14.312 -22.040 1.00 85.94 334 VAL A CA 1
ATOM 2557 C C . VAL A 1 334 ? 6.602 -13.320 -22.606 1.00 85.94 334 VAL A C 1
ATOM 2559 O O . VAL A 1 334 ? 5.599 -12.991 -21.983 1.00 85.94 334 VAL A O 1
ATOM 2562 N N . THR A 1 335 ? 6.907 -12.797 -23.777 1.00 84.56 335 THR A N 1
ATOM 2563 C CA . THR A 1 335 ? 6.003 -11.994 -24.592 1.00 84.56 335 THR A CA 1
ATOM 2564 C C . THR A 1 335 ? 4.964 -12.893 -25.291 1.00 84.56 335 THR A C 1
ATOM 2566 O O . THR A 1 335 ? 5.099 -14.121 -25.275 1.00 84.56 335 THR A O 1
ATOM 2569 N N . PRO A 1 336 ? 3.950 -12.319 -25.968 1.00 80.31 336 PRO A N 1
ATOM 2570 C CA . PRO A 1 336 ? 2.964 -13.088 -26.739 1.00 80.31 336 PRO A CA 1
ATOM 2571 C C . PRO A 1 336 ? 3.558 -13.985 -27.839 1.00 80.31 336 PRO A C 1
ATOM 2573 O O . PRO A 1 336 ? 2.969 -14.998 -28.201 1.00 80.31 336 PRO A O 1
ATOM 2576 N N . ASP A 1 337 ? 4.725 -13.626 -28.375 1.00 85.62 337 ASP A N 1
ATOM 2577 C CA . ASP A 1 337 ? 5.489 -14.401 -29.359 1.00 85.62 337 ASP A CA 1
ATOM 2578 C C . ASP A 1 337 ? 6.454 -15.418 -28.716 1.00 85.62 337 ASP A C 1
ATOM 2580 O O . ASP A 1 337 ? 7.311 -15.978 -29.398 1.00 85.62 337 ASP A O 1
ATOM 2584 N N . ASN A 1 338 ? 6.309 -15.693 -27.414 1.00 86.19 338 ASN A N 1
ATOM 2585 C CA . ASN A 1 338 ? 7.149 -16.602 -26.628 1.00 86.19 338 ASN A CA 1
ATOM 2586 C C . ASN A 1 338 ? 8.638 -16.208 -26.565 1.00 86.19 338 ASN A C 1
ATOM 2588 O O . ASN A 1 338 ? 9.495 -17.056 -26.293 1.00 86.19 338 ASN A O 1
ATOM 2592 N N . THR A 1 339 ? 8.968 -14.931 -26.776 1.00 88.62 339 THR A N 1
ATOM 2593 C CA . THR A 1 339 ? 10.325 -14.410 -26.575 1.00 88.62 339 THR A CA 1
ATOM 2594 C C . THR A 1 339 ? 10.487 -13.848 -25.155 1.00 88.62 339 THR A C 1
ATOM 2596 O O . THR A 1 339 ? 9.501 -13.620 -24.454 1.00 88.62 339 THR A O 1
ATOM 2599 N N . PRO A 1 340 ? 11.714 -13.706 -24.624 1.00 89.81 340 PRO A N 1
ATOM 2600 C CA . PRO A 1 340 ? 11.903 -13.174 -23.277 1.00 89.81 340 PRO A CA 1
ATOM 2601 C C . PRO A 1 340 ? 11.393 -11.735 -23.148 1.00 89.81 340 PRO A C 1
ATOM 2603 O O . PRO A 1 340 ? 11.664 -10.892 -23.998 1.00 89.81 340 PRO A O 1
ATOM 2606 N N . VAL A 1 341 ? 10.730 -11.424 -22.035 1.00 90.75 341 VAL A N 1
ATOM 2607 C CA . VAL A 1 341 ? 10.351 -10.035 -21.729 1.00 90.75 341 VAL A CA 1
ATOM 2608 C C . VAL A 1 341 ? 11.575 -9.158 -21.473 1.00 90.75 341 VAL A C 1
ATOM 2610 O O . VAL A 1 341 ? 12.636 -9.652 -21.083 1.00 90.75 341 VAL A O 1
ATOM 2613 N N . ALA A 1 342 ? 11.417 -7.843 -21.640 1.00 93.00 342 ALA A N 1
ATOM 2614 C CA . ALA A 1 342 ? 12.517 -6.880 -21.602 1.00 93.00 342 ALA A CA 1
ATOM 2615 C C . ALA A 1 342 ? 13.424 -7.016 -20.363 1.00 93.00 342 ALA A C 1
ATOM 2617 O O . ALA A 1 342 ? 14.647 -6.993 -20.502 1.00 93.00 342 ALA A O 1
ATOM 2618 N N . SER A 1 343 ? 12.871 -7.234 -19.162 1.00 93.88 343 SER A N 1
ATOM 2619 C CA . SER A 1 343 ? 13.676 -7.390 -17.938 1.00 93.88 343 SER A CA 1
ATOM 2620 C C . SER A 1 343 ? 14.651 -8.574 -17.975 1.00 93.88 343 SER A C 1
ATOM 2622 O O . SER A 1 343 ? 15.675 -8.541 -17.295 1.00 93.88 343 SER A O 1
ATOM 2624 N N . ARG A 1 344 ? 14.363 -9.621 -18.762 1.00 93.44 344 ARG A N 1
ATOM 2625 C CA . ARG A 1 344 ? 15.219 -10.815 -18.879 1.00 93.44 344 ARG A CA 1
ATOM 2626 C C . ARG A 1 344 ? 16.456 -10.579 -19.739 1.00 93.44 344 ARG A C 1
ATOM 2628 O O . ARG A 1 344 ? 17.437 -11.304 -19.587 1.00 93.44 344 ARG A O 1
ATOM 2635 N N . ILE A 1 345 ? 16.415 -9.574 -20.611 1.00 95.19 345 ILE A N 1
ATOM 2636 C CA . ILE A 1 345 ? 17.542 -9.168 -21.461 1.00 95.19 345 ILE A CA 1
ATOM 2637 C C . ILE A 1 345 ? 18.582 -8.377 -20.654 1.00 95.19 345 ILE A C 1
ATOM 2639 O O . ILE A 1 345 ? 19.765 -8.350 -20.999 1.00 95.19 345 ILE A O 1
ATOM 2643 N N . ALA A 1 346 ? 18.153 -7.766 -19.547 1.00 95.88 346 ALA A N 1
ATOM 2644 C CA . ALA A 1 346 ? 18.993 -6.931 -18.707 1.00 95.88 346 ALA A CA 1
ATOM 2645 C C . ALA A 1 346 ? 20.194 -7.681 -18.112 1.00 95.88 346 ALA A C 1
ATOM 2647 O O . ALA A 1 346 ? 20.104 -8.816 -17.612 1.00 95.88 346 ALA A O 1
ATOM 2648 N N . GLY A 1 347 ? 21.331 -6.986 -18.129 1.00 94.12 347 GLY A N 1
ATOM 2649 C CA . GLY A 1 347 ? 22.535 -7.386 -17.415 1.00 94.12 347 GLY A CA 1
ATOM 2650 C C . GLY A 1 347 ? 22.445 -7.073 -15.921 1.00 94.12 347 GLY A C 1
ATOM 2651 O O . GLY A 1 347 ? 21.585 -6.332 -15.457 1.00 94.12 347 GLY A O 1
ATOM 2652 N N . TRP A 1 348 ? 23.375 -7.628 -15.150 1.00 93.56 348 TRP A N 1
ATOM 2653 C CA . TRP A 1 348 ? 23.463 -7.363 -13.713 1.00 93.56 348 TRP A CA 1
ATOM 2654 C C . TRP A 1 348 ? 23.930 -5.944 -13.374 1.00 93.56 348 TRP A C 1
ATOM 2656 O O . TRP A 1 348 ? 23.534 -5.438 -12.333 1.00 93.56 348 TRP A O 1
ATOM 2666 N N . GLU A 1 349 ? 24.727 -5.324 -14.242 1.00 95.88 349 GLU A N 1
ATOM 2667 C CA . GLU A 1 349 ? 25.182 -3.932 -14.119 1.00 95.88 349 GLU A CA 1
ATOM 2668 C C . GLU A 1 349 ? 24.014 -2.938 -14.133 1.00 95.88 349 GLU A C 1
ATOM 2670 O O . GLU A 1 349 ? 23.964 -2.001 -13.345 1.00 95.88 349 GLU A O 1
ATOM 2675 N N . GLU A 1 350 ? 23.013 -3.205 -14.964 1.00 98.00 350 GLU A N 1
ATOM 2676 C CA . GLU A 1 350 ? 21.796 -2.402 -15.037 1.00 98.00 350 GLU A CA 1
ATOM 2677 C C . GLU A 1 350 ? 20.980 -2.482 -13.743 1.00 98.00 350 GLU A C 1
ATOM 2679 O O . GLU A 1 350 ? 20.543 -1.460 -13.212 1.00 98.00 350 GLU A O 1
ATOM 2684 N N . ILE A 1 351 ? 20.844 -3.687 -13.177 1.00 96.56 351 ILE A N 1
ATOM 2685 C CA . ILE A 1 351 ? 20.212 -3.881 -11.865 1.00 96.56 351 ILE A CA 1
ATOM 2686 C C . ILE A 1 351 ? 21.002 -3.152 -10.775 1.00 96.56 351 ILE A C 1
ATOM 2688 O O . ILE A 1 351 ? 20.404 -2.458 -9.958 1.00 96.56 351 ILE A O 1
ATOM 2692 N N . ASP A 1 352 ? 22.330 -3.268 -10.777 1.00 96.81 352 ASP A N 1
ATOM 2693 C CA . ASP A 1 352 ? 23.199 -2.550 -9.840 1.00 96.81 352 ASP A CA 1
ATOM 2694 C C . ASP A 1 352 ? 22.991 -1.039 -9.931 1.00 96.81 352 ASP A C 1
ATOM 2696 O O . ASP A 1 352 ? 22.826 -0.381 -8.907 1.00 96.81 352 ASP A O 1
ATOM 2700 N N . ARG A 1 353 ? 22.930 -0.480 -11.145 1.00 97.94 353 ARG A N 1
ATOM 2701 C CA . ARG A 1 353 ? 22.739 0.957 -11.365 1.00 97.94 353 ARG A CA 1
ATOM 2702 C C . ARG A 1 353 ? 21.392 1.448 -10.841 1.00 97.94 353 ARG A C 1
ATOM 2704 O O . ARG A 1 353 ? 21.332 2.502 -10.203 1.00 97.94 353 ARG A O 1
ATOM 2711 N N . ILE A 1 354 ? 20.326 0.684 -11.073 1.00 98.06 354 ILE A N 1
ATOM 2712 C CA . ILE A 1 354 ? 18.980 1.014 -10.591 1.00 98.06 354 ILE A CA 1
ATOM 2713 C C . ILE A 1 354 ? 18.900 0.888 -9.063 1.00 98.06 354 ILE A C 1
ATOM 2715 O O . ILE A 1 354 ? 18.402 1.792 -8.393 1.00 98.06 354 ILE A O 1
ATOM 2719 N N . VAL A 1 355 ? 19.429 -0.187 -8.475 1.00 97.62 355 VAL A N 1
ATOM 2720 C CA . VAL A 1 355 ? 19.397 -0.375 -7.016 1.00 97.62 355 VAL A CA 1
ATOM 2721 C C . VAL A 1 355 ? 20.313 0.629 -6.304 1.00 97.62 355 VAL A C 1
ATOM 2723 O O . VAL A 1 355 ? 19.953 1.135 -5.240 1.00 97.62 355 VAL A O 1
ATOM 2726 N N . ALA A 1 356 ? 21.445 1.005 -6.905 1.00 97.69 356 ALA A N 1
ATOM 2727 C CA . ALA A 1 356 ? 22.292 2.094 -6.420 1.00 97.69 356 ALA A CA 1
ATOM 2728 C C . ALA A 1 356 ? 21.521 3.419 -6.354 1.00 97.69 356 ALA A C 1
ATOM 2730 O O . ALA A 1 356 ? 21.587 4.126 -5.350 1.00 97.69 356 ALA A O 1
ATOM 2731 N N . ALA A 1 357 ? 20.723 3.722 -7.380 1.00 97.88 357 ALA A N 1
ATOM 2732 C CA . ALA A 1 357 ? 19.876 4.907 -7.404 1.00 97.88 357 ALA A CA 1
ATOM 2733 C C . ALA A 1 357 ? 18.830 4.921 -6.275 1.00 97.88 357 ALA A C 1
ATOM 2735 O O . ALA A 1 357 ? 18.566 5.979 -5.702 1.00 97.88 357 ALA A O 1
ATOM 2736 N N . MET A 1 358 ? 18.278 3.760 -5.909 1.00 97.38 358 MET A N 1
ATOM 2737 C CA . MET A 1 358 ? 17.410 3.619 -4.733 1.00 97.38 358 MET A CA 1
ATOM 2738 C C . MET A 1 358 ? 18.186 3.842 -3.425 1.00 97.38 358 MET A C 1
ATOM 2740 O O . MET A 1 358 ? 17.691 4.485 -2.496 1.00 97.38 358 MET A O 1
ATOM 2744 N N . ALA A 1 359 ? 19.417 3.328 -3.347 1.00 96.00 359 ALA A N 1
ATOM 2745 C CA . ALA A 1 359 ? 20.278 3.456 -2.176 1.00 96.00 359 ALA A CA 1
ATOM 2746 C C . ALA A 1 359 ? 20.676 4.907 -1.881 1.00 96.00 359 ALA A C 1
ATOM 2748 O O . ALA A 1 359 ? 20.717 5.274 -0.707 1.00 96.00 359 ALA A O 1
ATOM 2749 N N . GLU A 1 360 ? 20.889 5.731 -2.913 1.00 96.81 360 GLU A N 1
ATOM 2750 C CA . GLU A 1 360 ? 21.120 7.178 -2.775 1.00 96.81 360 GLU A CA 1
ATOM 2751 C C . GLU A 1 360 ? 19.963 7.902 -2.068 1.00 96.81 360 GLU A C 1
ATOM 2753 O O . GLU A 1 360 ? 20.189 8.875 -1.356 1.00 96.81 360 GLU A O 1
ATOM 2758 N N . LEU A 1 361 ? 18.725 7.428 -2.246 1.00 95.94 361 LEU A N 1
ATOM 2759 C CA . LEU A 1 361 ? 17.537 7.982 -1.585 1.00 95.94 361 LEU A CA 1
ATOM 2760 C C . LEU A 1 361 ? 17.226 7.310 -0.245 1.00 95.94 361 LEU A C 1
ATOM 2762 O O . LEU A 1 361 ? 16.267 7.685 0.423 1.00 95.94 361 LEU A O 1
ATOM 2766 N N . HIS A 1 362 ? 17.988 6.280 0.125 1.00 93.81 362 HIS A N 1
ATOM 2767 C CA . HIS A 1 362 ? 17.711 5.426 1.276 1.00 93.81 362 HIS A CA 1
ATOM 2768 C C . HIS A 1 362 ? 16.276 4.872 1.306 1.00 93.81 362 HIS A C 1
ATOM 2770 O O . HIS A 1 362 ? 15.777 4.502 2.371 1.00 93.81 362 HIS A O 1
ATOM 2776 N N . ALA A 1 363 ? 15.658 4.681 0.137 1.00 93.06 363 ALA A N 1
ATOM 2777 C CA . ALA A 1 363 ? 14.273 4.240 -0.008 1.00 93.06 363 ALA A CA 1
ATOM 2778 C C . ALA A 1 363 ? 14.148 2.987 -0.892 1.00 93.06 363 ALA A C 1
ATOM 2780 O O . ALA A 1 363 ? 15.083 2.614 -1.600 1.00 93.06 363 ALA A O 1
ATOM 2781 N N . GLY A 1 364 ? 12.985 2.337 -0.826 1.00 94.50 364 GLY A N 1
ATOM 2782 C CA . GLY A 1 364 ? 12.577 1.272 -1.740 1.00 94.50 364 GLY A CA 1
ATOM 2783 C C . GLY A 1 364 ? 13.077 -0.143 -1.425 1.00 94.50 364 GLY A C 1
ATOM 2784 O O . GLY A 1 364 ? 14.126 -0.353 -0.812 1.00 94.50 364 GLY A O 1
ATOM 2785 N N . ILE A 1 365 ? 12.306 -1.119 -1.904 1.00 94.56 365 ILE A N 1
ATOM 2786 C CA . ILE A 1 365 ? 12.588 -2.560 -1.881 1.00 94.56 365 ILE A CA 1
ATOM 2787 C C . ILE A 1 365 ? 12.874 -3.024 -3.313 1.00 94.56 365 ILE A C 1
ATOM 2789 O O . ILE A 1 365 ? 12.167 -2.633 -4.240 1.00 94.56 365 ILE A O 1
ATOM 2793 N N . PHE A 1 366 ? 13.898 -3.856 -3.510 1.00 95.12 366 PHE A N 1
ATOM 2794 C CA . PHE A 1 366 ? 14.117 -4.508 -4.802 1.00 95.12 366 PHE A CA 1
ATOM 2795 C C . PHE A 1 366 ? 13.397 -5.860 -4.819 1.00 95.12 366 PHE A C 1
ATOM 2797 O O . PHE A 1 366 ? 13.760 -6.781 -4.088 1.00 95.12 366 PHE A O 1
ATOM 2804 N N . GLN A 1 367 ? 12.363 -5.971 -5.647 1.00 93.56 367 GLN A N 1
ATOM 2805 C CA . GLN A 1 367 ? 11.619 -7.204 -5.864 1.00 93.56 367 GLN A CA 1
ATOM 2806 C C . GLN A 1 367 ? 12.123 -7.916 -7.122 1.00 93.56 367 GLN A C 1
ATOM 2808 O O . GLN A 1 367 ? 12.357 -7.284 -8.153 1.00 93.56 367 GLN A O 1
ATOM 2813 N N . VAL A 1 368 ? 12.296 -9.240 -7.061 1.00 90.50 368 VAL A N 1
ATOM 2814 C CA . VAL A 1 368 ? 12.719 -10.001 -8.243 1.00 90.50 368 VAL A CA 1
ATOM 2815 C C . VAL A 1 368 ? 12.108 -11.399 -8.337 1.00 90.50 368 VAL A C 1
ATOM 2817 O O . VAL A 1 368 ? 12.106 -12.169 -7.373 1.00 90.50 368 VAL A O 1
ATOM 2820 N N . GLY A 1 369 ? 11.619 -11.738 -9.533 1.00 83.06 369 GLY A N 1
ATOM 2821 C CA . GLY A 1 369 ? 11.249 -13.103 -9.921 1.00 83.06 369 GLY A CA 1
ATOM 2822 C C . GLY A 1 369 ? 12.484 -13.948 -10.289 1.00 83.06 369 GLY A C 1
ATOM 2823 O O . GLY A 1 369 ? 13.338 -13.465 -11.046 1.00 83.06 369 GLY A O 1
ATOM 2824 N N . PRO A 1 370 ? 12.623 -15.188 -9.775 1.00 75.81 370 PRO A N 1
ATOM 2825 C CA . PRO A 1 370 ? 13.845 -15.980 -9.918 1.00 75.81 370 PRO A CA 1
ATOM 2826 C C . PRO A 1 370 ? 14.049 -16.522 -11.335 1.00 75.81 370 PRO A C 1
ATOM 2828 O O . PRO A 1 370 ? 13.097 -16.868 -12.018 1.00 75.81 370 PRO A O 1
ATOM 2831 N N . ASP A 1 371 ? 15.312 -16.673 -11.738 1.00 71.12 371 ASP A N 1
ATOM 2832 C CA . ASP A 1 371 ? 15.712 -17.223 -13.046 1.00 71.12 371 ASP A CA 1
ATOM 2833 C C . ASP A 1 371 ? 15.430 -18.741 -13.148 1.00 71.12 371 ASP A C 1
ATOM 2835 O O . ASP A 1 371 ? 14.702 -19.220 -14.021 1.00 71.12 371 ASP A O 1
ATOM 2839 N N . ILE A 1 372 ? 15.953 -19.506 -12.179 1.00 69.12 372 ILE A N 1
ATOM 2840 C CA . ILE A 1 372 ? 15.875 -20.973 -12.091 1.00 69.12 372 ILE A CA 1
ATOM 2841 C C . ILE A 1 372 ? 15.543 -21.357 -10.648 1.00 69.12 372 ILE A C 1
ATOM 2843 O O . ILE A 1 372 ? 16.090 -20.761 -9.728 1.00 69.12 372 ILE A O 1
ATOM 2847 N N . GLY A 1 373 ? 14.683 -22.359 -10.440 1.00 65.75 373 GLY A N 1
ATOM 2848 C CA . GLY A 1 373 ? 14.205 -22.772 -9.109 1.00 65.75 373 GLY A CA 1
ATOM 2849 C C . GLY A 1 373 ? 15.065 -23.799 -8.351 1.00 65.75 373 GLY A C 1
ATOM 2850 O O . GLY A 1 373 ? 14.685 -24.230 -7.273 1.00 65.75 373 GLY A O 1
ATOM 2851 N N . SER A 1 374 ? 16.195 -24.275 -8.879 1.00 67.56 374 SER A N 1
ATOM 2852 C CA . SER A 1 374 ? 17.096 -25.171 -8.128 1.00 67.56 374 SER A CA 1
ATOM 2853 C C . SER A 1 374 ? 18.493 -25.281 -8.752 1.00 67.56 374 SER A C 1
ATOM 2855 O O . SER A 1 374 ? 18.733 -24.846 -9.880 1.00 67.56 374 SER A O 1
ATOM 2857 N N . GLY A 1 375 ? 19.434 -25.878 -8.014 1.00 72.88 375 GLY A N 1
ATOM 2858 C CA . GLY A 1 375 ? 20.767 -26.225 -8.515 1.00 72.88 375 GLY A CA 1
ATOM 2859 C C . GLY A 1 375 ? 21.798 -25.089 -8.466 1.00 72.88 375 GLY A C 1
ATOM 2860 O O . GLY A 1 375 ? 21.615 -24.074 -7.796 1.00 72.88 375 GLY A O 1
ATOM 2861 N N . ALA A 1 376 ? 22.923 -25.281 -9.163 1.00 76.50 376 ALA A N 1
ATOM 2862 C CA . ALA A 1 376 ? 24.075 -24.375 -9.100 1.00 76.50 376 ALA A CA 1
ATOM 2863 C C . ALA A 1 376 ? 23.763 -22.955 -9.605 1.00 76.50 376 ALA A C 1
ATOM 2865 O O . ALA A 1 376 ? 24.181 -21.983 -8.983 1.00 76.50 376 ALA A O 1
ATOM 2866 N N . LEU A 1 377 ? 22.980 -22.833 -10.681 1.00 76.88 377 LEU A N 1
ATOM 2867 C CA . LEU A 1 377 ? 22.579 -21.533 -11.229 1.00 76.88 377 LEU A CA 1
ATOM 2868 C C . LEU A 1 377 ? 21.644 -20.770 -10.281 1.00 76.88 377 LEU A C 1
ATOM 2870 O O . LEU A 1 377 ? 21.779 -19.559 -10.137 1.00 76.88 377 LEU A O 1
ATOM 2874 N N . HIS A 1 378 ? 20.753 -21.473 -9.573 1.00 77.38 378 HIS A N 1
ATOM 2875 C CA . HIS A 1 378 ? 19.916 -20.861 -8.540 1.00 77.38 378 HIS A CA 1
ATOM 2876 C C . HIS A 1 378 ? 20.755 -20.340 -7.365 1.00 77.38 378 HIS A C 1
ATOM 2878 O O . HIS A 1 378 ? 20.554 -19.217 -6.915 1.00 77.38 378 HIS A O 1
ATOM 2884 N N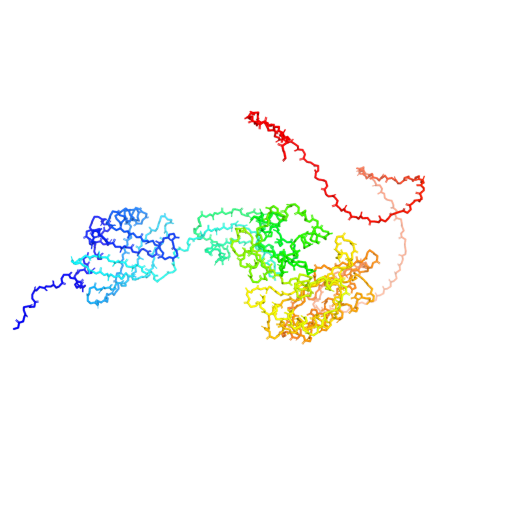 . ARG A 1 379 ? 21.754 -21.110 -6.907 1.00 77.75 379 ARG A N 1
ATOM 2885 C CA . ARG A 1 379 ? 22.690 -20.642 -5.870 1.00 77.75 379 ARG A CA 1
ATOM 2886 C C . ARG A 1 379 ? 23.479 -19.414 -6.318 1.00 77.75 379 ARG A C 1
ATOM 2888 O O . ARG A 1 379 ? 23.582 -18.464 -5.554 1.00 77.75 379 ARG A O 1
ATOM 2895 N N . ALA A 1 380 ? 23.980 -19.402 -7.554 1.00 82.31 380 ALA A N 1
ATOM 2896 C CA . ALA A 1 380 ? 24.670 -18.239 -8.113 1.00 82.31 380 ALA A CA 1
ATOM 2897 C C . ALA A 1 380 ? 23.751 -17.005 -8.191 1.00 82.31 380 ALA A C 1
ATOM 2899 O O . ALA A 1 380 ? 24.180 -15.895 -7.883 1.00 82.31 380 ALA A O 1
ATOM 2900 N N . PHE A 1 381 ? 22.478 -17.198 -8.546 1.00 83.00 381 PHE A N 1
ATOM 2901 C CA . PHE A 1 381 ? 21.467 -16.143 -8.534 1.00 83.00 381 PHE A CA 1
ATOM 2902 C C . PHE A 1 381 ? 21.228 -15.587 -7.121 1.00 83.00 381 PHE A C 1
ATOM 2904 O O . PHE A 1 381 ? 21.292 -14.376 -6.927 1.00 83.00 381 PHE A O 1
ATOM 2911 N N . LEU A 1 382 ? 21.015 -16.450 -6.124 1.00 80.50 382 LEU A N 1
ATOM 2912 C CA . LEU A 1 382 ? 20.831 -16.024 -4.733 1.00 80.50 382 LEU A CA 1
ATOM 2913 C C . LEU A 1 382 ? 22.075 -15.324 -4.166 1.00 80.50 382 LEU A C 1
ATOM 2915 O O . LEU A 1 382 ? 21.944 -14.300 -3.502 1.00 80.50 382 LEU A O 1
ATOM 2919 N N . GLU A 1 383 ? 23.275 -15.822 -4.469 1.00 83.00 383 GLU A N 1
ATOM 2920 C CA . GLU A 1 383 ? 24.535 -15.183 -4.070 1.00 83.00 383 GLU A CA 1
ATOM 2921 C C . GLU A 1 383 ? 24.683 -13.795 -4.702 1.00 83.00 383 GLU A C 1
ATOM 2923 O O . GLU A 1 383 ? 25.099 -12.831 -4.056 1.00 83.00 383 GLU A O 1
ATOM 2928 N N . ARG A 1 384 ? 24.257 -13.650 -5.958 1.00 87.44 384 ARG A N 1
ATOM 2929 C CA . ARG A 1 384 ? 24.235 -12.351 -6.615 1.00 87.44 384 ARG A CA 1
ATOM 2930 C C . ARG A 1 384 ? 23.240 -11.390 -5.960 1.00 87.44 384 ARG A C 1
ATOM 2932 O O . ARG A 1 384 ? 23.597 -10.236 -5.736 1.00 87.44 384 ARG A O 1
ATOM 2939 N N . LEU A 1 385 ? 22.047 -11.852 -5.585 1.00 86.12 385 LEU A N 1
ATOM 2940 C CA . LEU A 1 385 ? 21.090 -11.043 -4.820 1.00 86.12 385 LEU A CA 1
ATOM 2941 C C . LEU A 1 385 ? 21.620 -10.666 -3.434 1.00 86.12 385 LEU A C 1
ATOM 2943 O O . LEU A 1 385 ? 21.431 -9.530 -3.004 1.00 86.12 385 LEU A O 1
ATOM 2947 N N . ARG A 1 386 ? 22.341 -11.575 -2.764 1.00 83.69 386 ARG A N 1
ATOM 2948 C CA . ARG A 1 386 ? 23.044 -11.286 -1.506 1.00 83.69 386 ARG A CA 1
ATOM 2949 C C . ARG A 1 386 ? 24.019 -10.127 -1.684 1.00 83.69 386 ARG A C 1
ATOM 2951 O O . ARG A 1 386 ? 24.022 -9.207 -0.871 1.00 83.69 386 ARG A O 1
ATOM 2958 N N . LYS A 1 387 ? 24.815 -10.155 -2.756 1.00 88.19 387 LYS A N 1
ATOM 2959 C CA . LYS A 1 387 ? 25.758 -9.083 -3.085 1.00 88.19 387 LYS A CA 1
ATOM 2960 C C . LYS A 1 387 ? 25.043 -7.748 -3.322 1.00 88.19 387 LYS A C 1
ATOM 2962 O O . LYS A 1 387 ? 25.414 -6.773 -2.683 1.00 88.19 387 LYS A O 1
ATOM 2967 N N . VAL A 1 388 ? 23.983 -7.718 -4.138 1.00 89.25 388 VAL A N 1
ATOM 2968 C CA . VAL A 1 388 ? 23.165 -6.501 -4.353 1.00 89.25 388 VAL A CA 1
ATOM 2969 C C . VAL A 1 388 ? 22.650 -5.944 -3.020 1.00 89.25 388 VAL A C 1
ATOM 2971 O O . VAL A 1 388 ? 22.795 -4.755 -2.739 1.00 89.25 388 VAL A O 1
ATOM 2974 N N . ALA A 1 389 ? 22.084 -6.804 -2.170 1.00 86.94 389 ALA A N 1
ATOM 2975 C CA . ALA A 1 389 ? 21.534 -6.397 -0.881 1.00 86.94 389 ALA A CA 1
ATOM 2976 C C . ALA A 1 389 ? 22.595 -5.769 0.037 1.00 86.94 389 ALA A C 1
ATOM 2978 O O . ALA A 1 389 ? 22.317 -4.776 0.706 1.00 86.94 389 ALA A O 1
ATOM 2979 N N . LEU A 1 390 ? 23.805 -6.337 0.068 1.00 86.38 390 LEU A N 1
ATOM 2980 C CA . LEU A 1 390 ? 24.900 -5.874 0.923 1.00 86.38 390 LEU A CA 1
ATOM 2981 C C . LEU A 1 390 ? 25.580 -4.610 0.394 1.00 86.38 390 LEU A C 1
ATOM 2983 O O . LEU A 1 390 ? 25.844 -3.701 1.181 1.00 86.38 390 LEU A O 1
ATOM 2987 N N . ASP A 1 391 ? 25.832 -4.537 -0.912 1.00 91.12 391 ASP A N 1
ATOM 2988 C CA . ASP A 1 391 ? 26.510 -3.396 -1.533 1.00 91.12 391 ASP A CA 1
ATOM 2989 C C . ASP A 1 391 ? 25.662 -2.122 -1.422 1.00 91.12 391 ASP A C 1
ATOM 2991 O O . ASP A 1 391 ? 26.170 -1.053 -1.083 1.00 91.12 391 ASP A O 1
ATOM 2995 N N . TYR A 1 392 ? 24.350 -2.242 -1.653 1.00 92.19 392 TYR A N 1
ATOM 2996 C CA . TYR A 1 392 ? 23.431 -1.099 -1.714 1.00 92.19 392 TYR A CA 1
ATOM 2997 C C . TYR A 1 392 ? 22.554 -0.943 -0.471 1.00 92.19 392 TYR A C 1
ATOM 2999 O O . TYR A 1 392 ? 21.791 0.020 -0.349 1.00 92.19 392 TYR A O 1
ATOM 3007 N N . LYS A 1 393 ? 22.648 -1.884 0.476 1.00 88.94 393 LYS A N 1
ATOM 3008 C CA . LYS A 1 393 ? 21.901 -1.877 1.743 1.00 88.94 393 LYS A CA 1
ATOM 3009 C C . LYS A 1 393 ? 20.396 -1.690 1.532 1.00 88.94 393 LYS A C 1
ATOM 3011 O O . LYS A 1 393 ? 19.759 -0.963 2.297 1.00 88.94 393 LYS A O 1
ATOM 3016 N N . ARG A 1 394 ? 19.842 -2.271 0.462 1.00 89.00 394 ARG A N 1
ATOM 3017 C CA . ARG A 1 394 ? 18.407 -2.244 0.134 1.00 89.00 394 ARG A CA 1
ATOM 3018 C C . ARG A 1 394 ? 17.777 -3.610 0.429 1.00 89.00 394 ARG A C 1
ATOM 3020 O O . ARG A 1 394 ? 18.396 -4.627 0.109 1.00 89.00 394 ARG A O 1
ATOM 3027 N N . PRO A 1 395 ? 16.571 -3.669 1.025 1.00 88.31 395 PRO A N 1
ATOM 3028 C CA . PRO A 1 395 ? 15.866 -4.932 1.209 1.00 88.31 395 PRO A CA 1
ATOM 3029 C C . PRO A 1 395 ? 15.547 -5.595 -0.134 1.00 88.31 395 PRO A C 1
ATOM 3031 O O . PRO A 1 395 ? 15.183 -4.910 -1.093 1.00 88.31 395 PRO A O 1
ATOM 3034 N N . ILE A 1 396 ? 15.641 -6.925 -0.172 1.00 86.12 396 ILE A N 1
ATOM 3035 C CA . ILE A 1 396 ? 15.250 -7.746 -1.323 1.00 86.12 396 ILE A CA 1
ATOM 3036 C C . ILE A 1 396 ? 13.975 -8.515 -0.982 1.00 86.12 396 ILE A C 1
ATOM 3038 O O . ILE A 1 396 ? 13.921 -9.182 0.053 1.00 86.12 396 ILE A O 1
ATOM 3042 N N . MET A 1 397 ? 12.976 -8.449 -1.860 1.00 84.25 397 MET A N 1
ATOM 3043 C CA . MET A 1 397 ? 11.768 -9.273 -1.800 1.00 84.25 397 MET A CA 1
ATOM 3044 C C . MET A 1 397 ? 11.842 -10.356 -2.880 1.00 84.25 397 MET A C 1
ATOM 3046 O O . MET A 1 397 ? 12.026 -10.072 -4.066 1.00 84.25 397 MET A O 1
ATOM 3050 N N . PHE A 1 398 ? 11.717 -11.614 -2.459 1.00 76.06 398 PHE A N 1
ATOM 3051 C CA . PHE A 1 398 ? 11.660 -12.761 -3.361 1.00 76.06 398 PHE A CA 1
ATOM 3052 C C . PHE A 1 398 ? 10.198 -13.008 -3.730 1.00 76.06 398 PHE A C 1
ATOM 3054 O O . PHE A 1 398 ? 9.414 -13.347 -2.849 1.00 76.06 398 PHE A O 1
ATOM 3061 N N . GLY A 1 399 ? 9.836 -12.836 -5.008 1.00 63.84 399 GLY A N 1
ATOM 3062 C CA . GLY A 1 399 ? 8.439 -12.971 -5.443 1.00 63.84 399 GLY A CA 1
ATOM 3063 C C . GLY A 1 399 ? 7.866 -14.364 -5.188 1.00 63.84 399 GLY A C 1
ATOM 3064 O O . GLY A 1 399 ? 6.846 -14.514 -4.529 1.00 63.84 399 GLY A O 1
ATOM 3065 N N . VAL A 1 400 ? 8.571 -15.396 -5.657 1.00 66.44 400 VAL A N 1
ATOM 3066 C CA . VAL A 1 400 ? 8.191 -16.801 -5.468 1.00 66.44 400 VAL A CA 1
ATOM 3067 C C . VAL A 1 400 ? 9.450 -17.627 -5.230 1.00 66.44 400 VAL A C 1
ATOM 3069 O O . VAL A 1 400 ? 10.402 -17.561 -6.007 1.00 66.44 400 VAL A O 1
ATOM 3072 N N . LEU A 1 401 ? 9.454 -18.437 -4.170 1.00 63.56 401 LEU A N 1
ATOM 3073 C CA . LEU A 1 401 ? 10.462 -19.475 -3.953 1.00 63.56 401 LEU A CA 1
ATOM 3074 C C . LEU A 1 401 ? 9.888 -20.807 -4.434 1.00 63.56 401 LEU A C 1
ATOM 3076 O O . LEU A 1 401 ? 9.112 -21.454 -3.734 1.00 63.56 401 LEU A O 1
ATOM 3080 N N . ALA A 1 402 ? 10.243 -21.193 -5.657 1.00 60.06 402 ALA A N 1
ATOM 3081 C CA . ALA A 1 402 ? 9.847 -22.468 -6.240 1.00 60.06 402 ALA A CA 1
ATOM 3082 C C . ALA A 1 402 ? 11.035 -23.432 -6.255 1.00 60.06 402 ALA A C 1
ATOM 3084 O O . ALA A 1 402 ? 12.154 -23.046 -6.596 1.00 60.06 402 ALA A O 1
ATOM 3085 N N . VAL A 1 403 ? 10.774 -24.697 -5.927 1.00 61.75 403 VAL A N 1
ATOM 3086 C CA . VAL A 1 403 ? 11.750 -25.792 -5.959 1.00 61.75 403 VAL A CA 1
ATOM 3087 C C . VAL A 1 403 ? 11.265 -26.813 -6.980 1.00 61.75 403 VAL A C 1
ATOM 3089 O O . VAL A 1 403 ? 10.078 -27.139 -7.027 1.00 61.75 403 VAL A O 1
ATOM 3092 N N . ARG A 1 404 ? 12.166 -27.322 -7.828 1.00 62.31 404 ARG A N 1
ATOM 3093 C CA . ARG A 1 404 ? 11.799 -28.393 -8.765 1.00 62.31 404 ARG A CA 1
ATOM 3094 C C . ARG A 1 404 ? 11.406 -29.660 -7.994 1.00 62.31 404 ARG A C 1
ATOM 3096 O O . ARG A 1 404 ? 12.093 -29.999 -7.029 1.00 62.31 404 ARG A O 1
ATOM 3103 N N . PRO A 1 405 ? 10.390 -30.414 -8.454 1.00 60.50 405 PRO A N 1
ATOM 3104 C CA . PRO A 1 405 ? 10.081 -31.723 -7.888 1.00 60.50 405 PRO A CA 1
ATOM 3105 C C . PRO A 1 405 ? 11.339 -32.602 -7.781 1.00 60.50 405 PRO A C 1
ATOM 3107 O O . PRO A 1 405 ? 12.145 -32.657 -8.713 1.00 60.50 405 PRO A O 1
ATOM 3110 N N . GLY A 1 406 ? 11.526 -33.256 -6.633 1.00 64.19 406 GLY A N 1
ATOM 3111 C CA . GLY A 1 406 ? 12.676 -34.128 -6.363 1.00 64.19 406 GLY A CA 1
ATOM 3112 C C . GLY A 1 406 ? 13.949 -33.432 -5.862 1.00 64.19 406 GLY A C 1
ATOM 3113 O O . GLY A 1 406 ? 14.946 -34.114 -5.654 1.00 64.19 406 GLY A O 1
ATOM 3114 N N . HIS A 1 407 ? 13.942 -32.110 -5.661 1.00 63.25 407 HIS A N 1
ATOM 3115 C CA . HIS A 1 407 ? 15.004 -31.398 -4.934 1.00 63.25 407 HIS A CA 1
ATOM 3116 C C . HIS A 1 407 ? 14.532 -31.057 -3.518 1.00 63.25 407 HIS A C 1
ATOM 3118 O O . HIS A 1 407 ? 13.347 -30.784 -3.330 1.00 63.25 407 HIS A O 1
ATOM 3124 N N . ASP A 1 408 ? 15.444 -31.061 -2.540 1.00 61.22 408 ASP A N 1
ATOM 3125 C CA . ASP A 1 408 ? 15.105 -30.713 -1.158 1.00 61.22 408 ASP A CA 1
ATOM 3126 C C . ASP A 1 408 ? 14.687 -29.231 -1.076 1.00 61.22 408 ASP A C 1
ATOM 3128 O O . ASP A 1 408 ? 15.501 -28.344 -1.363 1.00 61.22 408 ASP A O 1
ATOM 3132 N N . PRO A 1 409 ? 13.436 -28.918 -0.693 1.00 56.22 409 PRO A N 1
ATOM 3133 C CA . PRO A 1 409 ? 13.012 -27.537 -0.502 1.00 56.22 409 PRO A CA 1
ATOM 3134 C C . PRO A 1 409 ? 13.746 -26.825 0.647 1.00 56.22 409 PRO A C 1
ATOM 3136 O O . PRO A 1 409 ? 13.735 -25.594 0.710 1.00 56.22 409 PRO A O 1
ATOM 3139 N N . LEU A 1 410 ? 14.402 -27.563 1.549 1.00 51.66 410 LEU A N 1
ATOM 3140 C CA . LEU A 1 410 ? 15.182 -27.018 2.660 1.00 51.66 410 LEU A CA 1
ATOM 3141 C C . LEU A 1 410 ? 16.558 -26.484 2.234 1.00 51.66 410 LEU A C 1
ATOM 3143 O O . LEU A 1 410 ? 17.054 -25.567 2.888 1.00 51.66 410 LEU A O 1
ATOM 3147 N N . ASP A 1 411 ? 17.125 -26.937 1.110 1.00 57.72 411 ASP A N 1
ATOM 3148 C CA . ASP A 1 411 ? 18.397 -26.408 0.580 1.00 57.72 411 ASP A CA 1
ATOM 3149 C C . ASP A 1 411 ? 18.308 -24.905 0.249 1.00 57.72 411 ASP A C 1
ATOM 3151 O O . ASP A 1 411 ? 19.295 -24.174 0.346 1.00 57.72 411 ASP A O 1
ATOM 3155 N N . GLN A 1 412 ? 17.112 -24.406 -0.092 1.00 54.59 412 GLN A N 1
ATOM 3156 C CA . GLN A 1 412 ? 16.879 -22.975 -0.314 1.00 54.59 412 GLN A CA 1
ATOM 3157 C C . GLN A 1 412 ? 16.787 -22.172 0.991 1.00 54.59 412 GLN A C 1
ATOM 3159 O O . GLN A 1 412 ? 17.125 -20.986 1.009 1.00 54.59 412 GLN A O 1
ATOM 3164 N N . ARG A 1 413 ? 16.360 -22.795 2.103 1.00 56.19 413 ARG A N 1
ATOM 3165 C CA . ARG A 1 413 ? 16.197 -22.102 3.392 1.00 56.19 413 ARG A CA 1
ATOM 3166 C C . ARG A 1 413 ? 17.533 -21.651 3.967 1.00 56.19 413 ARG A C 1
ATOM 3168 O O . ARG A 1 413 ? 17.578 -20.571 4.543 1.00 56.19 413 ARG A O 1
ATOM 3175 N N . HIS A 1 414 ? 18.607 -22.424 3.797 1.00 54.62 414 HIS A N 1
ATOM 3176 C CA . HIS A 1 414 ? 19.931 -22.037 4.295 1.00 54.62 414 HIS A CA 1
ATOM 3177 C C . HIS A 1 414 ? 20.446 -20.760 3.625 1.00 54.62 414 HIS A C 1
ATOM 3179 O O . HIS A 1 414 ? 20.842 -19.840 4.336 1.00 54.62 414 HIS A O 1
ATOM 3185 N N . LEU A 1 415 ? 20.335 -20.631 2.297 1.00 54.62 415 LEU A N 1
ATOM 3186 C CA . LEU A 1 415 ? 20.718 -19.387 1.620 1.00 54.62 415 LEU A CA 1
ATOM 3187 C C . LEU A 1 415 ? 19.793 -18.218 1.977 1.00 54.62 415 LEU A C 1
ATOM 3189 O O . LEU A 1 415 ? 20.276 -17.104 2.165 1.00 54.62 415 LEU A O 1
ATOM 3193 N N . LEU A 1 416 ? 18.481 -18.444 2.111 1.00 58.97 416 LEU A N 1
ATOM 3194 C CA . LEU A 1 416 ? 17.558 -17.381 2.521 1.00 58.97 416 LEU A CA 1
ATOM 3195 C C . LEU A 1 416 ? 17.880 -16.877 3.934 1.00 58.97 416 LEU A C 1
ATOM 3197 O O . LEU A 1 416 ? 17.891 -15.673 4.179 1.00 58.97 416 LEU A O 1
ATOM 3201 N N . VAL A 1 417 ? 18.183 -17.797 4.855 1.00 57.72 417 VAL A N 1
ATOM 3202 C CA . VAL A 1 417 ? 18.628 -17.493 6.218 1.00 57.72 417 VAL A CA 1
ATOM 3203 C C . VAL A 1 417 ? 19.968 -16.762 6.192 1.00 57.72 417 VAL A C 1
ATOM 3205 O O . VAL A 1 417 ? 20.108 -15.765 6.890 1.00 57.72 417 VAL A O 1
ATOM 3208 N N . GLU A 1 418 ? 20.933 -17.168 5.369 1.00 57.44 418 GLU A N 1
ATOM 3209 C CA . GLU A 1 418 ? 22.213 -16.464 5.237 1.00 57.44 418 GLU A CA 1
ATOM 3210 C C . GLU A 1 418 ? 22.054 -15.043 4.690 1.00 57.44 418 GLU A C 1
ATOM 3212 O O . GLU A 1 418 ? 22.633 -14.111 5.252 1.00 57.44 418 GLU A O 1
ATOM 3217 N N . VAL A 1 419 ? 21.229 -14.847 3.656 1.00 55.28 419 VAL A N 1
ATOM 3218 C CA . VAL A 1 419 ? 20.899 -13.523 3.107 1.00 55.28 419 VAL A CA 1
ATOM 3219 C C . VAL A 1 419 ? 20.199 -12.671 4.164 1.00 55.28 419 VAL A C 1
ATOM 3221 O O . VAL A 1 419 ? 20.634 -11.554 4.431 1.00 55.28 419 VAL A O 1
ATOM 3224 N N . LEU A 1 420 ? 19.166 -13.201 4.826 1.00 58.06 420 LEU A N 1
ATOM 3225 C CA . LEU A 1 420 ? 18.435 -12.500 5.886 1.00 58.06 420 LEU A CA 1
ATOM 3226 C C . LEU A 1 420 ? 19.345 -12.130 7.062 1.00 58.06 420 LEU A C 1
ATOM 3228 O O . LEU A 1 420 ? 19.271 -11.012 7.567 1.00 58.06 420 LEU A O 1
ATOM 3232 N N . LEU A 1 421 ? 20.227 -13.035 7.491 1.00 55.25 421 LEU A N 1
ATOM 3233 C CA . LEU A 1 421 ? 21.188 -12.780 8.563 1.00 55.25 421 LEU A CA 1
ATOM 3234 C C . LEU A 1 421 ? 22.263 -11.774 8.142 1.00 55.25 421 LEU A C 1
ATOM 3236 O O . LEU A 1 421 ? 22.712 -10.987 8.972 1.00 55.25 421 LEU A O 1
ATOM 3240 N N . ALA A 1 422 ? 22.704 -11.786 6.884 1.00 56.62 422 ALA A N 1
ATOM 3241 C CA . ALA A 1 422 ? 23.663 -10.815 6.362 1.00 56.62 422 ALA A CA 1
ATOM 3242 C C . ALA A 1 422 ? 23.036 -9.413 6.271 1.00 56.62 422 ALA A C 1
ATOM 3244 O O . ALA A 1 422 ? 23.628 -8.447 6.752 1.00 56.62 422 ALA A O 1
ATOM 3245 N N . VAL A 1 423 ? 21.800 -9.317 5.768 1.00 54.31 423 VAL A N 1
ATOM 3246 C CA . VAL A 1 423 ? 21.033 -8.065 5.702 1.00 54.31 423 VAL A CA 1
ATOM 3247 C C . VAL A 1 423 ? 20.745 -7.529 7.106 1.00 54.31 423 VAL A C 1
ATOM 3249 O O . VAL A 1 423 ? 21.059 -6.373 7.378 1.00 54.31 423 VAL A O 1
ATOM 3252 N N . ARG A 1 424 ? 20.257 -8.358 8.043 1.00 55.25 424 ARG A N 1
ATOM 3253 C CA . ARG A 1 424 ? 20.013 -7.947 9.444 1.00 55.25 424 ARG A CA 1
ATOM 3254 C C . ARG A 1 424 ? 21.276 -7.445 10.142 1.00 55.25 424 ARG A C 1
ATOM 3256 O O . ARG A 1 424 ? 21.224 -6.411 10.803 1.00 55.25 424 ARG A O 1
ATOM 3263 N N . ARG A 1 425 ? 22.414 -8.125 9.946 1.00 55.97 425 ARG A N 1
ATOM 3264 C CA . ARG A 1 425 ? 23.718 -7.686 10.472 1.00 55.97 425 ARG A CA 1
ATOM 3265 C C . ARG A 1 425 ? 24.154 -6.347 9.883 1.00 55.97 425 ARG A C 1
ATOM 3267 O O . ARG A 1 425 ? 24.631 -5.494 10.621 1.00 55.97 425 ARG A O 1
ATOM 3274 N N . SER A 1 426 ? 23.947 -6.137 8.583 1.00 52.41 426 SER A N 1
ATOM 3275 C CA . SER A 1 426 ? 24.269 -4.865 7.921 1.00 52.41 426 SER A CA 1
ATOM 3276 C C . SER A 1 426 ? 23.324 -3.711 8.297 1.00 52.41 426 SER A C 1
ATOM 3278 O O . SER A 1 426 ? 23.731 -2.554 8.241 1.00 52.41 426 SER A O 1
ATOM 3280 N N . ALA A 1 427 ? 22.090 -4.024 8.707 1.00 49.53 427 ALA A N 1
ATOM 3281 C CA . ALA A 1 427 ? 21.056 -3.066 9.099 1.00 49.53 427 ALA A CA 1
ATOM 3282 C C . ALA A 1 427 ? 21.037 -2.748 10.610 1.00 49.53 427 ALA A C 1
ATOM 3284 O O . ALA A 1 427 ? 20.203 -1.963 11.048 1.00 49.53 427 ALA A O 1
ATOM 3285 N N . GLY A 1 428 ? 21.917 -3.357 11.418 1.00 40.19 428 GLY A N 1
ATOM 3286 C CA . GLY A 1 428 ? 21.973 -3.129 12.869 1.00 40.19 428 GLY A CA 1
ATOM 3287 C C . GLY A 1 428 ? 20.773 -3.678 13.655 1.00 40.19 428 GLY A C 1
ATOM 3288 O O . GLY A 1 428 ? 20.564 -3.293 14.802 1.00 40.19 428 GLY A O 1
ATOM 3289 N N . VAL A 1 429 ? 19.977 -4.575 13.063 1.00 45.00 429 VAL A N 1
ATOM 3290 C CA . VAL A 1 429 ? 18.797 -5.162 13.713 1.00 45.00 429 VAL A CA 1
ATOM 3291 C C . VAL A 1 429 ? 19.241 -6.352 14.564 1.00 45.00 429 VAL A C 1
ATOM 3293 O O . VAL A 1 429 ? 19.691 -7.370 14.027 1.00 45.00 429 VAL A O 1
ATOM 3296 N N . ALA A 1 430 ? 19.129 -6.229 15.890 1.00 36.19 430 ALA A N 1
ATOM 3297 C CA . ALA A 1 430 ? 19.435 -7.309 16.825 1.00 36.19 430 ALA A CA 1
ATOM 3298 C C . ALA A 1 430 ? 18.565 -8.553 16.541 1.00 36.19 430 ALA A C 1
ATOM 3300 O O . ALA A 1 430 ? 17.404 -8.416 16.140 1.00 36.19 430 ALA A O 1
ATOM 3301 N N . PRO A 1 431 ? 19.097 -9.776 16.714 1.00 42.03 431 PRO A N 1
ATOM 3302 C CA . PRO A 1 431 ? 18.295 -10.980 16.565 1.00 42.03 431 PRO A CA 1
ATOM 3303 C C . PRO A 1 431 ? 17.177 -11.001 17.613 1.00 42.03 431 PRO A C 1
ATOM 3305 O O . PRO A 1 431 ? 17.436 -10.868 18.805 1.00 42.03 431 PRO A O 1
ATOM 3308 N N . ASP A 1 432 ? 15.944 -11.202 17.151 1.00 41.09 432 ASP A N 1
ATOM 3309 C CA . ASP A 1 432 ? 14.815 -11.578 18.000 1.00 41.09 432 ASP A CA 1
ATOM 3310 C C . ASP A 1 432 ? 15.143 -12.912 18.702 1.00 41.09 432 ASP A C 1
ATOM 3312 O O . ASP A 1 432 ? 15.450 -13.894 18.003 1.00 41.09 432 ASP A O 1
ATOM 3316 N N . PRO A 1 433 ? 15.152 -12.972 20.047 1.00 36.62 433 PRO A N 1
ATOM 3317 C CA . PRO A 1 433 ? 15.407 -14.198 20.780 1.00 36.62 433 PRO A CA 1
ATOM 3318 C C . PRO A 1 433 ? 14.184 -15.113 20.670 1.00 36.62 433 PRO A C 1
ATOM 3320 O O . PRO A 1 433 ? 13.390 -15.244 21.597 1.00 36.62 433 PRO A O 1
ATOM 3323 N N . ARG A 1 434 ? 14.030 -15.798 19.534 1.00 39.50 434 ARG A N 1
ATOM 3324 C CA . ARG A 1 434 ? 13.140 -16.962 19.488 1.00 39.50 434 ARG A CA 1
ATOM 3325 C C . ARG A 1 434 ? 13.682 -18.032 20.445 1.00 39.50 434 ARG A C 1
ATOM 3327 O O . ARG A 1 434 ? 14.901 -18.234 20.470 1.00 39.50 434 ARG A O 1
ATOM 3334 N N . PRO A 1 435 ? 12.822 -18.756 21.183 1.00 35.03 435 PRO A N 1
ATOM 3335 C CA . PRO A 1 435 ? 13.252 -19.898 21.974 1.00 35.03 435 PRO A CA 1
ATOM 3336 C C . PRO A 1 435 ? 13.931 -20.908 21.050 1.00 35.03 435 PRO A C 1
ATOM 3338 O O . PRO A 1 435 ? 13.350 -21.374 20.067 1.00 35.03 435 PRO A O 1
ATOM 3341 N N . ALA A 1 436 ? 15.190 -21.209 21.338 1.00 35.72 436 ALA A N 1
ATOM 3342 C CA . ALA A 1 436 ? 15.913 -22.278 20.687 1.00 35.72 436 ALA A CA 1
ATOM 3343 C C . ALA A 1 436 ? 15.334 -23.612 21.165 1.00 35.72 436 ALA A C 1
ATOM 3345 O O . ALA A 1 436 ? 15.861 -24.163 22.111 1.00 35.72 436 ALA A O 1
ATOM 3346 N N . ASP A 1 437 ? 14.245 -24.089 20.555 1.00 36.12 437 ASP A N 1
ATOM 3347 C CA . ASP A 1 437 ? 13.857 -25.505 20.565 1.00 36.12 437 ASP A CA 1
ATOM 3348 C C . ASP A 1 437 ? 12.751 -25.777 19.535 1.00 36.12 437 ASP A C 1
ATOM 3350 O O . ASP A 1 437 ? 11.562 -25.865 19.819 1.00 36.12 437 ASP A O 1
ATOM 3354 N N . CYS A 1 438 ? 13.170 -25.928 18.283 1.00 28.70 438 CYS A N 1
ATOM 3355 C CA . CYS A 1 438 ? 12.459 -26.727 17.287 1.00 28.70 438 CYS A CA 1
ATOM 3356 C C . CYS A 1 438 ? 13.508 -27.589 16.585 1.00 28.70 438 CYS A C 1
ATOM 3358 O O . CYS A 1 438 ? 13.834 -27.391 15.414 1.00 28.70 438 CYS A O 1
ATOM 3360 N N . ARG A 1 439 ? 14.115 -28.511 17.341 1.00 31.50 439 ARG A N 1
ATOM 3361 C CA . ARG A 1 439 ? 14.827 -29.637 16.740 1.00 31.50 439 ARG A CA 1
ATOM 3362 C C . ARG A 1 439 ? 13.789 -30.660 16.302 1.00 31.50 439 ARG A C 1
ATOM 3364 O O . ARG A 1 439 ? 12.909 -31.026 17.071 1.00 31.50 439 ARG A O 1
ATOM 3371 N N . ALA A 1 440 ? 13.915 -31.083 15.051 1.00 30.44 440 ALA A N 1
ATOM 3372 C CA . ALA A 1 440 ? 13.197 -32.207 14.486 1.00 30.44 440 ALA A CA 1
ATOM 3373 C C . ALA A 1 440 ? 13.342 -33.432 15.402 1.00 30.44 440 ALA A C 1
ATOM 3375 O O . ALA A 1 440 ? 14.453 -33.916 15.621 1.00 30.44 440 ALA A O 1
ATOM 3376 N N . GLU A 1 441 ? 12.224 -33.932 15.926 1.00 26.84 441 GLU A N 1
ATOM 3377 C CA . GLU A 1 441 ? 12.158 -35.272 16.497 1.00 26.84 441 GLU A CA 1
ATOM 3378 C C . GLU A 1 441 ? 12.272 -36.276 15.347 1.00 26.84 441 GLU A C 1
ATOM 3380 O O . GLU A 1 441 ? 11.297 -36.657 14.700 1.00 26.84 441 GLU A O 1
ATOM 3385 N N . THR A 1 442 ? 13.503 -36.693 15.061 1.00 29.48 442 THR A N 1
ATOM 3386 C CA . THR A 1 442 ? 13.749 -37.973 14.414 1.00 29.48 442 THR A CA 1
ATOM 3387 C C . THR A 1 442 ? 13.458 -39.078 15.423 1.00 29.48 442 THR A C 1
ATOM 3389 O O . THR A 1 442 ? 13.950 -39.098 16.550 1.00 29.48 442 THR A O 1
ATOM 3392 N N . THR A 1 443 ? 12.610 -40.003 14.996 1.00 31.55 443 THR A N 1
ATOM 3393 C CA . THR A 1 443 ? 12.234 -41.237 15.679 1.00 31.55 443 THR A CA 1
ATOM 3394 C C . THR A 1 443 ? 13.447 -41.995 16.225 1.00 31.55 443 THR A C 1
ATOM 3396 O O . THR A 1 443 ? 14.198 -42.598 15.459 1.00 31.55 443 THR A O 1
ATOM 3399 N N . ALA A 1 444 ? 13.590 -42.042 17.549 1.00 28.80 444 ALA A N 1
ATOM 3400 C CA . ALA A 1 444 ? 14.378 -43.049 18.253 1.00 28.80 444 ALA A CA 1
ATOM 3401 C C . ALA A 1 444 ? 13.682 -43.386 19.583 1.00 28.80 444 ALA A C 1
ATOM 3403 O O . ALA A 1 444 ? 13.215 -42.505 20.301 1.00 28.80 444 ALA A O 1
ATOM 3404 N N . GLY A 1 445 ? 13.524 -44.685 19.836 1.00 28.27 445 GLY A N 1
ATOM 3405 C CA . GLY A 1 445 ? 12.591 -45.263 20.799 1.00 28.27 445 GLY A CA 1
ATOM 3406 C C . GLY A 1 445 ? 12.698 -44.762 22.241 1.00 28.27 445 GLY A C 1
ATOM 3407 O O . GLY A 1 445 ? 13.774 -44.565 22.797 1.00 28.27 445 GLY A O 1
ATOM 3408 N N . ARG A 1 446 ? 11.526 -44.643 22.874 1.00 27.97 446 ARG A N 1
ATOM 3409 C CA . ARG A 1 446 ? 11.374 -44.487 24.321 1.00 27.97 446 ARG A CA 1
ATOM 3410 C C . ARG A 1 446 ? 11.652 -45.820 25.022 1.00 27.97 446 ARG A C 1
ATOM 3412 O O . ARG A 1 446 ? 10.832 -46.731 24.957 1.00 27.97 446 ARG A O 1
ATOM 3419 N N . SER A 1 447 ? 12.745 -45.886 25.775 1.00 28.03 447 SER A N 1
ATOM 3420 C CA . SER A 1 447 ? 12.831 -46.673 27.011 1.00 28.03 447 SER A CA 1
ATOM 3421 C C . SER A 1 447 ? 12.751 -45.697 28.185 1.00 28.03 447 SER A C 1
ATOM 3423 O O . SER A 1 447 ? 13.492 -44.717 28.219 1.00 28.03 447 SER A O 1
ATOM 3425 N N . GLY A 1 448 ? 11.786 -45.915 29.079 1.00 26.12 448 GLY A N 1
ATOM 3426 C CA . GLY A 1 448 ? 11.393 -44.964 30.117 1.00 26.12 448 GLY A CA 1
ATOM 3427 C C . GLY A 1 448 ? 12.310 -44.887 31.338 1.00 26.12 448 GLY A C 1
ATOM 3428 O O . GLY A 1 448 ? 13.363 -45.512 31.398 1.00 26.12 448 GLY A O 1
ATOM 3429 N N . GLY A 1 449 ? 11.845 -44.133 32.338 1.00 26.56 449 GLY A N 1
ATOM 3430 C CA . GLY A 1 449 ? 12.406 -44.142 33.689 1.00 26.56 449 GLY A CA 1
ATOM 3431 C C . GLY A 1 449 ? 12.379 -42.776 34.364 1.00 26.56 449 GLY A C 1
ATOM 3432 O O . GLY A 1 449 ? 13.279 -41.968 34.183 1.00 26.56 449 GLY A O 1
ATOM 3433 N N . SER A 1 450 ? 11.343 -42.533 35.165 1.00 26.77 450 SER A N 1
ATOM 3434 C CA . SER A 1 450 ? 11.259 -41.428 36.119 1.00 26.77 450 SER A CA 1
ATOM 3435 C C . SER A 1 450 ? 12.281 -41.573 37.252 1.00 26.77 450 SER A C 1
ATOM 3437 O O . SER A 1 450 ? 12.379 -42.667 37.801 1.00 26.77 450 SER A O 1
ATOM 3439 N N . ALA A 1 451 ? 12.904 -40.477 37.702 1.00 27.03 451 ALA A N 1
ATOM 3440 C CA . ALA A 1 451 ? 13.012 -40.122 39.128 1.00 27.03 451 ALA A CA 1
ATOM 3441 C C . ALA A 1 451 ? 13.744 -38.781 39.347 1.00 27.03 451 ALA A C 1
ATOM 3443 O O . ALA A 1 451 ? 14.763 -38.489 38.730 1.00 27.03 451 ALA A O 1
ATOM 3444 N N . ARG A 1 452 ? 13.196 -37.991 40.278 1.00 31.22 452 ARG A N 1
ATOM 3445 C CA . ARG A 1 452 ? 13.754 -36.773 40.895 1.00 31.22 452 ARG A CA 1
ATOM 3446 C C . ARG A 1 452 ? 15.015 -37.087 41.724 1.00 31.22 452 ARG A C 1
ATOM 3448 O O . ARG A 1 452 ? 15.075 -38.182 42.278 1.00 31.22 452 ARG A O 1
ATOM 3455 N N . PRO A 1 453 ? 15.904 -36.115 42.008 1.00 30.36 453 PRO A N 1
ATOM 3456 C CA . PRO A 1 453 ? 16.766 -36.187 43.178 1.00 30.36 453 PRO A CA 1
ATOM 3457 C C . PRO A 1 453 ? 16.121 -35.446 44.362 1.00 30.36 453 PRO A C 1
ATOM 3459 O O . PRO A 1 453 ? 16.077 -34.219 44.411 1.00 30.36 453 PRO A O 1
ATOM 3462 N N . GLY A 1 454 ? 15.617 -36.222 45.323 1.00 26.53 454 GLY A N 1
ATOM 3463 C CA . GLY A 1 454 ? 15.535 -35.846 46.736 1.00 26.53 454 GLY A CA 1
ATOM 3464 C C . GLY A 1 454 ? 16.674 -36.545 47.484 1.00 26.53 454 GLY A C 1
ATOM 3465 O O . GLY A 1 454 ? 17.072 -37.647 47.117 1.00 26.53 454 GLY A O 1
ATOM 3466 N N . GLY A 1 455 ? 17.260 -35.861 48.460 1.00 25.16 455 GLY A N 1
ATOM 3467 C CA . GLY A 1 455 ? 18.590 -36.156 48.975 1.00 25.16 455 GLY A CA 1
ATOM 3468 C C . GLY A 1 455 ? 18.773 -37.412 49.835 1.00 25.16 455 GLY A C 1
ATOM 3469 O O . GLY A 1 455 ? 17.895 -37.852 50.563 1.00 25.16 455 GLY A O 1
ATOM 3470 N N . SER A 1 456 ? 20.043 -37.819 49.850 1.00 26.53 456 SER A N 1
ATOM 3471 C CA . SER A 1 456 ? 20.811 -38.358 50.978 1.00 26.53 456 SER A CA 1
ATOM 3472 C C . SER A 1 456 ? 20.543 -39.788 51.484 1.00 26.53 456 SER A C 1
ATOM 3474 O O . SER A 1 456 ? 19.443 -40.126 51.900 1.00 26.53 456 SER A O 1
ATOM 3476 N N . ARG A 1 457 ? 21.675 -40.509 51.618 1.00 28.28 457 ARG A N 1
ATOM 3477 C CA . ARG A 1 457 ? 21.952 -41.699 52.457 1.00 28.28 457 ARG A CA 1
ATOM 3478 C C . ARG A 1 457 ? 21.273 -42.998 51.999 1.00 28.28 457 ARG A C 1
ATOM 3480 O O . ARG A 1 457 ? 20.123 -43.001 51.619 1.00 28.28 457 ARG A O 1
ATOM 3487 N N . SER A 1 458 ? 21.866 -44.183 52.072 1.00 25.48 458 SER A N 1
ATOM 3488 C CA . SER A 1 458 ? 23.223 -44.682 52.308 1.00 25.48 458 SER A CA 1
ATOM 3489 C C . SER A 1 458 ? 23.129 -46.212 52.184 1.00 25.48 458 SER A C 1
ATOM 3491 O O . SER A 1 458 ? 22.118 -46.756 52.615 1.00 25.48 458 SER A O 1
ATOM 3493 N N . ARG A 1 459 ? 24.236 -46.857 51.785 1.00 27.75 459 ARG A N 1
ATOM 3494 C CA . ARG A 1 459 ? 24.662 -48.227 52.153 1.00 27.75 459 ARG A CA 1
ATOM 3495 C C . ARG A 1 459 ? 24.025 -49.453 51.467 1.00 27.75 459 ARG A C 1
ATOM 3497 O O . ARG A 1 459 ? 22.823 -49.638 51.543 1.00 27.75 459 ARG A O 1
ATOM 3504 N N . HIS A 1 460 ? 24.953 -50.322 51.015 1.00 27.56 460 HIS A N 1
ATOM 3505 C CA . HIS A 1 460 ? 24.943 -51.802 51.028 1.00 27.56 460 HIS A CA 1
ATOM 3506 C C . HIS A 1 460 ? 23.846 -52.501 50.194 1.00 27.56 460 HIS A C 1
ATOM 3508 O O . HIS A 1 460 ? 22.708 -52.077 50.177 1.00 27.56 460 HIS A O 1
ATOM 3514 N N . GLU A 1 461 ? 24.040 -53.613 49.491 1.00 26.19 461 GLU A N 1
ATOM 3515 C CA . GLU A 1 461 ? 25.167 -54.473 49.132 1.00 26.19 461 GLU A CA 1
ATOM 3516 C C . GLU A 1 461 ? 24.600 -55.496 48.124 1.00 26.19 461 GLU A C 1
ATOM 3518 O O . GLU A 1 461 ? 23.403 -55.763 48.123 1.00 26.19 461 GLU A O 1
ATOM 3523 N N . ALA A 1 462 ? 25.484 -56.095 47.328 1.00 26.61 462 ALA A N 1
ATOM 3524 C CA . ALA A 1 462 ? 25.426 -57.483 46.863 1.00 26.61 462 ALA A CA 1
ATOM 3525 C C . ALA A 1 462 ? 24.207 -58.034 46.068 1.00 26.61 462 ALA A C 1
ATOM 3527 O O . ALA A 1 462 ? 23.143 -58.340 46.587 1.00 26.61 462 ALA A O 1
ATOM 3528 N N . ALA A 1 463 ? 24.559 -58.443 44.843 1.00 26.78 463 ALA A N 1
ATOM 3529 C CA . ALA A 1 463 ? 24.512 -59.837 44.380 1.00 26.78 463 ALA A CA 1
ATOM 3530 C C . ALA A 1 463 ? 23.277 -60.378 43.623 1.00 26.78 463 ALA A C 1
ATOM 3532 O O . ALA A 1 463 ? 22.228 -60.672 44.174 1.00 26.78 463 ALA A O 1
ATOM 3533 N N . ARG A 1 464 ? 23.614 -60.749 42.377 1.00 26.45 464 ARG A N 1
ATOM 3534 C CA . ARG A 1 464 ? 23.437 -62.066 41.733 1.00 26.45 464 ARG A CA 1
ATOM 3535 C C . ARG A 1 464 ? 22.088 -62.445 41.098 1.00 26.45 464 ARG A C 1
ATOM 3537 O O . ARG A 1 464 ? 21.085 -62.655 41.752 1.00 26.45 464 ARG A O 1
ATOM 3544 N N . GLN A 1 465 ? 22.260 -62.754 39.806 1.00 26.14 465 GLN A N 1
ATOM 3545 C CA . GLN A 1 465 ? 21.849 -63.973 39.092 1.00 26.14 465 GLN A CA 1
ATOM 3546 C C . GLN A 1 465 ? 20.357 -64.193 38.809 1.00 26.14 465 GLN A C 1
ATOM 3548 O O . GLN A 1 465 ? 19.615 -64.662 39.655 1.00 26.14 465 GLN A O 1
ATOM 3553 N N . GLY A 1 466 ? 20.026 -64.047 37.521 1.00 23.84 466 GLY A N 1
ATOM 3554 C CA . GLY A 1 466 ? 19.784 -65.202 36.648 1.00 23.84 466 GLY A CA 1
ATOM 3555 C C . GLY A 1 466 ? 18.365 -65.774 36.613 1.00 23.84 466 GLY A C 1
ATOM 3556 O O . GLY A 1 466 ? 17.723 -65.945 37.638 1.00 23.84 466 GLY A O 1
ATOM 3557 N N . GLY A 1 467 ? 17.943 -66.190 35.416 1.00 23.73 467 GLY A N 1
ATOM 3558 C CA . GLY A 1 467 ? 16.938 -67.247 35.270 1.00 23.73 467 GLY A CA 1
ATOM 3559 C C . GLY A 1 467 ? 15.826 -66.949 34.275 1.00 23.73 467 GLY A C 1
ATOM 3560 O O . GLY A 1 467 ? 15.013 -66.065 34.492 1.00 23.73 467 GLY A O 1
ATOM 3561 N N . ALA A 1 468 ? 15.817 -67.717 33.191 1.00 25.30 468 ALA A N 1
ATOM 3562 C CA . ALA A 1 468 ? 14.876 -67.703 32.078 1.00 25.30 468 ALA A CA 1
ATOM 3563 C C . ALA A 1 468 ? 13.507 -68.363 32.369 1.00 25.30 468 ALA A C 1
ATOM 3565 O O . ALA A 1 468 ? 13.355 -69.094 33.344 1.00 25.30 468 ALA A O 1
ATOM 3566 N N . GLY A 1 469 ? 12.589 -68.215 31.399 1.00 22.47 469 GLY A N 1
ATOM 3567 C CA . GLY A 1 469 ? 11.400 -69.062 31.166 1.00 22.47 469 GLY A CA 1
ATOM 3568 C C . GLY A 1 469 ? 10.099 -68.442 31.687 1.00 22.47 469 GLY A C 1
ATOM 3569 O O . GLY A 1 469 ? 10.088 -67.895 32.775 1.00 22.47 469 GLY A O 1
ATOM 3570 N N . GLY A 1 470 ? 8.950 -68.444 31.011 1.00 22.81 470 GLY A N 1
ATOM 3571 C CA . GLY A 1 470 ? 8.466 -69.142 29.820 1.00 22.81 470 GLY A CA 1
ATOM 3572 C C . GLY A 1 470 ? 6.959 -69.422 30.012 1.00 22.81 470 GLY A C 1
ATOM 3573 O O . GLY A 1 470 ? 6.578 -69.878 31.083 1.00 22.81 470 GLY A O 1
ATOM 3574 N N . GLY A 1 471 ? 6.127 -69.177 28.987 1.00 22.30 471 GLY A N 1
ATOM 3575 C CA . GLY A 1 471 ? 4.703 -69.586 28.900 1.00 22.30 471 GLY A CA 1
ATOM 3576 C C . GLY A 1 471 ? 3.692 -68.647 29.584 1.00 22.30 471 GLY A C 1
ATOM 3577 O O . GLY A 1 471 ? 4.056 -67.880 30.460 1.00 22.30 471 GLY A O 1
ATOM 3578 N N . SER A 1 472 ? 2.394 -68.616 29.272 1.00 24.00 472 SER A N 1
ATOM 3579 C CA . SER A 1 472 ? 1.540 -69.141 28.191 1.00 24.00 472 SER A CA 1
ATOM 3580 C C . SER A 1 472 ? 0.108 -68.610 28.440 1.00 24.00 472 SER A C 1
ATOM 3582 O O . SER A 1 472 ? -0.243 -68.418 29.597 1.00 24.00 472 SER A O 1
ATOM 3584 N N . CYS A 1 473 ? -0.696 -68.460 27.377 1.00 22.28 473 CYS A N 1
ATOM 3585 C CA . CYS A 1 473 ? -2.175 -68.541 27.292 1.00 22.28 473 CYS A CA 1
ATOM 3586 C C . CYS A 1 473 ? -3.098 -67.845 28.327 1.00 22.28 473 CYS A C 1
ATOM 3588 O O . CYS A 1 473 ? -3.146 -68.246 29.481 1.00 22.28 473 CYS A O 1
ATOM 3590 N N . HIS A 1 474 ? -4.004 -66.965 27.865 1.00 24.36 474 HIS A N 1
ATOM 3591 C CA . HIS A 1 474 ? -5.411 -67.326 27.561 1.00 24.36 474 HIS A CA 1
ATOM 3592 C C . HIS A 1 474 ? -6.271 -66.140 27.044 1.00 24.36 474 HIS A C 1
ATOM 3594 O O . HIS A 1 474 ? -6.214 -65.033 27.566 1.00 24.36 474 HIS A O 1
ATOM 3600 N N . ASP A 1 475 ? -7.046 -66.441 25.992 1.00 23.72 475 ASP A N 1
ATOM 3601 C CA . ASP A 1 475 ? -8.437 -66.060 25.655 1.00 23.72 475 ASP A CA 1
ATOM 3602 C C . ASP A 1 475 ? -8.963 -64.600 25.610 1.00 23.72 475 ASP A C 1
ATOM 3604 O O . ASP A 1 475 ? -9.290 -63.977 26.611 1.00 23.72 475 ASP A O 1
ATOM 3608 N N . ARG A 1 476 ? -9.110 -64.112 24.358 1.00 22.47 476 ARG A N 1
ATOM 3609 C CA . ARG A 1 476 ? -10.324 -63.673 23.588 1.00 22.47 476 ARG A CA 1
ATOM 3610 C C . ARG A 1 476 ? -11.701 -63.506 24.303 1.00 22.47 476 ARG A C 1
ATOM 3612 O O . ARG A 1 476 ? -11.899 -64.162 25.315 1.00 22.47 476 ARG A O 1
ATOM 3619 N N . PRO A 1 477 ? -12.749 -62.870 23.680 1.00 42.09 477 PRO A N 1
ATOM 3620 C CA . PRO A 1 477 ? -12.852 -62.160 22.373 1.00 42.09 477 PRO A CA 1
ATOM 3621 C C . PRO A 1 477 ? -13.733 -60.861 22.351 1.00 42.09 477 PRO A C 1
ATOM 3623 O O . PRO A 1 477 ? -14.274 -60.445 23.366 1.00 42.09 477 PRO A O 1
ATOM 3626 N N . ALA A 1 478 ? -13.955 -60.347 21.119 1.00 24.09 478 ALA A N 1
ATOM 3627 C CA . ALA A 1 478 ? -15.034 -59.466 20.595 1.00 24.09 478 ALA A CA 1
ATOM 3628 C C . ALA A 1 478 ? -14.656 -57.975 20.413 1.00 24.09 478 ALA A C 1
ATOM 3630 O O . ALA A 1 478 ? -14.111 -57.370 21.318 1.00 24.09 478 ALA A O 1
ATOM 3631 N N . GLN A 1 479 ? -14.901 -57.284 19.289 1.00 25.27 479 GLN A N 1
ATOM 3632 C CA . GLN A 1 479 ? -15.574 -57.596 18.020 1.00 25.27 479 GLN A CA 1
ATOM 3633 C C . GLN A 1 479 ? -15.172 -56.537 16.944 1.00 25.27 479 GLN A C 1
ATOM 3635 O O . GLN A 1 479 ? -15.146 -55.348 17.231 1.00 25.27 479 GLN A O 1
ATOM 3640 N N . THR A 1 480 ? -14.858 -57.013 15.724 1.00 24.91 480 THR A N 1
ATOM 3641 C CA . THR A 1 480 ? -15.229 -56.506 14.364 1.00 24.91 480 THR A CA 1
ATOM 3642 C C . THR A 1 480 ? -15.150 -54.999 14.015 1.00 24.91 480 THR A C 1
ATOM 3644 O O . THR A 1 480 ? -15.927 -54.209 14.524 1.00 24.91 480 THR A O 1
ATOM 3647 N N . ARG A 1 481 ? -14.209 -54.581 13.133 1.00 27.84 481 ARG A N 1
ATOM 3648 C CA . ARG A 1 481 ? -14.283 -54.411 11.637 1.00 27.84 481 ARG A CA 1
ATOM 3649 C C . ARG A 1 481 ? -14.742 -52.984 11.233 1.00 27.84 481 ARG A C 1
ATOM 3651 O O . ARG A 1 481 ? -15.607 -52.442 11.887 1.00 27.84 481 ARG A O 1
ATOM 3658 N N . LEU A 1 482 ? -14.246 -52.291 10.198 1.00 24.78 482 LEU A N 1
ATOM 3659 C CA . LEU A 1 482 ? -13.664 -52.679 8.904 1.00 24.78 482 LEU A CA 1
ATOM 3660 C C . LEU A 1 482 ? -12.870 -51.485 8.306 1.00 24.78 482 LEU A C 1
ATOM 3662 O O . LEU A 1 482 ? -13.357 -50.360 8.305 1.00 24.78 482 LEU A O 1
ATOM 3666 N N . ARG A 1 483 ? -11.681 -51.749 7.743 1.00 23.62 483 ARG A N 1
ATOM 3667 C CA . ARG A 1 483 ? -10.992 -50.908 6.743 1.00 23.62 483 ARG A CA 1
ATOM 3668 C C . ARG A 1 483 ? -11.210 -51.545 5.368 1.00 23.62 483 ARG A C 1
ATOM 3670 O O . ARG A 1 483 ? -11.103 -52.766 5.265 1.00 23.62 483 ARG A O 1
ATOM 3677 N N . GLN A 1 484 ? -11.434 -50.744 4.328 1.00 25.25 484 GLN A N 1
ATOM 3678 C CA . GLN A 1 484 ? -11.334 -51.182 2.933 1.00 25.25 484 GLN A CA 1
ATOM 3679 C C . GLN A 1 484 ? -10.186 -50.456 2.230 1.00 25.25 484 GLN A C 1
ATOM 3681 O O . GLN A 1 484 ? -10.079 -49.234 2.264 1.00 25.25 484 GLN A O 1
ATOM 3686 N N . SER A 1 485 ? -9.329 -51.263 1.613 1.00 23.52 485 SER A N 1
ATOM 3687 C CA . SER A 1 485 ? -8.347 -50.925 0.591 1.00 23.52 485 SER A CA 1
ATOM 3688 C C . SER A 1 485 ? -8.871 -51.426 -0.758 1.00 23.52 485 SER A C 1
ATOM 3690 O O . SER A 1 485 ? -9.524 -52.468 -0.812 1.00 23.52 485 SER A O 1
ATOM 3692 N N . VAL A 1 486 ? -8.558 -50.725 -1.849 1.00 24.34 486 VAL A N 1
ATOM 3693 C CA . VAL A 1 486 ? -8.754 -51.221 -3.221 1.00 24.34 486 VAL A CA 1
ATOM 3694 C C . VAL A 1 486 ? -7.444 -51.065 -3.990 1.00 24.34 486 VAL A C 1
ATOM 3696 O O . VAL A 1 486 ? -6.704 -50.101 -3.801 1.00 24.34 486 VAL A O 1
ATOM 3699 N N . ARG A 1 487 ? -7.139 -52.110 -4.764 1.00 24.02 487 ARG A N 1
ATOM 3700 C CA . ARG A 1 487 ? -5.890 -52.397 -5.472 1.00 24.02 487 ARG A CA 1
ATOM 3701 C C . ARG A 1 487 ? -5.844 -51.747 -6.858 1.00 24.02 487 ARG A C 1
ATOM 3703 O O . ARG A 1 487 ? -6.877 -51.463 -7.450 1.00 24.02 487 ARG A O 1
ATOM 3710 N N . HIS A 1 488 ? -4.618 -51.618 -7.360 1.00 24.09 488 HIS A N 1
ATOM 3711 C CA . HIS A 1 488 ? -4.268 -51.414 -8.764 1.00 24.09 488 HIS A CA 1
ATOM 3712 C C . HIS A 1 488 ? -4.615 -52.627 -9.641 1.00 24.09 488 HIS A C 1
ATOM 3714 O O . HIS A 1 488 ? -4.282 -53.755 -9.281 1.00 24.09 488 HIS A O 1
ATOM 3720 N N . GLU A 1 489 ? -5.122 -52.346 -10.839 1.00 23.98 489 GLU A N 1
ATOM 3721 C CA . GLU A 1 489 ? -4.912 -53.121 -12.065 1.00 23.98 489 GLU A CA 1
ATOM 3722 C C . GLU A 1 489 ? -4.453 -52.137 -13.148 1.00 23.98 489 GLU A C 1
ATOM 3724 O O . GLU A 1 489 ? -4.881 -50.981 -13.168 1.00 23.98 489 GLU A O 1
ATOM 3729 N N . GLY A 1 490 ? -3.505 -52.568 -13.976 1.00 23.33 490 GLY A N 1
ATOM 3730 C CA . GLY A 1 490 ? -2.967 -51.790 -15.081 1.00 23.33 490 GLY A CA 1
ATOM 3731 C C . GLY A 1 490 ? -3.336 -52.432 -16.406 1.00 23.33 490 GLY A C 1
ATOM 3732 O O . GLY A 1 490 ? -3.419 -53.650 -16.481 1.00 23.33 490 GLY A O 1
ATOM 3733 N N . ASP A 1 491 ? -3.454 -51.605 -17.440 1.00 24.66 491 ASP A N 1
ATOM 3734 C CA . ASP A 1 491 ? -3.316 -52.034 -18.825 1.00 24.66 491 ASP A CA 1
ATOM 3735 C C . ASP A 1 491 ? -2.542 -50.983 -19.627 1.00 24.66 491 ASP A C 1
ATOM 3737 O O . ASP A 1 491 ? -2.646 -49.774 -19.407 1.00 24.66 491 ASP A O 1
ATOM 3741 N N . ARG A 1 492 ? -1.677 -51.490 -20.508 1.00 24.52 492 ARG A N 1
ATOM 3742 C CA . ARG A 1 492 ? -0.794 -50.746 -21.415 1.00 24.52 492 ARG A CA 1
ATOM 3743 C C . ARG A 1 492 ? -1.600 -50.161 -22.576 1.00 24.52 492 ARG A C 1
ATOM 3745 O O . ARG A 1 492 ? -2.428 -50.880 -23.115 1.00 24.52 492 ARG A O 1
ATOM 3752 N N . LEU A 1 493 ? -1.218 -48.975 -23.065 1.00 24.25 493 LEU A N 1
ATOM 3753 C CA . LEU A 1 493 ? -0.933 -48.722 -24.490 1.00 24.25 493 LEU A CA 1
ATOM 3754 C C . LEU A 1 493 ? -0.337 -47.314 -24.714 1.00 24.25 493 LEU A C 1
ATOM 3756 O O . LEU A 1 493 ? -0.884 -46.305 -24.295 1.00 24.25 493 LEU A O 1
ATOM 3760 N N . GLU A 1 494 ? 0.820 -47.344 -25.377 1.00 23.98 494 GLU A N 1
ATOM 3761 C CA . GLU A 1 494 ? 1.432 -46.380 -26.304 1.00 23.98 494 GLU A CA 1
ATOM 3762 C C . GLU A 1 494 ? 1.847 -44.953 -25.888 1.00 23.98 494 GLU A C 1
ATOM 3764 O O . GLU A 1 494 ? 1.082 -44.086 -25.481 1.00 23.98 494 GLU A O 1
ATOM 3769 N N . ARG A 1 495 ? 3.151 -44.717 -26.100 1.00 23.55 495 ARG A N 1
ATOM 3770 C CA . ARG A 1 495 ? 3.827 -43.421 -26.119 1.00 23.55 495 ARG A CA 1
ATOM 3771 C C . ARG A 1 495 ? 3.416 -42.634 -27.365 1.00 23.55 495 ARG A C 1
ATOM 3773 O O . ARG A 1 495 ? 3.623 -43.114 -28.474 1.00 23.55 495 ARG A O 1
ATOM 3780 N N . SER A 1 496 ? 3.064 -41.366 -27.185 1.00 25.38 496 SER A N 1
ATOM 3781 C CA . SER A 1 496 ? 3.388 -40.325 -28.163 1.00 25.38 496 SER A CA 1
ATOM 3782 C C . SER A 1 496 ? 3.722 -39.023 -27.442 1.00 25.38 496 SER A C 1
ATOM 3784 O O . SER A 1 496 ? 2.944 -38.541 -26.619 1.00 25.38 496 SER A O 1
ATOM 3786 N N . ASP A 1 497 ? 4.896 -38.479 -27.750 1.00 27.34 497 ASP A N 1
ATOM 3787 C CA . ASP A 1 497 ? 5.373 -37.170 -27.318 1.00 27.34 497 ASP A CA 1
ATOM 3788 C C . ASP A 1 497 ? 4.377 -36.049 -27.650 1.00 27.34 497 ASP A C 1
ATOM 3790 O O . ASP A 1 497 ? 3.934 -35.942 -28.793 1.00 27.34 497 ASP A O 1
ATOM 3794 N N . ARG A 1 498 ? 4.100 -35.171 -26.674 1.00 28.84 498 ARG A N 1
ATOM 3795 C CA . ARG A 1 498 ? 3.991 -33.704 -26.826 1.00 28.84 498 ARG A CA 1
ATOM 3796 C C . ARG A 1 498 ? 3.821 -33.032 -25.459 1.00 28.84 498 ARG A C 1
ATOM 3798 O O . ARG A 1 498 ? 3.320 -33.614 -24.505 1.00 28.84 498 ARG A O 1
ATOM 3805 N N . GLY A 1 499 ? 4.387 -31.833 -25.371 1.00 24.97 499 GLY A N 1
ATOM 3806 C CA . GLY A 1 499 ? 4.807 -31.166 -24.146 1.00 24.97 499 GLY A CA 1
ATOM 3807 C C . GLY A 1 499 ? 3.699 -30.622 -23.245 1.00 24.97 499 GLY A C 1
ATOM 3808 O O . GLY A 1 499 ? 2.549 -30.447 -23.626 1.00 24.97 499 GLY A O 1
ATOM 3809 N N . ARG A 1 500 ? 4.130 -30.361 -22.010 1.00 24.61 500 ARG A N 1
ATOM 3810 C CA . ARG A 1 500 ? 3.368 -29.881 -20.858 1.00 24.61 500 ARG A CA 1
ATOM 3811 C C . ARG A 1 500 ? 2.851 -28.454 -21.063 1.00 24.61 500 ARG A C 1
ATOM 3813 O O . ARG A 1 500 ? 3.653 -27.546 -21.246 1.00 24.61 500 ARG A O 1
ATOM 3820 N N . ALA A 1 501 ? 1.554 -28.269 -20.850 1.00 24.06 501 ALA A N 1
ATOM 3821 C CA . ALA A 1 501 ? 0.973 -27.070 -20.257 1.00 24.06 501 ALA A CA 1
ATOM 3822 C C . ALA A 1 501 ? 0.131 -27.553 -19.067 1.00 24.06 501 ALA A C 1
ATOM 3824 O O . ALA A 1 501 ? -0.799 -28.335 -19.243 1.00 24.06 501 ALA A O 1
ATOM 3825 N N . CYS A 1 502 ? 0.521 -27.191 -17.845 1.00 21.83 502 CYS A N 1
ATOM 3826 C CA . CYS A 1 502 ? -0.221 -27.536 -16.634 1.00 21.83 502 CYS A CA 1
ATOM 3827 C C . CYS A 1 502 ? -1.006 -26.292 -16.211 1.00 21.83 502 CYS A C 1
ATOM 3829 O O . CYS A 1 502 ? -0.511 -25.489 -15.428 1.00 21.83 502 CYS A O 1
ATOM 3831 N N . ALA A 1 503 ? -2.194 -26.112 -16.788 1.00 24.39 503 ALA A N 1
ATOM 3832 C CA . ALA A 1 503 ? -3.194 -25.186 -16.275 1.00 24.39 503 ALA A CA 1
ATOM 3833 C C . ALA A 1 503 ? -4.005 -25.933 -15.209 1.00 24.39 503 ALA A C 1
ATOM 3835 O O . ALA A 1 503 ? -4.674 -26.923 -15.509 1.00 24.39 503 ALA A O 1
ATOM 3836 N N . GLN A 1 504 ? -3.916 -25.501 -13.952 1.00 25.59 504 GLN A N 1
ATOM 3837 C CA . GLN A 1 504 ? -4.805 -25.989 -12.902 1.00 25.59 504 GLN A CA 1
ATOM 3838 C C . GLN A 1 504 ? -6.158 -25.285 -13.048 1.00 25.59 504 GLN A C 1
ATOM 3840 O O . GLN A 1 504 ? -6.373 -24.208 -12.506 1.00 25.59 504 GLN A O 1
ATOM 3845 N N . GLN A 1 505 ? -7.073 -25.903 -13.796 1.00 23.31 505 GLN A N 1
ATOM 3846 C CA . GLN A 1 505 ? -8.491 -25.555 -13.769 1.00 23.31 505 GLN A CA 1
ATOM 3847 C C . GLN A 1 505 ? -9.088 -25.968 -12.420 1.00 23.31 505 GLN A C 1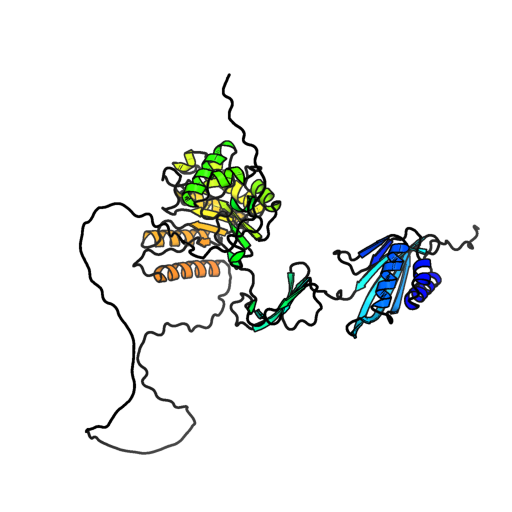
ATOM 3849 O O . GLN A 1 505 ? -9.169 -27.153 -12.099 1.00 23.31 505 GLN A O 1
ATOM 3854 N N . TRP A 1 506 ? -9.544 -24.990 -11.642 1.00 21.92 506 TRP A N 1
ATOM 3855 C CA . TRP A 1 506 ? -10.515 -25.216 -10.577 1.00 21.92 506 TRP A CA 1
ATOM 3856 C C . TRP A 1 506 ? -11.916 -25.159 -11.189 1.00 21.92 506 TRP A C 1
ATOM 3858 O O . TRP A 1 506 ? -12.462 -24.088 -11.435 1.00 21.92 506 TRP A O 1
ATOM 3868 N N . THR A 1 507 ? -12.512 -26.320 -11.457 1.00 22.70 507 THR A N 1
ATOM 3869 C CA . THR A 1 507 ? -13.940 -26.418 -11.780 1.00 22.70 507 THR A CA 1
ATOM 3870 C C . THR A 1 507 ? -14.748 -26.396 -10.486 1.00 22.70 507 THR A C 1
ATOM 3872 O O . THR A 1 507 ? -14.731 -27.363 -9.723 1.00 22.70 507 THR A O 1
ATOM 3875 N N . ALA A 1 508 ? -15.477 -25.309 -10.238 1.00 24.92 508 ALA A N 1
ATOM 3876 C CA . ALA A 1 508 ? -16.494 -25.254 -9.197 1.00 24.92 508 ALA A CA 1
ATOM 3877 C C . ALA A 1 508 ? -17.758 -25.991 -9.673 1.00 24.92 508 ALA A C 1
ATOM 3879 O O . ALA A 1 508 ? -18.511 -25.497 -10.506 1.00 24.92 508 ALA A O 1
ATOM 3880 N N . SER A 1 509 ? -18.000 -27.191 -9.144 1.00 24.02 509 SER A N 1
ATOM 3881 C CA . SER A 1 509 ? -19.296 -27.869 -9.235 1.00 24.02 509 SER A CA 1
ATOM 3882 C C . SER A 1 509 ? -20.120 -27.541 -7.988 1.00 24.02 509 SER A C 1
ATOM 3884 O O . SER A 1 509 ? -19.772 -27.991 -6.895 1.00 24.02 509 SER A O 1
ATOM 3886 N N . GLY A 1 510 ? -21.211 -26.782 -8.127 1.00 25.02 510 GLY A N 1
ATOM 3887 C CA . GLY A 1 510 ? -21.993 -26.356 -6.962 1.00 25.02 510 GLY A CA 1
ATOM 3888 C C . GLY A 1 510 ? -23.322 -25.658 -7.252 1.00 25.02 510 GLY A C 1
ATOM 3889 O O . GLY A 1 510 ? -23.501 -24.534 -6.823 1.00 25.02 510 GLY A O 1
ATOM 3890 N N . ARG A 1 511 ? -24.228 -26.363 -7.941 1.00 25.52 511 ARG A N 1
ATOM 3891 C CA . ARG A 1 511 ? -25.709 -26.299 -7.886 1.00 25.52 511 ARG A CA 1
ATOM 3892 C C . ARG A 1 511 ? -26.418 -24.934 -7.935 1.00 25.52 511 ARG A C 1
ATOM 3894 O O . ARG A 1 511 ? -26.492 -24.195 -6.960 1.00 25.52 511 ARG A O 1
ATOM 3901 N N . ASP A 1 512 ? -27.121 -24.771 -9.053 1.00 25.28 512 ASP A N 1
ATOM 3902 C CA . ASP A 1 512 ? -28.273 -23.904 -9.286 1.00 25.28 512 ASP A CA 1
ATOM 3903 C C . ASP A 1 512 ? -29.305 -23.890 -8.153 1.00 25.28 512 ASP A C 1
ATOM 3905 O O . ASP A 1 512 ? -29.854 -24.935 -7.802 1.00 25.28 512 ASP A O 1
ATOM 3909 N N . HIS A 1 513 ? -29.694 -22.687 -7.724 1.00 26.91 513 HIS A N 1
ATOM 3910 C CA . HIS A 1 513 ? -31.071 -22.354 -7.346 1.00 26.91 513 HIS A CA 1
ATOM 3911 C C . HIS A 1 513 ? -31.323 -20.845 -7.506 1.00 26.91 513 HIS A C 1
ATOM 3913 O O . HIS A 1 513 ? -31.189 -20.081 -6.558 1.00 26.91 513 HIS A O 1
ATOM 3919 N N . ALA A 1 514 ? -31.760 -20.423 -8.695 1.00 26.28 514 ALA A N 1
ATOM 3920 C CA . ALA A 1 514 ? -32.619 -19.248 -8.860 1.00 26.28 514 ALA A CA 1
ATOM 3921 C C . ALA A 1 514 ? -33.369 -19.337 -10.201 1.00 26.28 514 ALA A C 1
ATOM 3923 O O . ALA A 1 514 ? -32.768 -19.346 -11.270 1.00 26.28 514 ALA A O 1
ATOM 3924 N N . ARG A 1 515 ? -34.701 -19.441 -10.141 1.00 26.31 515 ARG A N 1
ATOM 3925 C CA . ARG A 1 515 ? -35.590 -19.362 -11.312 1.00 26.31 515 ARG A CA 1
ATOM 3926 C C . ARG A 1 515 ? -35.593 -17.928 -11.874 1.00 26.31 515 ARG A C 1
ATOM 3928 O O . ARG A 1 515 ? -35.645 -17.000 -11.068 1.00 26.31 515 ARG A O 1
ATOM 3935 N N . PRO A 1 516 ? -35.630 -17.723 -13.203 1.00 27.03 516 PRO A N 1
ATOM 3936 C CA . PRO A 1 516 ? -35.722 -16.388 -13.783 1.00 27.03 516 PRO A CA 1
ATOM 3937 C C . PRO A 1 516 ? -37.167 -15.867 -13.786 1.00 27.03 516 PRO A C 1
ATOM 3939 O O . PRO A 1 516 ? -38.111 -16.582 -14.131 1.00 27.03 516 PRO A O 1
ATOM 3942 N N . VAL A 1 517 ? -37.321 -14.593 -13.422 1.00 26.09 517 VAL A N 1
ATOM 3943 C CA . VAL A 1 517 ? -38.533 -13.799 -13.650 1.00 26.09 517 VAL A CA 1
ATOM 3944 C C . VAL A 1 517 ? -38.511 -13.308 -15.098 1.00 26.09 517 VAL A C 1
ATOM 3946 O O . VAL A 1 517 ? -37.538 -12.720 -15.560 1.00 26.09 517 VAL A O 1
ATOM 3949 N N . VAL A 1 518 ? -39.592 -13.597 -15.814 1.00 26.30 518 VAL A N 1
ATOM 3950 C CA . VAL A 1 518 ? -39.835 -13.225 -17.210 1.00 26.30 518 VAL A CA 1
ATOM 3951 C C . VAL A 1 518 ? -40.202 -11.743 -17.318 1.00 26.30 518 VAL A C 1
ATOM 3953 O O . VAL A 1 518 ? -41.103 -11.283 -16.622 1.00 26.30 518 VAL A O 1
ATOM 3956 N N . GLY A 1 519 ? -39.598 -11.060 -18.295 1.00 25.42 519 GLY A N 1
ATOM 3957 C CA . GLY A 1 519 ? -40.215 -9.936 -19.004 1.00 25.42 519 GLY A CA 1
ATOM 3958 C C . GLY A 1 519 ? -39.447 -8.620 -18.925 1.00 25.42 519 GLY A C 1
ATOM 3959 O O . GLY A 1 519 ? -39.577 -7.890 -17.955 1.00 25.42 519 GLY A O 1
ATOM 3960 N N . GLN A 1 520 ? -38.745 -8.249 -19.995 1.00 27.39 520 GLN A N 1
ATOM 3961 C CA . GLN A 1 520 ? -39.221 -7.266 -20.976 1.00 27.39 520 GLN A CA 1
ATOM 3962 C C . GLN A 1 520 ? -38.228 -7.166 -22.149 1.00 27.39 520 GLN A C 1
ATOM 3964 O O . GLN A 1 520 ? -37.116 -7.674 -22.089 1.00 27.39 520 GLN A O 1
ATOM 3969 N N . ARG A 1 521 ? -38.733 -6.645 -23.266 1.00 26.73 521 ARG A N 1
ATOM 3970 C CA . ARG A 1 521 ? -38.271 -6.833 -24.646 1.00 26.73 521 ARG A CA 1
ATOM 3971 C C . ARG A 1 521 ? -37.063 -5.956 -24.998 1.00 26.73 521 ARG A C 1
ATOM 3973 O O . ARG A 1 521 ? -37.099 -4.759 -24.737 1.00 26.73 521 ARG A O 1
ATOM 3980 N N . GLU A 1 522 ? -36.093 -6.524 -25.709 1.00 27.38 522 GLU A N 1
ATOM 3981 C CA . GLU A 1 522 ? -35.165 -5.774 -26.568 1.00 27.38 522 GLU A CA 1
ATOM 3982 C C . GLU A 1 522 ? -35.826 -5.470 -27.927 1.00 27.38 522 GLU A C 1
ATOM 3984 O O . GLU A 1 522 ? -36.562 -6.319 -28.446 1.00 27.38 522 GLU A O 1
ATOM 3989 N N . PRO A 1 523 ? -35.558 -4.311 -28.553 1.00 29.94 523 PRO A N 1
ATOM 3990 C C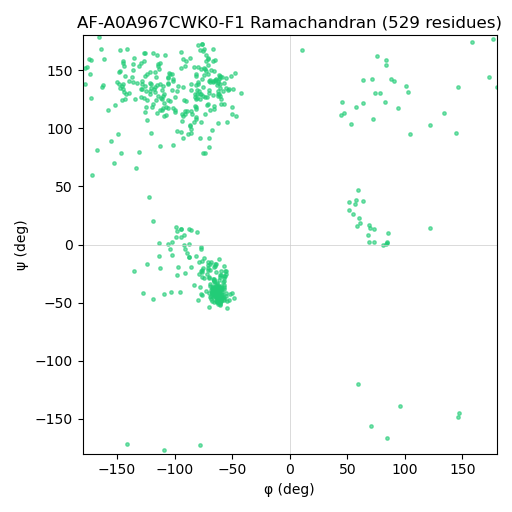A . PRO A 1 523 ? -35.747 -4.129 -29.980 1.00 29.94 523 PRO A CA 1
ATOM 3991 C C . PRO A 1 523 ? -34.461 -4.464 -30.750 1.00 29.94 523 PRO A C 1
ATOM 3993 O O . PRO A 1 523 ? -33.395 -3.896 -30.528 1.00 29.94 523 PRO A O 1
ATOM 3996 N N . SER A 1 524 ? -34.622 -5.381 -31.698 1.00 27.25 524 SER A N 1
ATOM 3997 C CA . SER A 1 524 ? -33.688 -5.782 -32.748 1.00 27.25 524 SER A CA 1
ATOM 3998 C C . SER A 1 524 ? -33.264 -4.620 -33.656 1.00 27.25 524 SER A C 1
ATOM 4000 O O . SER A 1 524 ? -34.127 -3.935 -34.210 1.00 27.25 524 SER A O 1
ATOM 4002 N N . LEU A 1 525 ? -31.961 -4.477 -33.907 1.00 28.62 525 LEU A N 1
ATOM 4003 C CA . LEU A 1 525 ? -31.416 -3.697 -35.022 1.00 28.62 525 LEU A CA 1
ATOM 4004 C C . LEU A 1 525 ? -30.786 -4.655 -36.041 1.00 28.62 525 LEU A C 1
ATOM 4006 O O . LEU A 1 525 ? -29.830 -5.365 -35.737 1.00 28.62 525 LEU A O 1
ATOM 4010 N N . HIS A 1 526 ? -31.359 -4.683 -37.245 1.00 31.53 526 HIS A N 1
ATOM 4011 C CA . HIS A 1 526 ? -30.747 -5.269 -38.437 1.00 31.53 526 HIS A CA 1
ATOM 4012 C C . HIS A 1 526 ? -29.667 -4.326 -39.003 1.00 31.53 526 HIS A C 1
ATOM 4014 O O . HIS A 1 526 ? -29.807 -3.109 -38.865 1.00 31.53 526 HIS A O 1
ATOM 4020 N N . PRO A 1 527 ? -28.630 -4.858 -39.677 1.00 36.22 527 PRO A N 1
ATOM 4021 C CA . PRO A 1 527 ? -27.640 -4.053 -40.380 1.00 36.22 527 PRO A CA 1
ATOM 4022 C C . PRO A 1 527 ? -28.186 -3.601 -41.742 1.00 36.22 527 PRO A C 1
ATOM 4024 O O . PRO A 1 527 ? -28.840 -4.376 -42.442 1.00 36.22 527 PRO A O 1
ATOM 4027 N N . ALA A 1 528 ? -27.904 -2.354 -42.114 1.00 30.64 528 ALA A N 1
ATOM 4028 C CA . ALA A 1 528 ? -28.060 -1.859 -43.475 1.00 30.64 528 ALA A CA 1
ATOM 4029 C C . ALA A 1 528 ? -26.666 -1.687 -44.089 1.00 30.64 528 ALA A C 1
ATOM 4031 O O . ALA A 1 528 ? -25.849 -0.923 -43.577 1.00 30.64 528 ALA A O 1
ATOM 4032 N N . ASP A 1 529 ? -26.424 -2.433 -45.163 1.00 33.16 529 ASP A N 1
ATOM 4033 C CA . ASP A 1 529 ? -25.382 -2.165 -46.150 1.00 33.16 529 ASP A CA 1
ATOM 4034 C C . ASP A 1 529 ? -25.732 -0.924 -46.997 1.00 33.16 529 ASP A C 1
ATOM 4036 O O . ASP A 1 529 ? -26.910 -0.603 -47.149 1.00 33.16 529 ASP A O 1
ATOM 4040 N N . SER A 1 530 ? -24.685 -0.356 -47.619 1.00 37.16 530 SER A N 1
ATOM 4041 C CA . SER A 1 530 ? -24.620 0.563 -48.782 1.00 37.16 530 SER A CA 1
ATOM 4042 C C . SER A 1 530 ? -24.330 2.048 -48.501 1.00 37.16 530 SER A C 1
ATOM 4044 O O . SER A 1 530 ? -25.249 2.821 -48.242 1.00 37.16 530 SER A O 1
ATOM 4046 N N . GLU A 1 531 ? -23.057 2.459 -48.582 1.00 36.00 531 GLU A N 1
ATOM 4047 C CA . GLU A 1 531 ? -22.393 3.097 -49.751 1.00 36.00 531 GLU A CA 1
ATOM 4048 C C . GLU A 1 531 ? -20.912 3.389 -49.459 1.00 36.00 531 GLU A C 1
ATOM 4050 O O . GLU A 1 531 ? -20.589 3.759 -48.305 1.00 36.00 531 GLU A O 1
#